Protein AF-A0A1G9AEL6-F1 (afdb_monomer)

Structure (mmCIF, N/CA/C/O backbone):
data_AF-A0A1G9AEL6-F1
#
_entry.id   AF-A0A1G9AEL6-F1
#
loop_
_atom_site.group_PDB
_atom_site.id
_atom_site.type_symbol
_atom_site.label_atom_id
_atom_site.label_alt_id
_atom_site.label_comp_id
_atom_site.label_asym_id
_atom_site.label_entity_id
_atom_site.label_seq_id
_atom_site.pdbx_PDB_ins_code
_atom_site.Cartn_x
_atom_site.Cartn_y
_atom_site.Cartn_z
_atom_site.occupancy
_atom_site.B_iso_or_equiv
_atom_site.auth_seq_id
_atom_site.auth_comp_id
_atom_site.auth_asym_id
_atom_site.auth_atom_id
_atom_site.pdbx_PDB_model_num
ATOM 1 N N . MET A 1 1 ? -1.973 31.737 -97.902 1.00 37.50 1 MET A N 1
ATOM 2 C CA . MET A 1 1 ? -1.036 32.560 -98.699 1.00 37.50 1 MET A CA 1
ATOM 3 C C . MET A 1 1 ? 0.285 32.650 -97.944 1.00 37.50 1 MET A C 1
ATOM 5 O O . MET A 1 1 ? 0.274 33.064 -96.796 1.00 37.50 1 MET A O 1
ATOM 9 N N . LYS A 1 2 ? 1.389 32.191 -98.551 1.00 45.62 2 LYS A N 1
ATOM 10 C CA . LYS A 1 2 ? 2.769 32.558 -98.166 1.00 45.62 2 LYS A CA 1
ATOM 11 C C . LYS A 1 2 ? 3.148 33.837 -98.920 1.00 45.62 2 LYS A C 1
ATOM 13 O O . LYS A 1 2 ? 2.665 34.016 -100.038 1.00 45.62 2 LYS A O 1
ATOM 18 N N . PRO A 1 3 ? 3.989 34.689 -98.326 1.00 50.16 3 PRO A N 1
ATOM 19 C CA . PRO A 1 3 ? 5.381 34.859 -98.804 1.00 50.16 3 PRO A CA 1
ATOM 20 C C . PRO A 1 3 ? 6.350 34.955 -97.588 1.00 50.16 3 PRO A C 1
ATOM 22 O O . PRO A 1 3 ? 5.919 35.362 -96.521 1.00 50.16 3 PRO A O 1
ATOM 25 N N . ARG A 1 4 ? 7.606 34.478 -97.496 1.00 45.94 4 ARG A N 1
ATOM 26 C CA . ARG A 1 4 ? 8.828 34.403 -98.335 1.00 45.94 4 ARG A CA 1
ATOM 27 C C . ARG A 1 4 ? 9.318 35.744 -98.885 1.00 45.94 4 ARG A C 1
ATOM 29 O O . ARG A 1 4 ? 8.627 36.277 -99.733 1.00 45.94 4 ARG A O 1
ATOM 36 N N . ILE A 1 5 ? 10.524 36.171 -98.460 1.00 44.59 5 ILE A N 1
ATOM 37 C CA . ILE A 1 5 ? 11.637 36.798 -99.235 1.00 44.59 5 ILE A CA 1
ATOM 38 C C . ILE A 1 5 ? 12.763 37.215 -98.234 1.00 44.59 5 ILE A C 1
ATOM 40 O O . ILE A 1 5 ? 12.483 37.945 -97.294 1.00 44.59 5 ILE A O 1
ATOM 44 N N . THR A 1 6 ? 13.869 36.444 -98.154 1.00 37.41 6 THR A N 1
ATOM 45 C CA . THR A 1 6 ? 15.289 36.711 -98.576 1.00 37.41 6 THR A CA 1
ATOM 46 C C . THR A 1 6 ? 16.092 37.650 -97.653 1.00 37.41 6 THR A C 1
ATOM 48 O O . THR A 1 6 ? 15.686 38.781 -97.448 1.00 37.41 6 THR A O 1
ATOM 51 N N . LEU A 1 7 ? 17.151 37.205 -96.958 1.00 39.97 7 LEU A N 1
ATOM 52 C CA . LEU A 1 7 ? 18.531 36.866 -97.387 1.00 39.97 7 LEU A CA 1
ATOM 53 C C . LEU A 1 7 ? 19.404 38.093 -97.736 1.00 39.97 7 LEU A C 1
ATOM 55 O O . LEU A 1 7 ? 19.316 38.606 -98.844 1.00 39.97 7 LEU A O 1
ATOM 59 N N . THR A 1 8 ? 20.338 38.436 -96.843 1.00 40.38 8 THR A N 1
ATOM 60 C CA . THR A 1 8 ? 21.620 39.091 -97.172 1.00 40.38 8 THR A CA 1
ATOM 61 C C . THR A 1 8 ? 22.695 38.616 -96.199 1.00 40.38 8 THR A C 1
ATOM 63 O O . THR A 1 8 ? 22.549 38.737 -94.986 1.00 40.38 8 THR A O 1
ATOM 66 N N . ALA A 1 9 ? 23.752 38.041 -96.766 1.00 42.75 9 ALA A N 1
ATOM 67 C CA . ALA A 1 9 ? 24.951 37.564 -96.099 1.00 42.75 9 ALA A CA 1
ATOM 68 C C . ALA A 1 9 ? 25.997 38.684 -95.982 1.00 42.75 9 ALA A C 1
ATOM 70 O O . ALA A 1 9 ? 26.130 39.487 -96.904 1.00 42.75 9 ALA A O 1
ATOM 71 N N . LEU A 1 10 ? 26.803 38.668 -94.917 1.00 42.66 10 LEU A N 1
ATOM 72 C CA . LEU A 1 10 ? 28.152 39.231 -94.950 1.00 42.66 10 LEU A CA 1
ATOM 73 C C . LEU A 1 10 ? 29.081 38.429 -94.023 1.00 42.66 10 LEU A C 1
ATOM 75 O O . LEU A 1 10 ? 28.934 38.425 -92.805 1.00 42.66 10 LEU A O 1
ATOM 79 N N . PHE A 1 11 ? 30.016 37.725 -94.654 1.00 41.62 11 PHE A N 1
ATOM 80 C CA . PHE A 1 11 ? 31.247 37.166 -94.094 1.00 41.62 11 PHE A CA 1
ATOM 81 C C . PHE A 1 11 ? 32.179 38.308 -93.662 1.00 41.62 11 PHE A C 1
ATOM 83 O O . PHE A 1 11 ? 32.366 39.195 -94.483 1.00 41.62 11 PHE A O 1
ATOM 90 N N . VAL A 1 12 ? 32.829 38.234 -92.489 1.00 43.94 12 VAL A N 1
ATOM 91 C CA . VAL A 1 12 ? 34.286 38.457 -92.299 1.00 43.94 12 VAL A CA 1
ATOM 92 C C . VAL A 1 12 ? 34.734 37.853 -90.954 1.00 43.94 12 VAL A C 1
ATOM 94 O O . VAL A 1 12 ? 34.190 38.149 -89.897 1.00 43.94 12 VAL A O 1
ATOM 97 N N . SER A 1 13 ? 35.755 37.003 -91.071 1.00 38.28 13 SER A N 1
ATOM 98 C CA . SER A 1 13 ? 36.760 36.507 -90.125 1.00 38.28 13 SER A CA 1
ATOM 99 C C . SER A 1 13 ? 36.915 37.179 -88.752 1.00 38.28 13 SER A C 1
ATOM 101 O O . SER A 1 13 ? 37.170 38.377 -88.672 1.00 38.28 13 SER A O 1
ATOM 103 N N . SER A 1 14 ? 37.067 36.369 -87.699 1.00 40.88 14 SER A N 1
ATOM 104 C CA . SER A 1 14 ? 38.390 36.044 -87.118 1.00 40.88 14 SER A CA 1
ATOM 105 C C . SER A 1 14 ? 38.261 35.336 -85.767 1.00 40.88 14 SER A C 1
ATOM 107 O O . SER A 1 14 ? 37.548 35.785 -84.881 1.00 40.88 14 SER A O 1
ATOM 109 N N . LEU A 1 15 ? 38.991 34.224 -85.660 1.00 48.59 15 LEU A N 1
ATOM 110 C CA . LEU A 1 15 ? 39.596 33.629 -84.465 1.00 48.59 15 LEU A CA 1
ATOM 111 C C . LEU A 1 15 ? 39.245 34.249 -83.099 1.00 48.59 15 LEU A C 1
ATOM 113 O O . LEU A 1 15 ? 39.827 35.267 -82.748 1.00 48.59 15 LEU A O 1
ATOM 117 N N . ILE A 1 16 ? 38.462 33.519 -82.291 1.00 52.47 16 ILE A N 1
ATOM 118 C CA . ILE A 1 16 ? 38.876 33.026 -80.960 1.00 52.47 16 ILE A CA 1
ATOM 119 C C . ILE A 1 16 ? 38.245 31.632 -80.773 1.00 52.47 16 ILE A C 1
ATOM 121 O O . ILE A 1 16 ? 37.168 31.479 -80.207 1.00 52.47 16 ILE A O 1
ATOM 125 N N . LEU A 1 17 ? 38.907 30.597 -81.297 1.00 50.41 17 LEU A N 1
ATOM 126 C CA . LEU A 1 17 ? 38.860 29.269 -80.681 1.00 50.41 17 LEU A CA 1
ATOM 127 C C . LEU A 1 17 ? 39.989 29.265 -79.645 1.00 50.41 17 LEU A C 1
ATOM 129 O O . LEU A 1 17 ? 41.159 29.231 -80.019 1.00 50.41 17 LEU A O 1
ATOM 133 N N . GLY A 1 18 ? 39.644 29.355 -78.362 1.00 53.00 18 GLY A N 1
ATOM 134 C CA . GLY A 1 18 ? 40.610 29.321 -77.263 1.00 53.00 18 GLY A CA 1
ATOM 135 C C . GLY A 1 18 ? 39.967 29.642 -75.914 1.00 53.00 18 GLY A C 1
ATOM 136 O O . GLY A 1 18 ? 39.738 30.807 -75.615 1.00 53.00 18 GLY A O 1
ATOM 137 N N . GLY A 1 19 ? 39.711 28.599 -75.115 1.00 49.72 19 GLY A N 1
ATOM 138 C CA . GLY A 1 19 ? 39.124 28.635 -73.761 1.00 49.72 19 GLY A CA 1
ATOM 139 C C . GLY A 1 19 ? 37.660 28.173 -73.780 1.00 49.72 19 GLY A C 1
ATOM 140 O O . GLY A 1 19 ? 36.848 28.793 -74.443 1.00 49.72 19 GLY A O 1
ATOM 141 N N . CYS A 1 20 ? 37.220 27.065 -73.181 1.00 49.78 20 CYS A N 1
ATOM 142 C CA . CYS A 1 20 ? 37.694 26.332 -72.011 1.00 49.78 20 CYS A CA 1
ATOM 143 C C . CYS A 1 20 ? 37.678 24.812 -72.277 1.00 49.78 20 CYS A C 1
ATOM 145 O O . CYS A 1 20 ? 36.615 24.215 -72.401 1.00 49.78 20 CYS A O 1
ATOM 147 N N . GLN A 1 21 ? 38.845 24.162 -72.299 1.00 45.72 21 GLN A N 1
ATOM 148 C CA . GLN A 1 21 ? 38.960 22.693 -72.206 1.00 45.72 21 GLN A CA 1
ATOM 149 C C . GLN A 1 21 ? 39.148 22.234 -70.740 1.00 45.72 21 GLN A C 1
ATOM 151 O O . GLN A 1 21 ? 39.575 21.117 -70.480 1.00 45.72 21 GLN A O 1
ATOM 156 N N . SER A 1 22 ? 38.842 23.099 -69.764 1.00 50.16 22 SER A N 1
ATOM 157 C CA . SER A 1 22 ? 38.977 22.815 -68.322 1.00 50.16 22 SER A CA 1
ATOM 158 C C . SER A 1 22 ? 37.653 22.426 -67.645 1.00 50.16 22 SER A C 1
ATOM 160 O O . SER A 1 22 ? 37.634 22.074 -66.470 1.00 50.16 22 SER A O 1
ATOM 162 N N . THR A 1 23 ? 36.536 22.495 -68.367 1.00 55.06 23 THR A N 1
ATOM 163 C CA . THR A 1 23 ? 35.179 22.390 -67.816 1.00 55.06 23 THR A CA 1
ATOM 164 C C . THR A 1 23 ? 34.740 20.989 -67.354 1.00 55.06 23 THR A C 1
ATOM 166 O O . THR A 1 23 ? 34.026 20.934 -66.359 1.00 55.06 23 THR A O 1
ATOM 169 N N . PRO A 1 24 ? 35.137 19.848 -67.966 1.00 60.03 24 PRO A N 1
ATOM 170 C CA . PRO A 1 24 ? 34.617 18.548 -67.525 1.00 60.03 24 PRO A CA 1
ATOM 171 C C . PRO A 1 24 ? 35.145 18.137 -66.146 1.00 60.03 24 PRO A C 1
ATOM 173 O O . PRO A 1 24 ? 34.429 17.480 -65.403 1.00 60.03 24 PRO A O 1
ATOM 176 N N . LYS A 1 25 ? 36.363 18.562 -65.777 1.00 62.78 25 LYS A N 1
ATOM 177 C CA . LYS A 1 25 ? 36.937 18.274 -64.456 1.00 62.78 25 LYS A CA 1
ATOM 178 C C . LYS A 1 25 ? 36.283 19.117 -63.358 1.00 62.78 25 LYS A C 1
ATOM 180 O O . LYS A 1 25 ? 35.893 18.563 -62.347 1.00 62.78 25 LYS A O 1
ATOM 185 N N . ILE A 1 26 ? 36.084 20.415 -63.601 1.00 68.94 26 ILE A N 1
ATOM 186 C CA . ILE A 1 26 ? 35.449 21.331 -62.636 1.00 68.94 26 ILE A CA 1
ATOM 187 C C . ILE A 1 26 ? 33.977 20.959 -62.403 1.00 68.94 26 ILE A C 1
ATOM 189 O O . ILE A 1 26 ? 33.511 21.005 -61.273 1.00 68.94 26 ILE A O 1
ATOM 193 N N . VAL A 1 27 ? 33.245 20.565 -63.452 1.00 71.81 27 VAL A N 1
ATOM 194 C CA . VAL A 1 27 ? 31.845 20.122 -63.317 1.00 71.81 27 VAL A CA 1
ATOM 195 C C . VAL A 1 27 ? 31.752 18.779 -62.583 1.00 71.81 27 VAL A C 1
ATOM 197 O O . VAL A 1 27 ? 30.864 18.616 -61.756 1.00 71.81 27 VAL A O 1
ATOM 200 N N . ALA A 1 28 ? 32.670 17.839 -62.836 1.00 71.69 28 ALA A N 1
ATOM 201 C CA . ALA A 1 28 ? 32.720 16.571 -62.105 1.00 71.69 28 ALA A CA 1
ATOM 202 C C . ALA A 1 28 ? 33.090 16.760 -60.622 1.00 71.69 28 ALA A C 1
ATOM 204 O O . ALA A 1 28 ? 32.504 16.108 -59.768 1.00 71.69 28 ALA A O 1
ATOM 205 N N . GLU A 1 29 ? 34.014 17.674 -60.322 1.00 72.56 29 GLU A N 1
ATOM 206 C CA . GLU A 1 29 ? 34.428 18.037 -58.958 1.00 72.56 29 GLU A CA 1
ATOM 207 C C . GLU A 1 29 ? 33.284 18.736 -58.203 1.00 72.56 29 GLU A C 1
ATOM 209 O O . GLU A 1 29 ? 32.923 18.308 -57.117 1.00 72.56 29 GLU A O 1
ATOM 214 N N . GLN A 1 30 ? 32.586 19.690 -58.836 1.00 76.50 30 GLN A N 1
ATOM 215 C CA . GLN A 1 30 ? 31.382 20.312 -58.262 1.00 76.50 30 GLN A CA 1
ATOM 216 C C . GLN A 1 30 ? 30.237 19.320 -58.019 1.00 76.50 30 GLN A C 1
ATOM 218 O O . GLN A 1 30 ? 29.480 19.477 -57.063 1.00 76.50 30 GLN A O 1
ATOM 223 N N . GLN A 1 31 ? 30.070 18.327 -58.896 1.00 78.38 31 GLN A N 1
ATOM 224 C CA . GLN A 1 31 ? 29.048 17.298 -58.728 1.00 78.38 31 GLN A CA 1
ATOM 225 C C . GLN A 1 31 ? 29.406 16.328 -57.592 1.00 78.38 31 GLN A C 1
ATOM 227 O O . GLN A 1 31 ? 28.517 15.951 -56.833 1.00 78.38 31 GLN A O 1
ATOM 232 N N . ALA A 1 32 ? 30.685 15.970 -57.447 1.00 76.81 32 ALA A N 1
ATOM 233 C CA . ALA A 1 32 ? 31.175 15.154 -56.338 1.00 76.81 32 ALA A CA 1
ATOM 234 C C . ALA A 1 32 ? 31.040 15.885 -54.990 1.00 76.81 32 ALA A C 1
ATOM 236 O O . ALA A 1 32 ? 30.514 15.308 -54.045 1.00 76.81 32 ALA A O 1
ATOM 237 N N . ASP A 1 33 ? 31.398 17.172 -54.926 1.00 80.12 33 ASP A N 1
ATOM 238 C CA . ASP A 1 33 ? 31.253 17.994 -53.715 1.00 80.12 33 ASP A CA 1
ATOM 239 C C . ASP A 1 33 ? 29.784 18.134 -53.279 1.00 80.12 33 ASP A C 1
ATOM 241 O O . ASP A 1 33 ? 29.459 18.060 -52.090 1.00 80.12 33 ASP A O 1
ATOM 245 N N . ALA A 1 34 ? 28.873 18.329 -54.240 1.00 83.12 34 ALA A N 1
ATOM 246 C CA . ALA A 1 34 ? 27.440 18.400 -53.964 1.00 83.12 34 ALA A CA 1
ATOM 247 C C . ALA A 1 34 ? 26.898 17.065 -53.426 1.00 83.12 34 ALA A C 1
ATOM 249 O O . ALA A 1 34 ? 26.099 17.068 -52.491 1.00 83.12 34 ALA A O 1
ATOM 250 N N . GLN A 1 35 ? 27.363 15.943 -53.980 1.00 85.00 35 GLN A N 1
ATOM 251 C CA . GLN A 1 35 ? 26.965 14.603 -53.552 1.00 85.00 35 GLN A CA 1
ATOM 252 C C . GLN A 1 35 ? 27.512 14.258 -52.158 1.00 85.00 35 GLN A C 1
ATOM 254 O O . GLN A 1 35 ? 26.758 13.795 -51.308 1.00 85.00 35 GLN A O 1
ATOM 259 N N . ALA A 1 36 ? 28.781 14.568 -51.883 1.00 84.06 36 ALA A N 1
ATOM 260 C CA . ALA A 1 36 ? 29.387 14.396 -50.561 1.00 84.06 36 ALA A CA 1
ATOM 261 C C . ALA A 1 36 ? 28.683 15.256 -49.491 1.00 84.06 36 ALA A C 1
ATOM 263 O O . ALA A 1 36 ? 28.438 14.810 -48.371 1.00 84.06 36 ALA A O 1
ATOM 264 N N . THR A 1 37 ? 28.258 16.473 -49.855 1.00 87.00 37 THR A N 1
ATOM 265 C CA . THR A 1 37 ? 27.446 17.331 -48.974 1.00 87.00 37 THR A CA 1
ATOM 266 C C . THR A 1 37 ? 26.073 16.717 -48.677 1.00 87.00 37 THR A C 1
ATOM 268 O O . THR A 1 37 ? 25.612 16.774 -47.537 1.00 87.00 37 THR A O 1
ATOM 271 N N . GLU A 1 38 ? 25.405 16.133 -49.676 1.00 88.75 38 GLU A N 1
ATOM 272 C CA . GLU A 1 38 ? 24.112 15.455 -49.496 1.00 88.75 38 GLU A CA 1
ATOM 273 C C . GLU A 1 38 ? 24.239 14.244 -48.562 1.00 88.75 38 GLU A C 1
ATOM 275 O O . GLU A 1 38 ? 23.472 14.119 -47.605 1.00 88.75 38 GLU A O 1
ATOM 280 N N . PHE A 1 39 ? 25.265 13.421 -48.780 1.00 90.50 39 PHE A N 1
ATOM 281 C CA . PHE A 1 39 ? 25.632 12.290 -47.929 1.00 90.50 39 PHE A CA 1
ATOM 282 C C . PHE A 1 39 ? 25.901 12.707 -46.481 1.00 90.50 39 PHE A C 1
ATOM 284 O O . PHE A 1 39 ? 25.318 12.139 -45.553 1.00 90.50 39 PHE A O 1
ATOM 291 N N . PHE A 1 40 ? 26.691 13.762 -46.274 1.00 90.81 40 PHE A N 1
ATOM 292 C CA . PHE A 1 40 ? 26.940 14.304 -44.940 1.00 90.81 40 PHE A CA 1
ATOM 293 C C . PHE A 1 40 ? 25.648 14.760 -44.239 1.00 90.81 40 PHE A C 1
ATOM 295 O O . PHE A 1 40 ? 25.418 14.408 -43.081 1.00 90.81 40 PHE A O 1
ATOM 302 N N . ILE A 1 41 ? 24.780 15.512 -44.929 1.00 91.62 41 ILE A N 1
ATOM 303 C CA . ILE A 1 41 ? 23.507 15.994 -44.361 1.00 91.62 41 ILE A CA 1
ATOM 304 C C . ILE A 1 41 ? 22.592 14.820 -43.992 1.00 91.62 41 ILE A C 1
ATOM 306 O O . ILE A 1 41 ? 21.950 14.845 -42.938 1.00 91.62 41 ILE A O 1
ATOM 310 N N . GLN A 1 42 ? 22.531 13.789 -44.837 1.00 93.62 42 GLN A N 1
ATOM 311 C CA . GLN A 1 42 ? 21.736 12.592 -44.581 1.00 93.62 42 GLN A CA 1
ATOM 312 C C . GLN A 1 42 ? 22.222 11.852 -43.328 1.00 93.62 42 GLN A C 1
ATOM 314 O O . GLN A 1 42 ? 21.413 11.552 -42.445 1.00 93.62 42 GLN A O 1
ATOM 319 N N . ALA A 1 43 ? 23.530 11.610 -43.225 1.00 94.25 43 ALA A N 1
ATOM 320 C CA . ALA A 1 43 ? 24.138 10.962 -42.068 1.00 94.25 43 ALA A CA 1
ATOM 321 C C . ALA A 1 43 ? 23.928 11.776 -40.782 1.00 94.25 43 ALA A C 1
ATOM 323 O O . ALA A 1 43 ? 23.477 11.233 -39.771 1.00 94.25 43 ALA A O 1
ATOM 324 N N . GLN A 1 44 ? 24.152 13.095 -40.841 1.00 94.50 44 GLN A N 1
ATOM 325 C CA . GLN A 1 44 ? 23.926 13.999 -39.712 1.00 94.50 44 GLN A CA 1
ATOM 326 C C . GLN A 1 44 ? 22.475 13.929 -39.227 1.00 94.50 44 GLN A C 1
ATOM 328 O O . GLN A 1 44 ? 22.222 13.721 -38.041 1.00 94.50 44 GLN A O 1
ATOM 333 N N . SER A 1 45 ? 21.512 14.044 -40.146 1.00 96.50 45 SER A N 1
ATOM 334 C CA . SER A 1 45 ? 20.091 13.982 -39.801 1.00 96.50 45 SER A CA 1
ATOM 335 C C . SER A 1 45 ? 19.700 12.640 -39.173 1.00 96.50 45 SER A C 1
ATOM 337 O O . SER A 1 45 ? 18.836 12.616 -38.294 1.00 96.50 45 SER A O 1
ATOM 339 N N . ALA A 1 46 ? 20.293 11.530 -39.620 1.00 97.12 46 ALA A N 1
ATOM 340 C CA . ALA A 1 46 ? 20.017 10.201 -39.083 1.00 97.12 46 ALA A CA 1
ATOM 341 C C . ALA A 1 46 ? 20.559 10.040 -37.651 1.00 97.12 46 ALA A C 1
ATOM 343 O O . ALA A 1 46 ? 19.826 9.596 -36.761 1.00 97.12 46 ALA A O 1
ATOM 344 N N . VAL A 1 47 ? 21.806 10.460 -37.410 1.00 97.38 47 VAL A N 1
ATOM 345 C CA . VAL A 1 47 ? 22.453 10.408 -36.086 1.00 97.38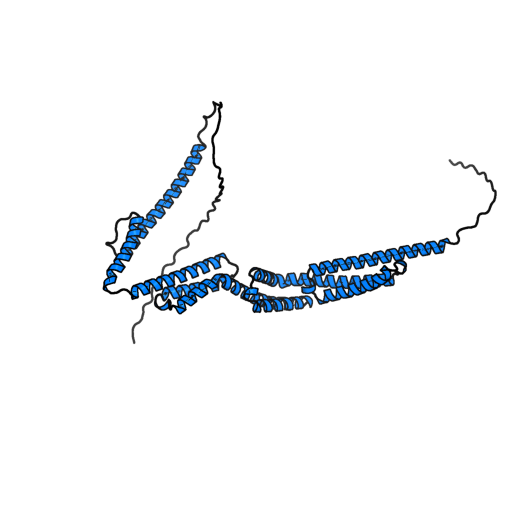 47 VAL A CA 1
ATOM 346 C C . VAL A 1 47 ? 21.767 11.342 -35.085 1.00 97.38 47 VAL A C 1
ATOM 348 O O . VAL A 1 47 ? 21.514 10.948 -33.939 1.00 97.38 47 VAL A O 1
ATOM 351 N N . ASP A 1 48 ? 21.409 12.557 -35.507 1.00 97.62 48 ASP A N 1
ATOM 352 C CA . ASP A 1 48 ? 20.674 13.509 -34.669 1.00 97.62 48 ASP A CA 1
ATOM 353 C C . ASP A 1 48 ? 19.277 12.970 -34.324 1.00 97.62 48 ASP A C 1
ATOM 355 O O . ASP A 1 48 ? 18.858 13.014 -33.163 1.00 97.62 48 ASP A O 1
ATOM 359 N N . GLY A 1 49 ? 18.578 12.392 -35.308 1.00 98.12 49 GLY A N 1
ATOM 360 C CA . GLY A 1 49 ? 17.277 11.751 -35.114 1.00 98.12 49 GLY A CA 1
ATOM 361 C C . GLY A 1 49 ? 17.326 10.598 -34.108 1.00 98.12 49 GLY A C 1
ATOM 362 O O . GLY A 1 49 ? 16.511 10.553 -33.181 1.00 98.12 49 GLY A O 1
ATOM 363 N N . LEU A 1 50 ? 18.312 9.702 -34.230 1.00 98.38 50 LEU A N 1
ATOM 364 C CA . LEU A 1 50 ? 18.527 8.618 -33.265 1.00 98.38 50 LEU A CA 1
ATOM 365 C C . LEU A 1 50 ? 18.834 9.160 -31.863 1.00 98.38 50 LEU A C 1
ATOM 367 O O . LEU A 1 50 ? 18.279 8.681 -30.873 1.00 98.38 50 LEU A O 1
ATOM 371 N N . SER A 1 51 ? 19.673 10.192 -31.768 1.00 97.94 51 SER A N 1
ATOM 372 C CA . SER A 1 51 ? 20.033 10.800 -30.484 1.00 97.94 51 SER A CA 1
ATOM 373 C C . SER A 1 51 ? 18.807 11.365 -29.757 1.00 97.94 51 SER A C 1
ATOM 375 O O . SER A 1 51 ? 18.665 11.159 -28.550 1.00 97.94 51 SER A O 1
ATOM 377 N N . GLN A 1 52 ? 17.873 11.997 -30.478 1.00 98.25 52 GLN A N 1
ATOM 378 C CA . GLN A 1 52 ? 16.597 12.442 -29.900 1.00 98.25 52 GLN A CA 1
ATOM 379 C C . GLN A 1 52 ? 15.728 11.269 -29.434 1.00 98.25 52 GLN A C 1
ATOM 381 O O . GLN A 1 52 ? 15.169 11.314 -28.336 1.00 98.25 52 GLN A O 1
ATOM 386 N N . ARG A 1 53 ? 15.644 10.188 -30.219 1.00 98.19 53 ARG A N 1
ATOM 387 C CA . ARG A 1 53 ? 14.891 8.990 -29.818 1.00 98.19 53 ARG A CA 1
ATOM 388 C C . ARG A 1 53 ? 15.450 8.336 -28.557 1.00 98.19 53 ARG A C 1
ATOM 390 O O . ARG A 1 53 ? 14.670 7.892 -27.720 1.00 98.19 53 ARG A O 1
ATOM 397 N N . LEU A 1 54 ? 16.769 8.312 -28.388 1.00 98.25 54 LEU A N 1
ATOM 398 C CA . LEU A 1 54 ? 17.411 7.776 -27.184 1.00 98.25 54 LEU A CA 1
ATOM 399 C C . LEU A 1 54 ? 17.195 8.661 -25.954 1.00 98.25 54 LEU A C 1
ATOM 401 O O . LEU A 1 54 ? 17.040 8.142 -24.848 1.00 98.25 54 LEU A O 1
ATOM 405 N N . ILE A 1 55 ? 17.139 9.985 -26.127 1.00 98.00 55 ILE A N 1
ATOM 406 C CA . ILE A 1 55 ? 16.718 10.898 -25.054 1.00 98.00 55 ILE A CA 1
ATOM 407 C C . ILE A 1 55 ? 15.284 10.565 -24.632 1.00 98.00 55 ILE A C 1
ATOM 409 O O . ILE A 1 55 ? 15.033 10.375 -23.442 1.00 98.00 55 ILE A O 1
ATOM 413 N N . GLN A 1 56 ? 14.373 10.414 -25.597 1.00 97.94 56 GLN A N 1
ATOM 414 C CA . GLN A 1 56 ? 12.985 10.053 -25.316 1.00 97.94 56 GLN A CA 1
ATOM 415 C C . GLN A 1 56 ? 12.876 8.682 -24.630 1.00 97.94 56 GLN A C 1
ATOM 417 O O . GLN A 1 56 ? 12.191 8.567 -23.621 1.00 97.94 56 GLN A O 1
ATOM 422 N N . ALA A 1 57 ? 13.616 7.668 -25.090 1.00 97.94 57 ALA A N 1
ATOM 423 C CA . ALA A 1 57 ? 13.629 6.333 -24.481 1.00 97.94 57 ALA A CA 1
ATOM 424 C C . ALA A 1 57 ? 14.089 6.348 -23.013 1.00 97.94 57 ALA A C 1
ATOM 426 O O . ALA A 1 57 ? 13.565 5.599 -22.186 1.00 97.94 57 ALA A O 1
ATOM 427 N N . LYS A 1 58 ? 15.032 7.232 -22.661 1.00 96.12 58 LYS A N 1
ATOM 428 C CA . LYS A 1 58 ? 15.443 7.452 -21.266 1.00 96.12 58 LYS A CA 1
ATOM 429 C C . LYS A 1 58 ? 14.337 8.117 -20.450 1.00 96.12 58 LYS A C 1
ATOM 431 O O . LYS A 1 58 ? 14.067 7.671 -19.339 1.00 96.12 58 LYS A O 1
ATOM 436 N N . THR A 1 59 ? 13.687 9.147 -20.993 1.00 97.75 59 THR A N 1
ATOM 437 C CA . THR A 1 59 ? 12.534 9.805 -20.352 1.00 97.75 59 THR A CA 1
ATOM 438 C C . THR A 1 59 ? 11.382 8.830 -20.122 1.00 97.75 59 THR A C 1
ATOM 440 O O . THR A 1 59 ? 10.778 8.830 -19.053 1.00 97.75 59 THR A O 1
ATOM 443 N N . ASP A 1 60 ? 11.136 7.950 -21.088 1.00 97.06 60 ASP A N 1
ATOM 444 C CA . ASP A 1 60 ? 10.086 6.936 -21.046 1.00 97.06 60 ASP A CA 1
ATOM 445 C C . ASP A 1 60 ? 10.477 5.686 -20.246 1.00 97.06 60 ASP A C 1
ATOM 447 O O . ASP A 1 60 ? 9.680 4.749 -20.152 1.00 97.06 60 ASP A O 1
ATOM 451 N N . ASN A 1 61 ? 11.669 5.696 -19.643 1.00 96.62 61 ASN A N 1
ATOM 452 C CA . ASN A 1 61 ? 12.218 4.654 -18.785 1.00 96.62 61 ASN A CA 1
ATOM 453 C C . ASN A 1 61 ? 12.240 3.262 -19.441 1.00 96.62 61 ASN A C 1
ATOM 455 O O . ASN A 1 61 ? 11.926 2.261 -18.799 1.00 96.62 61 ASN A O 1
ATOM 459 N N . ILE A 1 62 ? 12.626 3.190 -20.721 1.00 97.75 62 ILE A N 1
ATOM 460 C CA . ILE A 1 62 ? 12.717 1.919 -21.462 1.00 97.75 62 ILE A CA 1
ATOM 461 C C . ILE A 1 62 ? 13.657 0.922 -20.772 1.00 97.75 62 ILE A C 1
ATOM 463 O O . ILE A 1 62 ? 13.381 -0.271 -20.793 1.00 97.75 62 ILE A O 1
ATOM 467 N N . ALA A 1 63 ? 14.679 1.404 -20.060 1.00 97.12 63 ALA A N 1
ATOM 468 C CA . ALA A 1 63 ? 15.594 0.574 -19.274 1.00 97.12 63 ALA A CA 1
ATOM 469 C C . ALA A 1 63 ? 14.895 -0.328 -18.238 1.00 97.12 63 ALA A C 1
ATOM 471 O O . ALA A 1 63 ? 15.421 -1.382 -17.904 1.00 97.12 63 ALA A O 1
ATOM 472 N N . LEU A 1 64 ? 13.731 0.078 -17.713 1.00 96.88 64 LEU A N 1
ATOM 473 C CA . LEU A 1 64 ? 12.965 -0.736 -16.763 1.00 96.88 64 LEU A CA 1
ATOM 474 C C . LEU A 1 64 ? 12.279 -1.930 -17.441 1.00 96.88 64 LEU A C 1
ATOM 476 O O . LEU A 1 64 ? 12.098 -2.959 -16.806 1.00 96.88 64 LEU A O 1
ATOM 480 N N . TYR A 1 65 ? 11.862 -1.766 -18.696 1.00 97.75 65 TYR A N 1
ATOM 481 C CA . TYR A 1 65 ? 11.035 -2.738 -19.414 1.00 97.75 65 TYR A CA 1
ATOM 482 C C . TYR A 1 65 ? 11.850 -3.634 -20.343 1.00 97.75 65 TYR A C 1
ATOM 484 O O . TYR A 1 65 ? 11.528 -4.800 -20.506 1.00 97.75 65 TYR A O 1
ATOM 492 N N . ALA A 1 66 ? 12.872 -3.071 -20.985 1.00 97.12 66 ALA A N 1
ATOM 493 C CA . ALA A 1 66 ? 13.685 -3.749 -21.982 1.00 97.12 66 ALA A CA 1
ATOM 494 C C . ALA A 1 66 ? 15.141 -3.249 -21.901 1.00 97.12 66 ALA A C 1
ATOM 496 O O . ALA A 1 66 ? 15.590 -2.516 -22.789 1.00 97.12 66 ALA A O 1
ATOM 497 N N . PRO A 1 67 ? 15.870 -3.581 -20.816 1.00 96.06 67 PRO A N 1
ATOM 498 C CA . PRO A 1 67 ? 17.239 -3.111 -20.610 1.00 96.06 67 PRO A CA 1
ATOM 499 C C . PRO A 1 67 ? 18.180 -3.541 -21.742 1.00 96.06 67 PRO A C 1
ATOM 501 O O . PRO A 1 67 ? 18.907 -2.702 -22.264 1.00 96.06 67 PRO A O 1
ATOM 504 N N . GLU A 1 68 ? 18.100 -4.797 -22.187 1.00 96.06 68 GLU A N 1
ATOM 505 C CA . GLU A 1 68 ? 18.980 -5.331 -23.237 1.00 96.06 68 GLU A CA 1
ATOM 506 C C . GLU A 1 68 ? 18.780 -4.621 -24.585 1.00 96.06 68 GLU A C 1
ATOM 508 O O . GLU A 1 68 ? 19.744 -4.214 -25.223 1.00 96.06 68 GLU A O 1
ATOM 513 N N . LEU A 1 69 ? 17.529 -4.356 -24.981 1.00 97.69 69 LEU A N 1
ATOM 514 C CA . LEU A 1 69 ? 17.234 -3.630 -26.223 1.00 97.69 69 LEU A CA 1
ATOM 515 C C . LEU A 1 69 ? 17.674 -2.162 -26.176 1.00 97.69 69 LEU A C 1
ATOM 517 O O . LEU A 1 69 ? 17.998 -1.573 -27.211 1.00 97.69 69 LEU A O 1
ATOM 521 N N . LEU A 1 70 ? 17.659 -1.540 -24.993 1.00 97.81 70 LEU A N 1
ATOM 522 C CA . LEU A 1 70 ? 18.192 -0.189 -24.840 1.00 97.81 70 LEU A CA 1
ATOM 523 C C . LEU A 1 70 ? 19.718 -0.185 -24.963 1.00 97.81 70 LEU A C 1
ATOM 525 O O . LEU A 1 70 ? 20.255 0.717 -25.607 1.00 97.81 70 LEU A O 1
ATOM 529 N N . ASP A 1 71 ? 20.393 -1.172 -24.376 1.00 98.00 71 ASP A N 1
ATOM 530 C CA . ASP A 1 71 ? 21.843 -1.329 -24.490 1.00 98.00 71 ASP A CA 1
ATOM 531 C C . ASP A 1 71 ? 22.252 -1.587 -25.949 1.00 98.00 71 ASP A C 1
ATOM 533 O O . ASP A 1 71 ? 23.114 -0.874 -26.466 1.00 98.00 71 ASP A O 1
ATOM 537 N N . ASP A 1 72 ? 21.539 -2.463 -26.666 1.00 98.00 72 ASP A N 1
ATOM 538 C CA . ASP A 1 72 ? 21.728 -2.679 -28.108 1.00 98.00 72 ASP A CA 1
ATOM 539 C C . ASP A 1 72 ? 21.589 -1.369 -28.901 1.00 98.00 72 ASP A C 1
ATOM 541 O O . ASP A 1 72 ? 22.409 -1.050 -29.766 1.00 98.00 72 ASP A O 1
ATOM 545 N N . ALA A 1 73 ? 20.565 -0.563 -28.602 1.00 98.31 73 ALA A N 1
ATOM 546 C CA . ALA A 1 73 ? 20.363 0.718 -29.274 1.00 98.31 73 ALA A CA 1
ATOM 547 C C . ALA A 1 73 ? 21.483 1.732 -28.981 1.00 98.31 73 ALA A C 1
ATOM 549 O O . ALA A 1 73 ? 21.832 2.530 -29.858 1.00 98.31 73 ALA A O 1
ATOM 550 N N . LEU A 1 74 ? 22.047 1.716 -27.770 1.00 98.19 74 LEU A N 1
ATOM 551 C CA . LEU A 1 74 ? 23.175 2.567 -27.380 1.00 98.19 74 LEU A CA 1
ATOM 552 C C . LEU A 1 74 ? 24.480 2.125 -28.051 1.00 98.19 74 LEU A C 1
ATOM 554 O O . LEU A 1 74 ? 25.248 2.981 -28.498 1.00 98.19 74 LEU A O 1
ATOM 558 N N . ASP A 1 75 ? 24.710 0.821 -28.182 1.00 98.31 75 ASP A N 1
ATOM 559 C CA . ASP A 1 75 ? 25.862 0.285 -28.908 1.00 98.31 75 ASP A CA 1
ATOM 560 C C . ASP A 1 75 ? 25.787 0.656 -30.394 1.00 98.31 75 ASP A C 1
ATOM 562 O O . ASP A 1 75 ? 26.739 1.207 -30.950 1.00 98.31 75 ASP A O 1
ATOM 566 N N . GLN A 1 76 ? 24.618 0.496 -31.019 1.00 98.12 76 GLN A N 1
ATOM 567 C CA . GLN A 1 76 ? 24.413 0.913 -32.408 1.00 98.12 76 GLN A CA 1
ATOM 568 C C . GLN A 1 76 ? 24.508 2.439 -32.602 1.00 98.12 76 GLN A C 1
ATOM 570 O O . GLN A 1 76 ? 24.981 2.905 -33.640 1.00 98.12 76 GLN A O 1
ATOM 575 N N . GLN A 1 77 ? 24.115 3.244 -31.607 1.00 98.12 77 GLN A N 1
ATOM 576 C CA . GLN A 1 77 ? 24.350 4.692 -31.636 1.00 98.12 77 GLN A CA 1
ATOM 577 C C . GLN A 1 77 ? 25.845 5.011 -31.658 1.00 98.12 77 GLN A C 1
ATOM 579 O O . GLN A 1 77 ? 26.271 5.904 -32.391 1.00 98.12 77 GLN A O 1
ATOM 584 N N . LYS A 1 78 ? 26.632 4.314 -30.839 1.00 97.88 78 LYS A N 1
ATOM 585 C CA . LYS A 1 78 ? 28.076 4.518 -30.755 1.00 97.88 78 LYS A CA 1
ATOM 586 C C . LYS A 1 78 ? 28.770 4.147 -32.066 1.00 97.88 78 LYS A C 1
ATOM 588 O O . LYS A 1 78 ? 29.651 4.894 -32.496 1.00 97.88 78 LYS A O 1
ATOM 593 N N . ASP A 1 79 ? 28.353 3.056 -32.705 1.00 95.94 79 ASP A N 1
ATOM 594 C CA . ASP A 1 79 ? 28.847 2.662 -34.029 1.00 95.94 79 ASP A CA 1
ATOM 595 C C . ASP A 1 79 ? 28.541 3.763 -35.060 1.00 95.94 79 ASP A C 1
ATOM 597 O O . ASP A 1 79 ? 29.455 4.299 -35.686 1.00 95.94 79 ASP A O 1
ATOM 601 N N . ALA A 1 80 ? 27.282 4.214 -35.136 1.00 96.50 80 ALA A N 1
ATOM 602 C CA . ALA A 1 80 ? 26.870 5.291 -36.041 1.00 96.50 80 ALA A CA 1
ATOM 603 C C . ALA A 1 80 ? 27.617 6.616 -35.793 1.00 96.50 80 ALA A C 1
ATOM 605 O O . ALA A 1 80 ? 27.956 7.329 -36.734 1.00 96.50 80 ALA A O 1
ATOM 606 N N . GLN A 1 81 ? 27.874 6.965 -34.528 1.00 95.75 81 GLN A N 1
ATOM 607 C CA . GLN A 1 81 ? 28.626 8.170 -34.166 1.00 95.75 81 GLN A CA 1
ATOM 608 C C . GLN A 1 81 ? 30.105 8.073 -34.532 1.00 95.75 81 GLN A C 1
ATOM 610 O O . GLN A 1 81 ? 30.692 9.089 -34.892 1.00 95.75 81 GLN A O 1
ATOM 615 N N . THR A 1 82 ? 30.697 6.882 -34.432 1.00 93.94 82 THR A N 1
ATOM 616 C CA . THR A 1 82 ? 32.102 6.659 -34.791 1.00 93.94 82 THR A CA 1
ATOM 617 C C . THR A 1 82 ? 32.297 6.883 -36.288 1.00 93.94 82 THR A C 1
ATOM 619 O O . THR A 1 82 ? 33.117 7.714 -36.666 1.00 93.94 82 THR A O 1
ATOM 622 N N . GLU A 1 83 ? 31.466 6.250 -37.121 1.00 91.69 83 GLU A N 1
ATOM 623 C CA . GLU A 1 83 ? 31.504 6.428 -38.581 1.00 91.69 83 GLU A CA 1
ATOM 624 C C . GLU A 1 83 ? 31.154 7.868 -38.999 1.00 91.69 83 GLU A C 1
ATOM 626 O O . GLU A 1 83 ? 31.765 8.450 -39.896 1.00 91.69 83 GLU A O 1
ATOM 631 N N . PHE A 1 84 ? 30.199 8.510 -38.315 1.00 94.00 84 PHE A N 1
ATOM 632 C CA . PHE A 1 84 ? 29.870 9.910 -38.590 1.00 94.00 84 PHE A CA 1
ATOM 633 C C . PHE A 1 84 ? 31.014 10.869 -38.239 1.00 94.00 84 PHE A C 1
ATOM 635 O O . PHE A 1 84 ? 31.234 11.857 -38.944 1.00 94.00 84 PHE A O 1
ATOM 642 N N . ASP A 1 85 ? 31.741 10.609 -37.153 1.00 91.94 85 ASP A N 1
ATOM 643 C CA . ASP A 1 85 ? 32.859 11.449 -36.734 1.00 91.94 85 ASP A CA 1
ATOM 644 C C . ASP A 1 85 ? 34.010 11.433 -37.751 1.00 91.94 85 ASP A C 1
ATOM 646 O O . ASP A 1 85 ? 34.670 12.469 -37.905 1.00 91.94 85 ASP A O 1
ATOM 650 N N . ASP A 1 86 ? 34.189 10.334 -38.492 1.00 87.81 86 ASP A N 1
ATOM 651 C CA . ASP A 1 86 ? 35.182 10.223 -39.566 1.00 87.81 86 ASP A CA 1
ATOM 652 C C . ASP A 1 86 ? 34.874 11.185 -40.726 1.00 87.81 86 ASP A C 1
ATOM 654 O O . ASP A 1 86 ? 35.764 11.906 -41.183 1.00 87.81 86 ASP A O 1
ATOM 658 N N . ILE A 1 87 ? 33.605 11.318 -41.126 1.00 88.19 87 ILE A N 1
ATOM 659 C CA . ILE A 1 87 ? 33.191 12.252 -42.194 1.00 88.19 87 ILE A CA 1
ATOM 660 C C . ILE A 1 87 ? 32.906 13.674 -41.688 1.00 88.19 87 ILE A C 1
ATOM 662 O O . ILE A 1 87 ? 32.868 14.625 -42.473 1.00 88.19 87 ILE A O 1
ATOM 666 N N . ARG A 1 88 ? 32.731 13.871 -40.374 1.00 85.94 88 ARG A N 1
ATOM 667 C CA . ARG A 1 88 ? 32.434 15.189 -39.783 1.00 85.94 88 ARG A CA 1
ATOM 668 C C . ARG A 1 88 ? 33.559 16.194 -39.982 1.00 85.94 88 ARG A C 1
ATOM 670 O O . ARG A 1 88 ? 33.297 17.387 -40.152 1.00 85.94 88 ARG A O 1
ATOM 677 N N . TYR A 1 89 ? 34.803 15.733 -39.917 1.00 79.88 89 TYR A N 1
ATOM 678 C CA . TYR A 1 89 ? 35.977 16.599 -40.023 1.00 79.88 89 TYR A CA 1
ATOM 679 C C . TYR A 1 89 ? 36.518 16.712 -41.451 1.00 79.88 89 TYR A C 1
ATOM 681 O O . TYR A 1 89 ? 37.228 17.677 -41.747 1.00 79.88 89 TYR A O 1
ATOM 689 N N . THR A 1 90 ? 36.125 15.800 -42.341 1.00 80.62 90 THR A N 1
ATOM 690 C CA . THR A 1 90 ? 36.414 15.855 -43.778 1.00 80.62 90 THR A CA 1
ATOM 691 C C . THR A 1 90 ? 35.168 15.528 -44.618 1.00 80.62 90 THR A C 1
ATOM 693 O O . THR A 1 90 ? 35.106 14.490 -45.266 1.00 80.62 90 THR A O 1
ATOM 696 N N . PRO A 1 91 ? 34.173 16.438 -44.707 1.00 73.25 91 PRO A N 1
ATOM 697 C CA . PRO A 1 91 ? 32.918 16.162 -45.421 1.00 73.25 91 PRO A CA 1
ATOM 698 C C . PRO A 1 91 ? 33.074 15.822 -46.911 1.00 73.25 91 PRO A C 1
ATOM 700 O O . PRO A 1 91 ? 32.172 15.243 -47.498 1.00 73.25 91 PRO A O 1
ATOM 703 N N . ALA A 1 92 ? 34.205 16.186 -47.527 1.00 72.56 92 ALA A N 1
ATOM 704 C CA . ALA A 1 92 ? 34.536 15.835 -48.909 1.00 72.56 92 ALA A CA 1
ATOM 705 C C . ALA A 1 92 ? 34.907 14.349 -49.093 1.00 72.56 92 ALA A C 1
ATOM 707 O O . ALA A 1 92 ? 34.887 13.863 -50.221 1.00 72.56 92 ALA A O 1
ATOM 708 N N . ASP A 1 93 ? 35.227 13.646 -48.002 1.00 74.75 93 ASP A N 1
ATOM 709 C CA . ASP A 1 93 ? 35.533 12.213 -47.987 1.00 74.75 93 ASP A CA 1
ATOM 710 C C . ASP A 1 93 ? 34.279 11.360 -47.718 1.00 74.75 93 ASP A C 1
ATOM 712 O O . ASP A 1 93 ? 34.369 10.138 -47.693 1.00 74.75 93 ASP A O 1
ATOM 716 N N . ALA A 1 94 ? 33.108 11.984 -47.521 1.00 80.62 94 ALA A N 1
ATOM 717 C CA . ALA A 1 94 ? 31.852 11.263 -47.363 1.00 80.62 94 ALA A CA 1
ATOM 718 C C . ALA A 1 94 ? 31.503 10.524 -48.660 1.00 80.62 94 ALA A C 1
ATOM 720 O O . ALA A 1 94 ? 31.184 11.142 -49.682 1.00 80.62 94 ALA A O 1
ATOM 721 N N . ASP A 1 95 ? 31.538 9.198 -48.604 1.00 84.56 95 ASP A N 1
ATOM 722 C CA . ASP A 1 95 ? 31.097 8.329 -49.681 1.00 84.56 95 ASP A CA 1
ATOM 723 C C . ASP A 1 95 ? 29.821 7.569 -49.303 1.00 84.56 95 ASP A C 1
ATOM 725 O O . ASP A 1 95 ? 29.272 7.692 -48.205 1.00 84.56 95 ASP A O 1
ATOM 729 N N . GLN A 1 96 ? 29.297 6.833 -50.278 1.00 86.88 96 GLN A N 1
ATOM 730 C CA . GLN A 1 96 ? 28.060 6.095 -50.102 1.00 86.88 96 GLN A CA 1
ATOM 731 C C . GLN A 1 96 ? 28.210 4.946 -49.095 1.00 86.88 96 GLN A C 1
ATOM 733 O O . GLN A 1 96 ? 27.260 4.681 -48.366 1.00 86.88 96 GLN A O 1
ATOM 738 N N . ASP A 1 97 ? 29.374 4.296 -49.032 1.00 89.81 97 ASP A N 1
ATOM 739 C CA . ASP A 1 97 ? 29.581 3.125 -48.180 1.00 89.81 97 ASP A CA 1
ATOM 740 C C . ASP A 1 97 ? 29.568 3.551 -46.702 1.00 89.81 97 ASP A C 1
ATOM 742 O O . ASP A 1 97 ? 28.837 2.964 -45.901 1.00 89.81 97 ASP A O 1
ATOM 746 N N . THR A 1 98 ? 30.261 4.644 -46.351 1.00 88.19 98 THR A N 1
ATOM 747 C CA . THR A 1 98 ? 30.232 5.196 -44.984 1.00 88.19 98 THR A CA 1
ATOM 748 C C . THR A 1 98 ? 28.828 5.639 -44.570 1.00 88.19 98 THR A C 1
ATOM 750 O O . THR A 1 98 ? 28.393 5.387 -43.444 1.00 88.19 98 THR A O 1
ATOM 753 N N . VAL A 1 99 ? 28.083 6.296 -45.466 1.00 91.94 99 VAL A N 1
ATOM 754 C CA . VAL A 1 99 ? 26.700 6.691 -45.159 1.00 91.94 99 VAL A CA 1
ATOM 755 C C . VAL A 1 99 ? 25.793 5.475 -45.004 1.00 91.94 99 VAL A C 1
ATOM 757 O O . VAL A 1 99 ? 24.976 5.457 -44.081 1.00 91.94 99 VAL A O 1
ATOM 760 N N . ASP A 1 100 ? 25.933 4.457 -45.850 1.00 93.81 100 ASP A N 1
ATOM 761 C CA . ASP A 1 100 ? 25.151 3.225 -45.749 1.00 93.81 100 ASP A CA 1
ATOM 762 C C . ASP A 1 100 ? 25.418 2.510 -44.409 1.00 93.81 100 ASP A C 1
ATOM 764 O O . ASP A 1 100 ? 24.459 2.096 -43.747 1.00 93.81 100 ASP A O 1
ATOM 768 N N . ASP A 1 101 ? 26.668 2.457 -43.937 1.00 94.38 101 ASP A N 1
ATOM 769 C CA . ASP A 1 101 ? 27.022 1.888 -42.627 1.00 94.38 101 ASP A CA 1
ATOM 770 C C . ASP A 1 101 ? 26.387 2.666 -41.457 1.00 94.38 101 ASP A C 1
ATOM 772 O O . ASP A 1 101 ? 25.757 2.063 -40.574 1.00 94.38 101 ASP A O 1
ATOM 776 N N . ILE A 1 102 ? 26.442 4.007 -41.487 1.00 96.00 102 ILE A N 1
ATOM 777 C CA . ILE A 1 102 ? 25.759 4.872 -40.504 1.00 96.00 102 ILE A CA 1
ATOM 778 C C . ILE A 1 102 ? 24.252 4.591 -40.501 1.00 96.00 102 ILE A C 1
ATOM 780 O O . ILE A 1 102 ? 23.643 4.424 -39.439 1.00 96.00 102 ILE A O 1
ATOM 784 N N . LEU A 1 103 ? 23.627 4.532 -41.679 1.00 96.69 103 LEU A N 1
ATOM 785 C CA . LEU A 1 103 ? 22.188 4.307 -41.807 1.00 96.69 103 LEU A CA 1
ATOM 786 C C . LEU A 1 103 ? 21.778 2.910 -41.330 1.00 96.69 103 LEU A C 1
ATOM 788 O O . LEU A 1 103 ? 20.719 2.773 -40.711 1.00 96.69 103 LEU A O 1
ATOM 792 N N . VAL A 1 104 ? 22.600 1.886 -41.569 1.00 97.94 104 VAL A N 1
ATOM 793 C CA . VAL A 1 104 ? 22.366 0.524 -41.071 1.00 97.94 104 VAL A CA 1
ATOM 794 C C . VAL A 1 104 ? 22.438 0.478 -39.545 1.00 97.94 104 VAL A C 1
ATOM 796 O O . VAL A 1 104 ? 21.545 -0.105 -38.923 1.00 97.94 104 VAL A O 1
ATOM 799 N N . ALA A 1 105 ? 23.446 1.103 -38.932 1.00 98.06 105 ALA A N 1
ATOM 800 C CA . ALA A 1 105 ? 23.553 1.190 -37.475 1.00 98.06 105 ALA A CA 1
ATOM 801 C C . ALA A 1 105 ? 22.352 1.947 -36.875 1.00 98.06 105 ALA A C 1
ATOM 803 O O . ALA A 1 105 ? 21.684 1.452 -35.963 1.00 98.06 105 ALA A O 1
ATOM 804 N N . VAL A 1 106 ? 21.979 3.090 -37.464 1.00 98.44 106 VAL A N 1
ATOM 805 C CA . VAL A 1 106 ? 20.787 3.850 -37.056 1.00 98.44 106 VAL A CA 1
ATOM 806 C C . VAL A 1 106 ? 19.508 3.020 -37.193 1.00 98.44 106 VAL A C 1
ATOM 808 O O . VAL A 1 106 ? 18.656 3.051 -36.302 1.00 98.44 106 VAL A O 1
ATOM 811 N N . LEU A 1 107 ? 19.350 2.257 -38.276 1.00 98.25 107 LEU A N 1
ATOM 812 C CA . LEU A 1 107 ? 18.191 1.388 -38.480 1.00 98.25 107 LEU A CA 1
ATOM 813 C C . LEU A 1 107 ? 18.102 0.297 -37.406 1.00 98.25 107 LEU A C 1
ATOM 815 O O . LEU A 1 107 ? 17.023 0.098 -36.849 1.00 98.25 107 LEU A O 1
ATOM 819 N N . LYS A 1 108 ? 19.213 -0.374 -37.087 1.00 98.44 108 LYS A N 1
ATOM 820 C CA . LYS A 1 108 ? 19.257 -1.402 -36.034 1.00 98.44 108 LYS A CA 1
ATOM 821 C C . LYS A 1 108 ? 18.917 -0.820 -34.664 1.00 98.44 108 LYS A C 1
ATOM 823 O O . LYS A 1 108 ? 18.080 -1.381 -33.962 1.00 98.44 108 LYS A O 1
ATOM 828 N N . ALA A 1 109 ? 19.485 0.340 -34.323 1.00 98.50 109 ALA A N 1
ATOM 829 C CA . ALA A 1 109 ? 19.162 1.038 -33.079 1.00 98.50 109 ALA A CA 1
ATOM 830 C C . ALA A 1 109 ? 17.663 1.363 -32.991 1.00 98.50 109 ALA A C 1
ATOM 832 O O . ALA A 1 109 ? 17.008 1.118 -31.981 1.00 98.50 109 ALA A O 1
ATOM 833 N N . ASN A 1 110 ? 17.099 1.878 -34.085 1.00 98.44 110 ASN A N 1
ATOM 834 C CA . ASN A 1 110 ? 15.681 2.198 -34.178 1.00 98.44 110 ASN A CA 1
ATOM 835 C C . ASN A 1 110 ? 14.787 0.960 -34.023 1.00 98.44 110 ASN A C 1
ATOM 837 O O . ASN A 1 110 ? 13.778 1.049 -33.329 1.00 98.44 110 ASN A O 1
ATOM 841 N N . GLN A 1 111 ? 15.161 -0.179 -34.612 1.00 98.50 111 GLN A N 1
ATOM 842 C CA . GLN A 1 111 ? 14.434 -1.447 -34.469 1.00 98.50 111 GLN A CA 1
ATOM 843 C C . GLN A 1 111 ? 14.466 -1.982 -33.032 1.00 98.50 111 GLN A C 1
ATOM 845 O O . GLN A 1 111 ? 13.439 -2.452 -32.533 1.00 98.50 111 GLN A O 1
ATOM 850 N N . ALA A 1 112 ? 15.614 -1.882 -32.357 1.00 98.44 112 ALA A N 1
ATOM 851 C CA . ALA A 1 112 ? 15.736 -2.248 -30.949 1.00 98.44 112 ALA A CA 1
ATOM 852 C C . ALA A 1 112 ? 14.840 -1.357 -30.071 1.00 98.44 112 ALA A C 1
ATOM 854 O O . ALA A 1 112 ? 14.062 -1.863 -29.262 1.00 98.44 112 ALA A O 1
ATOM 855 N N . LEU A 1 113 ? 14.838 -0.038 -30.311 1.00 98.62 113 LEU A N 1
ATOM 856 C CA . LEU A 1 113 ? 13.941 0.892 -29.619 1.00 98.62 113 LEU A CA 1
ATOM 857 C C . LEU A 1 113 ? 12.463 0.593 -29.885 1.00 98.62 113 LEU A C 1
ATOM 859 O O . LEU A 1 113 ? 11.682 0.560 -28.938 1.00 98.62 113 LEU A O 1
ATOM 863 N N . ASP A 1 114 ? 12.068 0.372 -31.142 1.00 98.56 114 ASP A N 1
ATOM 864 C CA . ASP A 1 114 ? 10.682 0.037 -31.502 1.00 98.56 114 ASP A CA 1
ATOM 865 C C . ASP A 1 114 ? 10.210 -1.227 -30.768 1.00 98.56 114 ASP A C 1
ATOM 867 O O . ASP A 1 114 ? 9.106 -1.257 -30.218 1.00 98.56 114 ASP A O 1
ATOM 871 N N . SER A 1 115 ? 11.077 -2.238 -30.693 1.00 98.19 115 SER A N 1
ATOM 872 C CA . SER A 1 115 ? 10.815 -3.477 -29.955 1.00 98.19 115 SER A CA 1
ATOM 873 C C . SER A 1 115 ? 10.704 -3.223 -28.445 1.00 98.19 115 SER A C 1
ATOM 875 O O . SER A 1 115 ? 9.771 -3.710 -27.807 1.00 98.19 115 SER A O 1
ATOM 877 N N . GLY A 1 116 ? 11.571 -2.378 -27.878 1.00 98.25 116 GLY A N 1
ATOM 878 C CA . GLY A 1 116 ? 11.505 -1.986 -26.467 1.00 98.25 116 GLY A CA 1
ATOM 879 C C . GLY A 1 116 ? 10.215 -1.239 -26.107 1.00 98.25 116 GLY A C 1
ATOM 880 O O . GLY A 1 116 ? 9.611 -1.506 -25.068 1.00 98.25 116 GLY A O 1
ATOM 881 N N . TYR A 1 117 ? 9.731 -0.352 -26.983 1.00 98.62 117 TYR A N 1
ATOM 882 C CA . TYR A 1 117 ? 8.435 0.312 -26.793 1.00 98.62 117 TYR A CA 1
ATOM 883 C C . TYR A 1 117 ? 7.259 -0.666 -26.873 1.00 98.62 117 TYR A C 1
ATOM 885 O O . TYR A 1 117 ? 6.294 -0.514 -26.121 1.00 98.62 117 TYR A O 1
ATOM 893 N N . LEU A 1 118 ? 7.334 -1.677 -27.743 1.00 98.38 118 LEU A N 1
ATOM 894 C CA . LEU A 1 118 ? 6.312 -2.719 -27.823 1.00 98.38 118 LEU A CA 1
ATOM 895 C C . LEU A 1 118 ? 6.259 -3.562 -26.539 1.00 98.38 118 LEU A C 1
AT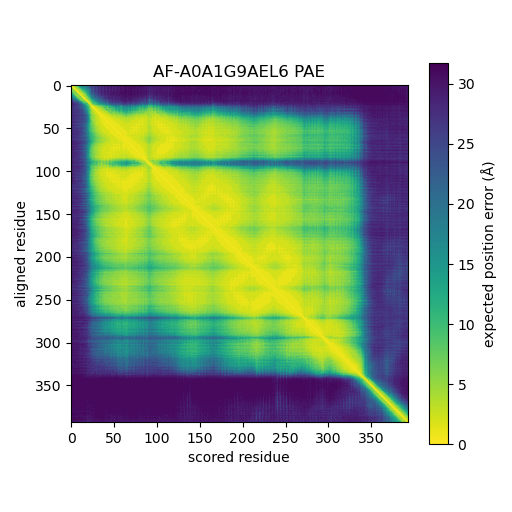OM 897 O O . LEU A 1 118 ? 5.164 -3.826 -26.032 1.00 98.38 118 LEU A O 1
ATOM 901 N N . ILE A 1 119 ? 7.418 -3.935 -25.986 1.00 98.38 119 ILE A N 1
ATOM 902 C CA . ILE A 1 119 ? 7.511 -4.637 -24.695 1.00 98.38 119 ILE A CA 1
ATOM 903 C C . ILE A 1 119 ? 6.923 -3.770 -23.585 1.00 98.38 119 ILE A C 1
ATOM 905 O O . ILE A 1 119 ? 6.040 -4.231 -22.866 1.00 98.38 119 ILE A O 1
ATOM 909 N N . LYS A 1 120 ? 7.318 -2.492 -23.496 1.00 98.31 120 LYS A N 1
ATOM 910 C CA . LYS A 1 120 ? 6.751 -1.545 -22.523 1.00 98.31 120 LYS A CA 1
ATOM 911 C C . LYS A 1 120 ? 5.224 -1.489 -22.607 1.00 98.31 120 LYS A C 1
ATOM 913 O O . LYS A 1 120 ? 4.551 -1.671 -21.597 1.00 98.31 120 LYS A O 1
ATOM 918 N N . GLN A 1 121 ? 4.672 -1.278 -23.802 1.00 98.25 121 GLN A N 1
ATOM 919 C CA . GLN A 1 121 ? 3.222 -1.208 -23.998 1.00 98.25 121 GLN A CA 1
ATOM 920 C C . GLN A 1 121 ? 2.528 -2.515 -23.584 1.00 98.25 121 GLN A C 1
ATOM 922 O O . GLN A 1 121 ? 1.430 -2.498 -23.019 1.00 98.25 121 GLN A O 1
ATOM 927 N N . THR A 1 122 ? 3.159 -3.652 -23.870 1.00 98.06 122 THR A N 1
ATOM 928 C CA . THR A 1 122 ? 2.642 -4.970 -23.498 1.00 98.06 122 THR A CA 1
ATOM 929 C C . THR A 1 122 ? 2.671 -5.153 -21.986 1.00 98.06 122 THR A C 1
ATOM 931 O O . THR A 1 122 ? 1.648 -5.521 -21.416 1.00 98.06 122 THR A O 1
ATOM 934 N N . ALA A 1 123 ? 3.777 -4.815 -21.325 1.00 98.12 123 ALA A N 1
ATOM 935 C CA . ALA A 1 123 ? 3.928 -4.895 -19.877 1.00 98.12 123 ALA A CA 1
ATOM 936 C C . ALA A 1 123 ? 2.924 -3.996 -19.147 1.00 98.12 123 ALA A C 1
ATOM 938 O O . ALA A 1 123 ? 2.227 -4.466 -18.252 1.00 98.12 123 ALA A O 1
ATOM 939 N N . GLU A 1 124 ? 2.774 -2.739 -19.575 1.00 97.56 124 GLU A N 1
ATOM 940 C CA . GLU A 1 124 ? 1.804 -1.793 -19.002 1.00 97.56 124 GLU A CA 1
ATOM 941 C C . GLU A 1 124 ? 0.362 -2.300 -19.121 1.00 97.56 124 GLU A C 1
ATOM 943 O O . GLU A 1 124 ? -0.457 -2.083 -18.228 1.00 97.56 124 GLU A O 1
ATOM 948 N N . LYS A 1 125 ? 0.042 -3.006 -20.210 1.00 97.69 125 LYS A N 1
ATOM 949 C CA . LYS A 1 125 ? -1.278 -3.607 -20.408 1.00 97.69 125 LYS A CA 1
ATOM 950 C C . LYS A 1 125 ? -1.462 -4.883 -19.591 1.00 97.69 125 LYS A C 1
ATOM 952 O O . LYS A 1 125 ? -2.522 -5.073 -19.000 1.00 97.69 125 LYS A O 1
ATOM 957 N N . VAL A 1 126 ? -0.477 -5.778 -19.614 1.00 96.88 126 VAL A N 1
ATOM 958 C CA . VAL A 1 126 ? -0.551 -7.088 -18.961 1.00 96.88 126 VAL A CA 1
ATOM 959 C C . VAL A 1 126 ? -0.543 -6.915 -17.448 1.00 96.88 126 VAL A C 1
ATOM 961 O O . VAL A 1 126 ? -1.374 -7.528 -16.793 1.00 96.88 126 VAL A O 1
ATOM 964 N N . LEU A 1 127 ? 0.315 -6.047 -16.906 1.00 98.19 127 LEU A N 1
ATOM 965 C CA . LEU A 1 127 ? 0.554 -5.869 -15.467 1.00 98.19 127 LEU A CA 1
ATOM 966 C C . LEU A 1 127 ? -0.195 -4.675 -14.846 1.00 98.19 127 LEU A C 1
ATOM 968 O O . LEU A 1 127 ? 0.151 -4.228 -13.748 1.00 98.19 127 LEU A O 1
ATOM 972 N N . ALA A 1 128 ? -1.211 -4.145 -15.536 1.00 97.69 128 ALA A N 1
ATOM 973 C CA . ALA A 1 128 ? -1.916 -2.919 -15.156 1.00 97.69 128 ALA A CA 1
ATOM 974 C C . ALA A 1 128 ? -2.428 -2.935 -13.702 1.00 97.69 128 ALA A C 1
ATOM 976 O O . ALA A 1 128 ? -2.255 -1.960 -12.963 1.00 97.69 128 ALA A O 1
ATOM 977 N N . ASP A 1 129 ? -3.011 -4.054 -13.262 1.00 97.19 129 ASP A N 1
ATOM 978 C CA . ASP A 1 129 ? -3.580 -4.183 -11.918 1.00 97.19 129 ASP A CA 1
ATOM 979 C C . ASP A 1 129 ? -2.491 -4.166 -10.837 1.00 97.19 129 ASP A C 1
ATOM 981 O O . ASP A 1 129 ? -2.618 -3.471 -9.820 1.00 97.19 129 ASP A O 1
ATOM 985 N N . ALA A 1 130 ? -1.384 -4.883 -11.059 1.00 97.75 130 ALA A N 1
ATOM 986 C CA . ALA A 1 130 ? -0.245 -4.863 -10.147 1.00 97.75 130 ALA A CA 1
ATOM 987 C C . ALA A 1 130 ? 0.394 -3.468 -10.058 1.00 97.75 130 ALA A C 1
ATOM 989 O O . ALA A 1 130 ? 0.745 -3.027 -8.958 1.00 97.75 130 ALA A O 1
ATOM 990 N N . MET A 1 131 ? 0.507 -2.748 -11.180 1.00 97.44 131 MET A N 1
ATOM 991 C CA . MET A 1 131 ? 1.020 -1.372 -11.202 1.00 97.44 131 MET A CA 1
ATOM 992 C C . MET A 1 131 ? 0.134 -0.428 -10.382 1.00 97.44 131 MET A C 1
ATOM 994 O O . MET A 1 131 ? 0.646 0.279 -9.511 1.00 97.44 131 MET A O 1
ATOM 998 N N . ALA A 1 132 ? -1.187 -0.477 -10.577 1.00 97.69 132 ALA A N 1
ATOM 999 C CA . ALA A 1 132 ? -2.131 0.347 -9.822 1.00 97.69 132 ALA A CA 1
ATOM 1000 C C . ALA A 1 132 ? -2.064 0.069 -8.308 1.00 97.69 132 ALA A C 1
ATOM 1002 O O . ALA A 1 132 ? -2.089 0.990 -7.485 1.00 97.69 132 ALA A O 1
ATOM 1003 N N . MET A 1 133 ? -1.933 -1.201 -7.909 1.00 97.69 133 MET A N 1
ATOM 1004 C CA . MET A 1 133 ? -1.765 -1.563 -6.497 1.00 97.69 133 MET A CA 1
ATOM 1005 C C . MET A 1 133 ? -0.421 -1.097 -5.923 1.00 97.69 133 MET A C 1
ATOM 1007 O O . MET A 1 133 ? -0.378 -0.627 -4.784 1.00 97.69 133 MET A O 1
ATOM 1011 N N . ARG A 1 134 ? 0.674 -1.187 -6.689 1.00 97.69 134 ARG A N 1
ATOM 1012 C CA . ARG A 1 134 ? 1.991 -0.672 -6.273 1.00 97.69 134 ARG A CA 1
ATOM 1013 C C . ARG A 1 134 ? 1.953 0.836 -6.043 1.00 97.69 134 ARG A C 1
ATOM 1015 O O . ARG A 1 134 ? 2.412 1.291 -4.995 1.00 97.69 134 ARG A O 1
ATOM 1022 N N . GLU A 1 135 ? 1.352 1.590 -6.960 1.00 97.38 135 GLU A N 1
ATOM 1023 C CA . GLU A 1 135 ? 1.184 3.039 -6.814 1.00 97.38 135 GLU A CA 1
ATOM 1024 C C . GLU A 1 135 ? 0.375 3.377 -5.554 1.00 97.38 135 GLU A C 1
ATOM 1026 O O . GLU A 1 135 ? 0.783 4.211 -4.743 1.00 97.38 135 GLU A O 1
ATOM 1031 N N . ARG A 1 136 ? -0.730 2.664 -5.317 1.00 95.94 136 ARG A N 1
ATOM 1032 C CA . ARG A 1 136 ? -1.524 2.830 -4.094 1.00 95.94 136 ARG A CA 1
ATOM 1033 C C . ARG A 1 136 ? -0.699 2.578 -2.830 1.00 95.94 136 ARG A C 1
ATOM 1035 O O . ARG A 1 136 ? -0.764 3.363 -1.885 1.00 95.94 136 ARG A O 1
ATOM 1042 N N . LEU A 1 137 ? 0.092 1.508 -2.792 1.00 98.12 137 LEU A N 1
ATOM 1043 C CA . LEU A 1 137 ? 0.960 1.212 -1.647 1.00 98.12 137 LEU A CA 1
ATOM 1044 C C . LEU A 1 137 ? 2.041 2.277 -1.437 1.00 98.12 137 LEU A C 1
ATOM 1046 O O . LEU A 1 137 ? 2.411 2.547 -0.292 1.00 98.12 137 LEU A O 1
ATOM 1050 N N . GLN A 1 138 ? 2.520 2.900 -2.513 1.00 97.31 138 GLN A N 1
ATOM 1051 C CA . GLN A 1 138 ? 3.426 4.041 -2.433 1.00 97.31 138 GLN A CA 1
ATOM 1052 C C . GLN A 1 138 ? 2.727 5.270 -1.835 1.00 97.31 138 GLN A C 1
ATOM 1054 O O . GLN A 1 138 ? 3.289 5.902 -0.943 1.00 97.31 138 GLN A O 1
ATOM 1059 N N . GLN A 1 139 ? 1.489 5.570 -2.248 1.00 97.25 139 GLN A N 1
ATOM 1060 C CA . GLN A 1 139 ? 0.684 6.660 -1.672 1.00 97.25 139 GLN A CA 1
ATOM 1061 C C . GLN A 1 139 ? 0.418 6.466 -0.170 1.00 97.25 139 GLN A C 1
ATOM 1063 O O . GLN A 1 139 ? 0.380 7.436 0.583 1.00 97.25 139 GLN A O 1
ATOM 1068 N N . LEU A 1 140 ? 0.263 5.216 0.279 1.00 96.38 140 LEU A N 1
ATOM 1069 C CA . LEU A 1 140 ? 0.093 4.860 1.694 1.00 96.38 140 LEU A CA 1
ATOM 1070 C C . LEU A 1 140 ? 1.416 4.796 2.483 1.00 96.38 140 LEU A C 1
ATOM 1072 O O . LEU A 1 140 ? 1.397 4.443 3.665 1.00 96.38 140 LEU A O 1
ATOM 1076 N N . ASP A 1 141 ? 2.554 5.084 1.842 1.00 97.25 141 ASP A N 1
ATOM 1077 C CA . ASP A 1 141 ? 3.900 4.936 2.406 1.00 97.25 141 ASP A CA 1
ATOM 1078 C C . ASP A 1 141 ? 4.129 3.544 3.035 1.00 97.25 141 ASP A C 1
ATOM 1080 O O . ASP A 1 141 ? 4.736 3.375 4.095 1.00 97.25 141 ASP A O 1
ATOM 1084 N N . ALA A 1 142 ? 3.630 2.489 2.381 1.00 97.81 142 ALA A N 1
ATOM 1085 C CA . ALA A 1 142 ? 3.710 1.127 2.908 1.00 97.81 142 ALA A CA 1
ATOM 1086 C C . ALA A 1 142 ? 5.164 0.669 3.140 1.00 97.81 142 ALA A C 1
ATOM 1088 O O . ALA A 1 142 ? 5.428 -0.169 4.007 1.00 97.81 142 ALA A O 1
ATOM 1089 N N . ALA A 1 143 ? 6.126 1.232 2.403 1.00 97.31 143 ALA A N 1
ATOM 1090 C CA . ALA A 1 143 ? 7.545 0.913 2.523 1.00 97.31 143 ALA A CA 1
ATOM 1091 C C . ALA A 1 143 ? 8.144 1.299 3.887 1.00 97.31 143 ALA A C 1
ATOM 1093 O O . ALA A 1 143 ? 8.996 0.558 4.393 1.00 97.31 143 ALA A O 1
ATOM 1094 N N . SER A 1 144 ? 7.680 2.383 4.522 1.00 96.88 144 SER A N 1
ATOM 1095 C CA . SER A 1 144 ? 8.186 2.801 5.839 1.00 96.88 144 SER A CA 1
ATOM 1096 C C . SER A 1 144 ? 7.795 1.833 6.960 1.00 96.88 144 SER A C 1
ATOM 1098 O O . SER A 1 144 ? 8.493 1.713 7.972 1.00 96.88 144 SER A O 1
ATOM 1100 N N . TYR A 1 145 ? 6.717 1.071 6.761 1.00 95.31 145 TYR A N 1
ATOM 1101 C CA . TYR A 1 145 ? 6.190 0.123 7.742 1.00 95.31 145 TYR A CA 1
ATOM 1102 C C . TYR A 1 145 ? 6.464 -1.346 7.394 1.00 95.31 145 TYR A C 1
ATOM 1104 O O . TYR A 1 145 ? 6.662 -2.166 8.296 1.00 95.31 145 TYR A O 1
ATOM 1112 N N . PHE A 1 146 ? 6.490 -1.682 6.102 1.00 97.25 14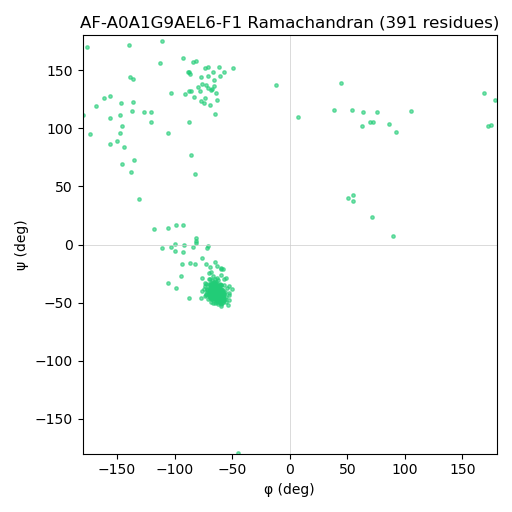6 PHE A N 1
ATOM 1113 C CA . PHE A 1 146 ? 6.572 -3.047 5.566 1.00 97.25 146 PHE A CA 1
ATOM 1114 C C . PHE A 1 146 ? 7.662 -3.184 4.491 1.00 97.25 146 PHE A C 1
ATOM 1116 O O . PHE A 1 146 ? 7.513 -3.908 3.506 1.00 97.25 146 PHE A O 1
ATOM 1123 N N . GLY A 1 147 ? 8.805 -2.520 4.687 1.00 97.12 147 GLY A N 1
ATOM 1124 C CA . GLY A 1 147 ? 9.879 -2.453 3.690 1.00 97.12 147 GLY A CA 1
ATOM 1125 C C . GLY A 1 147 ? 10.485 -3.796 3.257 1.00 97.12 147 GLY A C 1
ATOM 1126 O O . GLY A 1 147 ? 11.077 -3.876 2.184 1.00 97.12 147 GLY A O 1
ATOM 1127 N N . LYS A 1 148 ? 10.365 -4.876 4.046 1.00 97.62 148 LYS A N 1
ATOM 1128 C CA . LYS A 1 148 ? 10.782 -6.223 3.597 1.00 97.62 148 LYS A CA 1
ATOM 1129 C C . LYS A 1 148 ? 9.799 -6.788 2.568 1.00 97.62 148 LYS A C 1
ATOM 1131 O O . LYS A 1 148 ? 10.222 -7.371 1.577 1.00 97.62 148 LYS A O 1
ATOM 1136 N N . GLN A 1 149 ? 8.504 -6.634 2.820 1.00 97.56 149 GLN A N 1
ATOM 1137 C CA . GLN A 1 149 ? 7.436 -7.118 1.954 1.00 97.56 149 GLN A CA 1
ATOM 1138 C C . GLN A 1 149 ? 7.376 -6.306 0.661 1.00 97.56 149 GLN A C 1
ATOM 1140 O O . GLN A 1 149 ? 7.285 -6.906 -0.402 1.00 97.56 149 GLN A O 1
ATOM 1145 N N . MET A 1 150 ? 7.536 -4.981 0.746 1.00 98.06 150 MET A N 1
ATOM 1146 C CA . MET A 1 150 ? 7.617 -4.117 -0.436 1.00 98.06 150 MET A CA 1
ATOM 1147 C C . MET A 1 150 ? 8.804 -4.474 -1.332 1.00 98.06 150 MET A C 1
ATOM 1149 O O . MET A 1 150 ? 8.629 -4.596 -2.532 1.00 98.06 150 MET A O 1
ATOM 1153 N N . ARG A 1 151 ? 9.992 -4.736 -0.765 1.00 98.12 151 ARG A N 1
ATOM 1154 C CA . ARG A 1 151 ? 11.148 -5.193 -1.559 1.00 98.12 151 ARG A CA 1
ATOM 1155 C C . ARG A 1 151 ? 10.903 -6.527 -2.260 1.00 98.12 151 ARG A C 1
ATOM 1157 O O . ARG A 1 151 ? 11.329 -6.695 -3.391 1.00 98.12 151 ARG A O 1
ATOM 1164 N N . ARG A 1 152 ? 10.209 -7.461 -1.601 1.00 98.00 152 ARG A N 1
ATOM 1165 C CA . ARG A 1 152 ? 9.815 -8.729 -2.227 1.00 98.00 152 ARG A CA 1
ATOM 1166 C C . ARG A 1 152 ? 8.818 -8.509 -3.368 1.00 98.00 152 ARG A C 1
ATOM 1168 O O . ARG A 1 152 ? 8.958 -9.145 -4.399 1.00 98.00 152 ARG A O 1
ATOM 1175 N N . ALA A 1 153 ? 7.822 -7.647 -3.166 1.00 98.25 153 ALA A N 1
ATOM 1176 C CA . ALA A 1 153 ? 6.843 -7.319 -4.199 1.00 98.25 153 ALA A CA 1
ATOM 1177 C C . ALA A 1 153 ? 7.502 -6.618 -5.395 1.00 98.25 153 ALA A C 1
ATOM 1179 O O . ALA A 1 153 ? 7.146 -6.898 -6.530 1.00 98.25 153 ALA A O 1
ATOM 1180 N N . GLU A 1 154 ? 8.493 -5.762 -5.140 1.00 97.69 154 GLU A N 1
ATOM 1181 C CA . GLU A 1 154 ? 9.263 -5.106 -6.195 1.00 97.69 154 GLU A CA 1
ATOM 1182 C C . GLU A 1 154 ? 10.094 -6.099 -7.004 1.00 97.69 154 GLU A C 1
ATOM 1184 O O . GLU A 1 154 ? 10.070 -6.042 -8.222 1.00 97.69 154 GLU A O 1
ATOM 1189 N N . GLN A 1 155 ? 10.777 -7.039 -6.344 1.00 98.12 155 GLN A N 1
ATOM 1190 C CA . GLN A 1 155 ? 11.510 -8.102 -7.040 1.00 98.12 155 GLN A CA 1
ATOM 1191 C C . GLN A 1 155 ? 10.578 -8.925 -7.926 1.00 98.12 155 GLN A C 1
ATOM 1193 O O . GLN A 1 155 ? 10.824 -9.022 -9.115 1.00 98.12 155 GLN A O 1
ATOM 1198 N N . GLN A 1 156 ? 9.453 -9.395 -7.378 1.00 98.25 156 GLN A N 1
ATOM 1199 C CA . GLN A 1 156 ? 8.460 -10.119 -8.172 1.00 98.25 156 GLN A CA 1
ATOM 1200 C C . GLN A 1 156 ? 7.940 -9.285 -9.343 1.00 98.25 156 GLN A C 1
ATOM 1202 O O . GLN A 1 156 ? 7.747 -9.820 -10.417 1.00 98.25 156 GLN A O 1
ATOM 1207 N N . TYR A 1 157 ? 7.713 -7.983 -9.163 1.00 98.31 157 TYR A N 1
ATOM 1208 C CA . TYR A 1 157 ? 7.295 -7.117 -10.262 1.00 98.31 157 TYR A CA 1
ATOM 1209 C C . TYR A 1 157 ? 8.352 -7.022 -11.370 1.00 98.31 157 TYR A C 1
ATOM 1211 O O . TYR A 1 157 ? 7.983 -7.061 -12.537 1.00 98.31 157 TYR A O 1
ATOM 1219 N N . LEU A 1 158 ? 9.635 -6.909 -11.014 1.00 97.62 158 LEU A N 1
ATOM 1220 C CA . LEU A 1 158 ? 10.732 -6.892 -11.985 1.00 97.62 158 LEU A CA 1
ATOM 1221 C C . LEU A 1 158 ? 10.849 -8.228 -12.724 1.00 97.62 158 LEU A C 1
ATOM 1223 O O . LEU A 1 158 ? 10.968 -8.207 -13.942 1.00 97.62 158 LEU A O 1
ATOM 1227 N N . ASP A 1 159 ? 10.721 -9.352 -12.015 1.00 98.00 159 ASP A N 1
ATOM 1228 C CA . ASP A 1 159 ? 10.713 -10.684 -12.631 1.00 98.00 159 ASP A CA 1
ATOM 1229 C C . ASP A 1 159 ? 9.579 -10.777 -13.678 1.00 98.00 159 ASP A C 1
ATOM 1231 O O . ASP A 1 159 ? 9.795 -11.216 -14.797 1.00 98.00 159 ASP A O 1
ATOM 1235 N N . LEU A 1 160 ? 8.377 -10.259 -13.384 1.00 98.31 160 LEU A N 1
ATOM 1236 C CA . LEU A 1 160 ? 7.273 -10.247 -14.360 1.00 98.31 160 LEU A CA 1
ATOM 1237 C C . LEU A 1 160 ? 7.520 -9.334 -15.568 1.00 98.31 160 LEU A C 1
ATOM 1239 O O . LEU A 1 160 ? 6.926 -9.557 -16.621 1.00 98.31 160 LEU A O 1
ATOM 1243 N N . LEU A 1 161 ? 8.328 -8.280 -15.426 1.00 97.88 161 LEU A N 1
ATOM 1244 C CA . LEU A 1 161 ? 8.730 -7.466 -16.574 1.00 97.88 161 LEU A CA 1
ATOM 1245 C C . LEU A 1 161 ? 9.685 -8.237 -17.487 1.00 97.88 161 LEU A C 1
ATOM 1247 O O . LEU A 1 161 ? 9.563 -8.103 -18.702 1.00 97.88 161 LEU A O 1
ATOM 1251 N N . GLU A 1 162 ? 10.576 -9.045 -16.910 1.00 97.25 162 GLU A N 1
ATOM 1252 C CA . GLU A 1 162 ? 11.481 -9.939 -17.641 1.00 97.25 162 GLU A CA 1
ATOM 1253 C C . GLU A 1 162 ? 10.688 -10.991 -18.431 1.00 97.25 162 GLU A C 1
ATOM 1255 O O . GLU A 1 162 ? 10.848 -11.068 -19.644 1.00 97.25 162 GLU A O 1
ATOM 1260 N N . GLU A 1 163 ? 9.711 -11.664 -17.808 1.00 98.00 163 GLU A N 1
ATOM 1261 C CA . GLU A 1 163 ? 8.821 -12.616 -18.505 1.00 98.00 163 GLU A CA 1
ATOM 1262 C C . GLU A 1 163 ? 8.097 -11.960 -19.702 1.00 98.00 163 GLU A C 1
ATOM 1264 O O . GLU A 1 163 ? 7.974 -12.533 -20.785 1.00 98.00 163 GLU A O 1
ATOM 1269 N N . VAL A 1 164 ? 7.633 -10.709 -19.555 1.00 97.88 164 VAL A N 1
ATOM 1270 C CA . VAL A 1 164 ? 7.014 -9.979 -20.677 1.00 97.88 164 VAL A CA 1
ATOM 1271 C C . VAL A 1 164 ? 8.032 -9.637 -21.766 1.00 97.88 164 VAL A C 1
ATOM 1273 O O . VAL A 1 164 ? 7.674 -9.657 -22.948 1.00 97.88 164 VAL A O 1
ATOM 1276 N N . ALA A 1 165 ? 9.266 -9.303 -21.393 1.00 96.31 165 ALA A N 1
ATOM 1277 C CA . ALA A 1 165 ? 10.333 -9.004 -22.340 1.00 96.31 165 ALA A CA 1
ATOM 1278 C C . ALA A 1 165 ? 10.743 -10.242 -23.155 1.00 96.31 165 ALA A C 1
ATOM 1280 O O . ALA A 1 165 ? 10.943 -10.121 -24.366 1.00 96.31 165 ALA A O 1
ATOM 1281 N N . ASP A 1 166 ? 10.755 -11.417 -22.525 1.00 96.31 166 ASP A N 1
ATOM 1282 C CA . ASP A 1 166 ? 11.054 -12.708 -23.159 1.00 96.31 166 ASP A CA 1
ATOM 1283 C C . ASP A 1 166 ? 9.885 -13.249 -24.005 1.00 96.31 166 ASP A C 1
ATOM 1285 O O . ASP A 1 166 ? 10.051 -14.146 -24.836 1.00 96.31 166 ASP A O 1
ATOM 1289 N N . GLY A 1 167 ? 8.703 -12.636 -23.879 1.00 96.25 167 GLY A N 1
ATOM 1290 C CA . GLY A 1 167 ? 7.493 -13.008 -24.611 1.00 96.25 167 GLY A CA 1
ATOM 1291 C C . GLY A 1 167 ? 6.639 -14.063 -23.905 1.00 96.25 167 GLY A C 1
ATOM 1292 O O . GLY A 1 167 ? 5.622 -14.492 -24.464 1.00 96.25 167 GLY A O 1
ATOM 1293 N N . ASP A 1 168 ? 6.983 -14.415 -22.669 1.00 97.69 168 ASP A N 1
ATOM 1294 C CA . ASP A 1 168 ? 6.304 -15.386 -21.809 1.00 97.69 168 ASP A CA 1
ATOM 1295 C C . ASP A 1 168 ? 5.101 -14.736 -21.092 1.00 97.69 168 ASP A C 1
ATOM 1297 O O . ASP A 1 168 ? 4.980 -14.633 -19.870 1.00 97.69 168 ASP A O 1
ATOM 1301 N N . ILE A 1 169 ? 4.145 -14.259 -21.900 1.00 97.44 169 ILE A N 1
ATOM 1302 C CA . ILE A 1 169 ? 2.979 -13.490 -21.428 1.00 97.44 169 ILE A CA 1
ATOM 1303 C C . ILE A 1 169 ? 2.071 -14.306 -20.497 1.00 97.44 169 ILE A C 1
ATOM 1305 O O . ILE A 1 169 ? 1.452 -13.737 -19.595 1.00 97.44 169 ILE A O 1
ATOM 1309 N N . GLU A 1 170 ? 1.952 -15.616 -20.723 1.00 96.56 170 GLU A N 1
ATOM 1310 C CA . GLU A 1 170 ? 1.142 -16.500 -19.875 1.00 96.56 170 GLU A CA 1
ATOM 1311 C C . GLU A 1 170 ? 1.743 -16.598 -18.464 1.00 96.56 170 GLU A C 1
ATOM 1313 O O . GLU A 1 170 ? 1.032 -16.367 -17.482 1.00 96.56 170 GLU A O 1
ATOM 1318 N N . ASP A 1 171 ? 3.058 -16.801 -18.363 1.00 96.69 171 ASP A N 1
ATOM 1319 C CA . ASP A 1 171 ? 3.778 -16.861 -17.088 1.00 96.69 171 ASP A CA 1
ATOM 1320 C C . ASP A 1 171 ? 3.733 -15.511 -16.354 1.00 96.69 171 ASP A C 1
ATOM 1322 O O . ASP A 1 171 ? 3.446 -15.456 -15.151 1.00 96.69 171 ASP A O 1
ATOM 1326 N N . ALA A 1 172 ? 3.868 -14.396 -17.082 1.00 97.62 172 ALA A N 1
ATOM 1327 C CA . ALA A 1 172 ? 3.687 -13.056 -16.522 1.00 97.62 172 ALA A CA 1
ATOM 1328 C C . ALA A 1 172 ? 2.272 -12.836 -15.941 1.00 97.62 172 ALA A C 1
ATOM 1330 O O . ALA A 1 172 ? 2.100 -12.196 -14.895 1.00 97.62 172 ALA A O 1
ATOM 1331 N N . GLN A 1 173 ? 1.230 -13.362 -16.593 1.00 96.00 173 GLN A N 1
ATOM 1332 C CA . GLN A 1 173 ? -0.150 -13.262 -16.105 1.00 96.00 173 GLN A CA 1
ATOM 1333 C C . GLN A 1 173 ? -0.388 -14.118 -14.858 1.00 96.00 173 GLN A C 1
ATOM 1335 O O . GLN A 1 173 ? -1.014 -13.646 -13.900 1.00 96.00 173 GLN A O 1
ATOM 1340 N N . GLU A 1 174 ? 0.121 -15.349 -14.839 1.00 95.75 174 GLU A N 1
ATOM 1341 C CA . GLU A 1 174 ? 0.025 -16.228 -13.671 1.00 95.75 174 GLU A CA 1
ATOM 1342 C C . GLU A 1 174 ? 0.791 -15.650 -12.475 1.00 95.75 174 GLU A C 1
ATOM 1344 O O . GLU A 1 174 ? 0.251 -15.543 -11.365 1.00 95.75 174 GLU A O 1
ATOM 1349 N N . GLY A 1 175 ? 2.020 -15.187 -12.703 1.00 97.31 175 GLY A N 1
ATOM 1350 C CA . GLY A 1 175 ? 2.845 -14.567 -11.675 1.00 97.31 175 GLY A CA 1
ATOM 1351 C C . GLY A 1 175 ? 2.261 -13.248 -11.151 1.00 97.31 175 GLY A C 1
ATOM 1352 O O . GLY A 1 175 ? 2.318 -12.983 -9.943 1.00 97.31 175 GLY A O 1
ATOM 1353 N N . GLN A 1 176 ? 1.589 -12.461 -11.998 1.00 97.50 176 GLN A N 1
ATOM 1354 C CA . GLN A 1 176 ? 0.849 -11.278 -11.553 1.00 97.50 176 GLN A CA 1
ATOM 1355 C C . GLN A 1 176 ? -0.243 -11.627 -10.537 1.00 97.50 176 GLN A C 1
ATOM 1357 O O . GLN A 1 176 ? -0.421 -10.889 -9.565 1.00 97.50 176 GLN A O 1
ATOM 1362 N N . ALA A 1 177 ? -0.967 -12.735 -10.712 1.00 96.88 177 ALA A N 1
ATOM 1363 C CA . ALA A 1 177 ? -2.003 -13.129 -9.757 1.00 96.88 177 ALA A CA 1
ATOM 1364 C C . ALA A 1 177 ? -1.418 -13.383 -8.354 1.00 96.88 177 ALA A C 1
ATOM 1366 O O . ALA A 1 177 ? -2.037 -13.032 -7.342 1.00 96.88 177 ALA A O 1
ATOM 1367 N N . GLU A 1 178 ? -0.207 -13.939 -8.273 1.00 96.94 178 GLU A N 1
ATOM 1368 C CA . GLU A 1 178 ? 0.518 -14.110 -7.009 1.00 96.94 178 GLU A CA 1
ATOM 1369 C C . GLU A 1 178 ? 1.030 -12.779 -6.443 1.00 96.94 178 GLU A C 1
ATOM 1371 O O . GLU A 1 178 ? 0.890 -12.523 -5.238 1.00 96.94 178 GLU A O 1
ATOM 1376 N N . LEU A 1 179 ? 1.552 -11.894 -7.296 1.00 98.44 179 LEU A N 1
ATOM 1377 C CA . LEU A 1 179 ? 1.968 -10.552 -6.888 1.00 98.44 179 LEU A CA 1
ATOM 1378 C C . LEU A 1 179 ? 0.785 -9.749 -6.323 1.00 98.44 179 LEU A C 1
ATOM 1380 O O . LEU A 1 179 ? 0.910 -9.142 -5.260 1.00 98.44 179 LEU A O 1
ATOM 1384 N N . ILE A 1 180 ? -0.387 -9.797 -6.960 1.00 98.19 180 ILE A N 1
ATOM 1385 C CA . ILE A 1 180 ? -1.608 -9.124 -6.491 1.00 98.19 180 ILE A CA 1
ATOM 1386 C C . ILE A 1 180 ? -1.999 -9.597 -5.085 1.00 98.19 180 ILE A C 1
ATOM 1388 O O . ILE A 1 180 ? -2.331 -8.773 -4.229 1.00 98.19 180 ILE A O 1
ATOM 1392 N N . LYS A 1 181 ? -1.908 -10.901 -4.791 1.00 97.69 181 LYS A N 1
ATOM 1393 C CA . LYS A 1 181 ? -2.170 -11.425 -3.436 1.00 97.69 181 LYS A CA 1
ATOM 1394 C C . LYS A 1 181 ? -1.196 -10.842 -2.414 1.00 97.69 181 LYS A C 1
ATOM 1396 O O . LYS A 1 181 ? -1.605 -10.479 -1.307 1.00 97.69 181 LYS A O 1
ATOM 1401 N N . LEU A 1 182 ? 0.086 -10.742 -2.772 1.00 98.12 182 LEU A N 1
ATOM 1402 C CA . LEU A 1 182 ? 1.098 -10.131 -1.914 1.00 98.12 182 LEU A CA 1
ATOM 1403 C C . LEU A 1 182 ? 0.813 -8.639 -1.690 1.00 98.12 182 LEU A C 1
ATOM 1405 O O . LEU A 1 182 ? 0.825 -8.196 -0.540 1.00 98.12 182 LEU A O 1
ATOM 1409 N N . LEU A 1 183 ? 0.528 -7.883 -2.752 1.00 98.44 183 LEU A N 1
ATOM 1410 C CA . LEU A 1 183 ? 0.230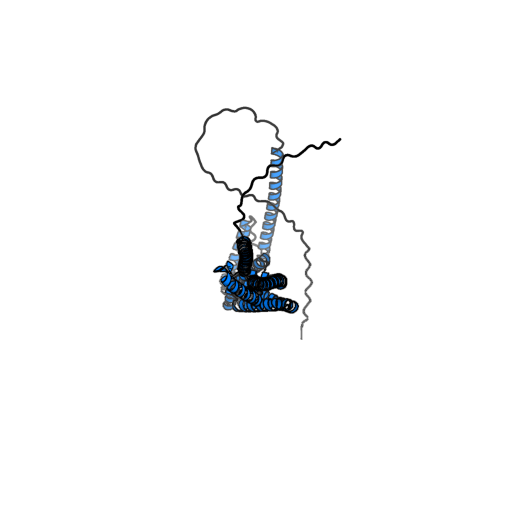 -6.450 -2.690 1.00 98.44 183 LEU A CA 1
ATOM 1411 C C . LEU A 1 183 ? -1.017 -6.176 -1.840 1.00 98.44 183 LEU A C 1
ATOM 1413 O O . LEU A 1 183 ? -0.959 -5.351 -0.928 1.00 98.44 183 LEU A O 1
ATOM 1417 N N . ASN A 1 184 ? -2.099 -6.932 -2.041 1.00 97.88 184 ASN A N 1
ATOM 1418 C CA . ASN A 1 184 ? -3.316 -6.829 -1.232 1.00 97.88 184 ASN A CA 1
ATOM 1419 C C . ASN A 1 184 ? -3.026 -7.099 0.256 1.00 97.88 184 ASN A C 1
ATOM 1421 O O . ASN A 1 184 ? -3.404 -6.315 1.127 1.00 97.88 184 ASN A O 1
ATOM 1425 N N . ALA A 1 185 ? -2.263 -8.152 0.566 1.00 98.12 185 ALA A N 1
ATOM 1426 C CA . ALA A 1 185 ? -1.892 -8.455 1.946 1.00 98.12 185 ALA A CA 1
ATOM 1427 C C . ALA A 1 185 ? -1.042 -7.345 2.598 1.00 98.12 185 ALA A C 1
ATOM 1429 O O . ALA A 1 185 ? -1.098 -7.164 3.821 1.00 98.12 185 ALA A O 1
ATOM 1430 N N . ILE A 1 186 ? -0.236 -6.618 1.815 1.00 98.50 186 ILE A N 1
ATOM 1431 C CA . ILE A 1 186 ? 0.491 -5.433 2.289 1.00 98.50 186 ILE A CA 1
ATOM 1432 C C . ILE A 1 186 ? -0.480 -4.263 2.500 1.00 98.50 186 ILE A C 1
ATOM 1434 O O . ILE A 1 186 ? -0.380 -3.590 3.528 1.00 98.50 186 ILE A O 1
ATOM 1438 N N . GLU A 1 187 ? -1.433 -4.047 1.590 1.00 98.38 187 GLU A N 1
ATOM 1439 C CA . GLU A 1 187 ? -2.433 -2.971 1.669 1.00 98.38 187 GLU A CA 1
ATOM 1440 C C . GLU A 1 187 ? -3.276 -3.112 2.940 1.00 98.38 187 GLU A C 1
ATOM 1442 O O . GLU A 1 187 ? -3.272 -2.210 3.780 1.00 98.38 187 GLU A O 1
ATOM 1447 N N . VAL A 1 188 ? -3.869 -4.290 3.164 1.00 98.44 188 VAL A N 1
ATOM 1448 C CA . VAL A 1 188 ? -4.655 -4.614 4.369 1.00 98.44 188 VAL A CA 1
ATOM 1449 C C . VAL A 1 188 ? -3.862 -4.327 5.644 1.00 98.44 188 VAL A C 1
ATOM 1451 O O . VAL A 1 188 ? -4.345 -3.656 6.556 1.00 98.44 188 VAL A O 1
ATOM 1454 N N . LYS A 1 189 ? -2.604 -4.780 5.716 1.00 98.12 189 LYS A N 1
ATOM 1455 C CA . LYS A 1 189 ? -1.749 -4.550 6.894 1.00 98.12 189 LYS A CA 1
ATOM 1456 C C . LYS A 1 189 ? -1.385 -3.082 7.088 1.00 98.12 189 LYS A C 1
ATOM 1458 O O . LYS A 1 189 ? -1.221 -2.648 8.231 1.00 98.12 189 LYS A O 1
ATOM 1463 N N . THR A 1 190 ? -1.231 -2.340 5.998 1.00 98.31 190 THR A N 1
ATOM 1464 C CA . THR A 1 190 ? -0.936 -0.905 6.027 1.00 98.31 190 THR A CA 1
ATOM 1465 C C . THR A 1 190 ? -2.127 -0.131 6.554 1.00 98.31 190 THR A C 1
ATOM 1467 O O . THR A 1 190 ? -1.979 0.600 7.532 1.00 98.31 190 THR A O 1
ATOM 1470 N N . VAL A 1 191 ? -3.317 -0.390 6.024 1.00 98.25 191 VAL A N 1
ATOM 1471 C CA . VAL A 1 191 ? -4.562 0.224 6.497 1.00 98.25 191 VAL A CA 1
ATOM 1472 C C . VAL A 1 191 ? -4.836 -0.143 7.957 1.00 98.25 191 VAL A C 1
ATOM 1474 O O . VAL A 1 191 ? -5.025 0.738 8.792 1.00 98.25 191 VAL A O 1
ATOM 1477 N N . GLU A 1 192 ? -4.715 -1.420 8.336 1.00 97.75 192 GLU A N 1
ATOM 1478 C CA . GLU A 1 192 ? -4.827 -1.836 9.741 1.00 97.75 192 GLU A CA 1
ATOM 1479 C C . GLU A 1 192 ? -3.865 -1.087 10.670 1.00 97.75 192 GLU A C 1
ATOM 1481 O O . GLU A 1 192 ? -4.188 -0.823 11.834 1.00 97.75 192 GLU A O 1
ATOM 1486 N N . ARG A 1 193 ? -2.645 -0.813 10.201 1.00 97.50 193 ARG A N 1
ATOM 1487 C CA . ARG A 1 193 ? -1.645 -0.094 10.984 1.00 97.50 193 ARG A CA 1
ATOM 1488 C C . ARG A 1 193 ? -2.028 1.372 11.133 1.00 97.50 193 ARG A C 1
ATOM 1490 O O . ARG A 1 193 ? -1.945 1.881 12.252 1.00 97.50 193 ARG A O 1
ATOM 1497 N N . LEU A 1 194 ? -2.420 2.028 10.049 1.00 96.88 194 LEU A N 1
ATOM 1498 C CA . LEU A 1 194 ? -2.797 3.438 10.061 1.00 96.88 194 LEU A CA 1
ATOM 1499 C C . LEU A 1 194 ? -4.028 3.668 10.947 1.00 96.88 194 LEU A C 1
ATOM 1501 O O . LEU A 1 194 ? -4.009 4.558 11.793 1.00 96.88 194 LEU A O 1
ATOM 1505 N N . THR A 1 195 ? -5.033 2.798 10.848 1.00 97.38 195 THR A N 1
ATOM 1506 C CA . THR A 1 195 ? -6.315 2.993 11.535 1.00 97.38 195 THR A CA 1
ATOM 1507 C C . THR A 1 195 ? -6.329 2.428 12.959 1.00 97.38 195 THR A C 1
ATOM 1509 O O . THR A 1 195 ? -6.779 3.090 13.891 1.00 97.38 195 THR A O 1
ATOM 1512 N N . LEU A 1 196 ? -5.836 1.202 13.185 1.00 97.94 196 LEU A N 1
ATOM 1513 C CA . LEU A 1 196 ? -6.124 0.459 14.427 1.00 97.94 196 LEU A CA 1
ATOM 1514 C C . LEU A 1 196 ? -4.981 0.445 15.453 1.00 97.94 196 LEU A C 1
ATOM 1516 O O . LEU A 1 196 ? -5.139 -0.129 16.533 1.00 97.94 196 LEU A O 1
ATOM 1520 N N . THR A 1 197 ? -3.817 1.044 15.172 1.00 97.19 197 THR A N 1
ATOM 1521 C CA . THR A 1 197 ? -2.648 0.944 16.074 1.00 97.19 197 THR A CA 1
ATOM 1522 C C . THR A 1 197 ? -2.924 1.485 17.481 1.00 97.19 197 THR A C 1
ATOM 1524 O O . THR A 1 197 ? -2.511 0.861 18.463 1.00 97.19 197 THR A O 1
ATOM 1527 N N . GLY A 1 198 ? -3.624 2.618 17.604 1.00 97.38 198 GLY A N 1
ATOM 1528 C CA . GLY A 1 198 ? -3.991 3.196 18.904 1.00 97.38 198 GLY A CA 1
ATOM 1529 C C . GLY A 1 198 ? -4.900 2.265 19.711 1.00 97.38 198 GLY A C 1
ATOM 1530 O O . GLY A 1 198 ? -4.566 1.880 20.833 1.00 97.38 198 GLY A O 1
ATOM 1531 N N . MET A 1 199 ? -5.982 1.801 19.089 1.00 98.44 199 MET A N 1
ATOM 1532 C CA . MET A 1 199 ? -6.949 0.881 19.693 1.00 98.44 199 MET A CA 1
ATOM 1533 C C . MET A 1 199 ? -6.319 -0.471 20.069 1.00 98.44 199 MET A C 1
ATOM 1535 O O . MET A 1 199 ? -6.594 -1.008 21.142 1.00 98.44 199 MET A O 1
ATOM 1539 N N . LYS A 1 200 ? -5.407 -1.011 19.244 1.00 98.19 200 LYS A N 1
ATOM 1540 C CA . LYS A 1 200 ? -4.636 -2.231 19.565 1.00 98.19 200 LYS A CA 1
ATOM 1541 C C . LYS A 1 200 ? -3.811 -2.046 20.847 1.00 98.19 200 LYS A C 1
ATOM 1543 O O . LYS A 1 200 ? -3.779 -2.944 21.690 1.00 98.19 200 LYS A O 1
ATOM 1548 N N . LYS A 1 201 ? -3.178 -0.879 21.031 1.00 98.38 201 LYS A N 1
ATOM 1549 C CA . LYS A 1 201 ? -2.439 -0.551 22.265 1.00 98.38 201 LYS A CA 1
ATOM 1550 C C . LYS A 1 201 ? -3.371 -0.413 23.472 1.00 98.38 201 LYS A C 1
ATOM 1552 O O . LYS A 1 201 ? -3.044 -0.935 24.538 1.00 98.38 201 LYS A O 1
ATOM 1557 N N . GLN A 1 202 ? -4.521 0.244 23.313 1.00 98.19 202 GLN A N 1
ATOM 1558 C CA . GLN A 1 202 ? -5.519 0.379 24.380 1.00 98.19 202 GLN A CA 1
ATOM 1559 C C . GLN A 1 202 ? -6.046 -0.992 24.822 1.00 98.19 202 GLN A C 1
ATOM 1561 O O . GLN A 1 202 ? -5.998 -1.308 26.011 1.00 98.19 202 GLN A O 1
ATOM 1566 N N . LEU A 1 203 ? -6.426 -1.857 23.878 1.00 98.12 203 LEU A N 1
ATOM 1567 C CA . LEU A 1 203 ? -6.878 -3.217 24.175 1.00 98.12 203 LEU A CA 1
ATOM 1568 C C . LEU A 1 203 ? -5.807 -4.034 24.918 1.00 98.12 203 LEU A C 1
ATOM 1570 O O . LEU A 1 203 ? -6.109 -4.692 25.915 1.00 98.12 203 LEU A O 1
ATOM 1574 N N . ALA A 1 204 ? -4.542 -3.952 24.491 1.00 98.06 204 ALA A N 1
ATOM 1575 C CA . ALA A 1 204 ? -3.429 -4.610 25.180 1.00 98.06 204 ALA A CA 1
ATOM 1576 C C . ALA A 1 204 ? -3.227 -4.074 26.613 1.00 98.06 204 ALA A C 1
ATOM 1578 O O . ALA A 1 204 ? -2.972 -4.843 27.544 1.00 98.06 204 ALA A O 1
ATOM 1579 N N . SER A 1 205 ? -3.389 -2.763 26.820 1.00 98.06 205 SER A N 1
ATOM 1580 C CA . SER A 1 205 ? -3.367 -2.150 28.155 1.00 98.06 205 SER A CA 1
ATOM 1581 C C . SER A 1 205 ? -4.508 -2.674 29.037 1.00 98.06 205 SER A C 1
ATOM 1583 O O . SER A 1 205 ? -4.282 -3.066 30.183 1.00 98.06 205 SER A O 1
ATOM 1585 N N . MET A 1 206 ? -5.724 -2.783 28.496 1.00 97.88 206 MET A N 1
ATOM 1586 C CA . MET A 1 206 ? -6.883 -3.337 29.207 1.00 97.88 206 MET A CA 1
ATOM 1587 C C . MET A 1 206 ? -6.673 -4.805 29.606 1.00 97.88 206 MET A C 1
ATOM 1589 O O . MET A 1 206 ? -7.012 -5.192 30.729 1.00 97.88 206 MET A O 1
ATOM 1593 N N . GLN A 1 207 ? -6.059 -5.613 28.733 1.00 96.81 207 GLN A N 1
ATOM 1594 C CA . GLN A 1 207 ? -5.663 -6.992 29.048 1.00 96.81 207 GLN A CA 1
ATOM 1595 C C . GLN A 1 207 ? -4.664 -7.037 30.208 1.00 96.81 207 GLN A C 1
ATOM 1597 O O . GLN A 1 207 ? -4.876 -7.766 31.181 1.00 96.81 207 GLN A O 1
ATOM 1602 N N . LYS A 1 208 ? -3.613 -6.209 30.149 1.00 97.50 208 LYS A N 1
ATOM 1603 C CA . LYS A 1 208 ? -2.611 -6.089 31.220 1.00 97.50 208 LYS A CA 1
ATOM 1604 C C . LYS A 1 208 ? -3.249 -5.677 32.552 1.00 97.50 208 LYS A C 1
ATOM 1606 O O . LYS A 1 208 ? -2.922 -6.247 33.591 1.00 97.50 208 LYS A O 1
ATOM 1611 N N . ASN A 1 209 ? -4.203 -4.751 32.506 1.00 95.50 209 ASN A N 1
ATOM 1612 C CA . ASN A 1 209 ? -4.938 -4.247 33.669 1.00 95.50 209 ASN A CA 1
ATOM 1613 C C . ASN A 1 209 ? -6.096 -5.158 34.108 1.00 95.50 209 ASN A C 1
ATOM 1615 O O . ASN A 1 209 ? -6.848 -4.800 35.018 1.00 95.50 209 ASN A O 1
ATOM 1619 N N . ARG A 1 210 ? -6.239 -6.337 33.485 1.00 95.94 210 ARG A N 1
ATOM 1620 C CA . ARG A 1 210 ? -7.244 -7.358 33.808 1.00 95.94 210 ARG A CA 1
ATOM 1621 C C . ARG A 1 210 ? -8.677 -6.818 33.791 1.00 95.94 210 ARG A C 1
ATOM 1623 O O . ARG A 1 210 ? -9.500 -7.251 34.593 1.00 95.94 210 ARG A O 1
ATOM 1630 N N . VAL A 1 211 ? -8.987 -5.917 32.855 1.00 96.62 211 VAL A N 1
ATOM 1631 C CA . VAL A 1 211 ? -10.334 -5.336 32.674 1.00 96.62 211 VAL A CA 1
ATOM 1632 C C . VAL A 1 211 ? -11.406 -6.424 32.551 1.00 96.62 211 VAL A C 1
ATOM 1634 O O . VAL A 1 211 ? -12.475 -6.295 33.136 1.00 96.62 211 VAL A O 1
ATOM 1637 N N . ALA A 1 212 ? -11.081 -7.550 31.910 1.00 96.69 212 ALA A N 1
ATOM 1638 C CA . ALA A 1 212 ? -11.965 -8.709 31.786 1.00 96.69 212 ALA A CA 1
ATOM 1639 C C . ALA A 1 212 ? -12.438 -9.313 33.125 1.00 96.69 212 ALA A C 1
ATOM 1641 O O . ALA A 1 212 ? -13.442 -10.014 33.137 1.00 96.69 212 ALA A O 1
ATOM 1642 N N . ARG A 1 213 ? -11.743 -9.073 34.249 1.00 96.44 213 ARG A N 1
ATOM 1643 C CA . ARG A 1 213 ? -12.192 -9.550 35.570 1.00 96.44 213 ARG A CA 1
ATOM 1644 C C . ARG A 1 213 ? -13.367 -8.746 36.111 1.00 96.44 213 ARG A C 1
ATOM 1646 O O . ARG A 1 213 ? -14.247 -9.327 36.725 1.00 96.44 213 ARG A O 1
ATOM 1653 N N . SER A 1 214 ? -13.361 -7.436 35.880 1.00 96.56 214 SER A N 1
ATOM 1654 C CA . SER A 1 214 ? -14.396 -6.524 36.375 1.00 96.56 214 SER A CA 1
ATOM 1655 C C . SER A 1 214 ? -15.498 -6.293 35.337 1.00 96.56 214 SER A C 1
ATOM 1657 O O . SER A 1 214 ? -16.629 -6.027 35.702 1.00 96.56 214 SER A O 1
ATOM 1659 N N . ALA A 1 215 ? -15.202 -6.412 34.039 1.00 97.44 215 ALA A N 1
ATOM 1660 C CA . ALA A 1 215 ? -16.174 -6.203 32.964 1.00 97.44 215 ALA A CA 1
ATOM 1661 C C . ALA A 1 215 ? -16.050 -7.265 31.853 1.00 97.44 215 ALA A C 1
ATOM 1663 O O . ALA A 1 215 ? -15.724 -6.918 30.714 1.00 97.44 215 ALA A O 1
ATOM 1664 N N . PRO A 1 216 ? -16.280 -8.561 32.142 1.00 97.75 216 PRO A N 1
ATOM 1665 C CA . PRO A 1 216 ? -16.058 -9.643 31.176 1.00 97.75 216 PRO A CA 1
ATOM 1666 C C . PRO A 1 216 ? -16.879 -9.476 29.891 1.00 97.75 216 PRO A C 1
ATOM 1668 O O . PRO A 1 216 ? -16.333 -9.608 28.797 1.00 97.75 216 PRO A O 1
ATOM 1671 N N . LEU A 1 217 ? -18.162 -9.123 30.016 1.00 98.25 217 LEU A N 1
ATOM 1672 C CA . LEU A 1 217 ? -19.072 -8.972 28.875 1.00 98.25 217 LEU A CA 1
ATOM 1673 C C . LEU A 1 217 ? -18.674 -7.793 27.977 1.00 98.25 217 LEU A C 1
ATOM 1675 O O . LEU A 1 217 ? -18.515 -7.957 26.768 1.00 98.25 217 LEU A O 1
ATOM 1679 N N . SER A 1 218 ? -18.452 -6.613 28.563 1.00 98.19 218 SER A N 1
ATOM 1680 C CA . SER A 1 218 ? -18.052 -5.423 27.803 1.00 98.19 218 SER A CA 1
ATOM 1681 C C . SER A 1 218 ? -16.669 -5.596 27.174 1.00 98.19 218 SER A C 1
ATOM 1683 O O . SER A 1 218 ? -16.463 -5.219 26.023 1.00 98.19 218 SER A O 1
ATOM 1685 N N . PHE A 1 219 ? -15.732 -6.230 27.886 1.00 98.44 219 PHE A N 1
ATOM 1686 C CA . PHE A 1 219 ? -14.410 -6.531 27.343 1.00 98.44 219 PHE A CA 1
ATOM 1687 C C . PHE A 1 219 ? -14.486 -7.492 26.147 1.00 98.44 219 PHE A C 1
ATOM 1689 O O . PHE A 1 219 ? -13.844 -7.252 25.126 1.00 98.44 219 PHE A O 1
ATOM 1696 N N . GLN A 1 220 ? -15.298 -8.552 26.235 1.00 98.44 220 GLN A N 1
ATOM 1697 C CA . GLN A 1 220 ? -15.504 -9.477 25.119 1.00 98.44 220 GLN A CA 1
ATOM 1698 C C . GLN A 1 220 ? -16.121 -8.773 23.904 1.00 98.44 220 GLN A C 1
ATOM 1700 O O . GLN A 1 220 ? -15.702 -9.032 22.776 1.00 98.44 220 GLN A O 1
ATOM 1705 N N . ARG A 1 221 ? -17.066 -7.851 24.123 1.00 98.44 221 ARG A N 1
ATOM 1706 C CA . ARG A 1 221 ? -17.636 -7.023 23.053 1.00 98.44 221 ARG A CA 1
ATOM 1707 C C . ARG A 1 221 ? -16.570 -6.160 22.373 1.00 98.44 221 ARG A C 1
ATOM 1709 O O . ARG A 1 221 ? -16.506 -6.165 21.149 1.00 98.44 221 ARG A O 1
ATOM 1716 N N . ALA A 1 222 ? -15.691 -5.508 23.135 1.00 98.50 222 ALA A N 1
ATOM 1717 C CA . ALA A 1 222 ? -14.588 -4.724 22.573 1.00 98.50 222 ALA A CA 1
ATOM 1718 C C . ALA A 1 222 ? -13.621 -5.579 21.732 1.00 98.50 222 ALA A C 1
ATOM 1720 O O . ALA A 1 222 ? -13.215 -5.172 20.643 1.00 98.50 222 ALA A O 1
ATOM 1721 N N . VAL A 1 223 ? -13.299 -6.795 22.191 1.00 98.56 223 VAL A N 1
ATOM 1722 C CA . VAL A 1 223 ? -12.499 -7.759 21.413 1.00 98.56 223 VAL A CA 1
ATOM 1723 C C . VAL A 1 223 ? -13.219 -8.155 20.121 1.00 98.56 223 VAL A C 1
ATOM 1725 O O . VAL A 1 223 ? -12.611 -8.135 19.054 1.00 98.56 223 VAL A O 1
ATOM 1728 N N . ALA A 1 224 ? -14.513 -8.472 20.188 1.00 98.56 224 ALA A N 1
ATOM 1729 C CA . ALA A 1 224 ? -15.295 -8.845 19.011 1.00 98.56 224 ALA A CA 1
ATOM 1730 C C . ALA A 1 224 ? -15.394 -7.699 17.991 1.00 98.56 224 ALA A C 1
ATOM 1732 O O . ALA A 1 224 ? -15.278 -7.934 16.789 1.00 98.56 224 ALA A O 1
ATOM 1733 N N . SER A 1 225 ? -15.563 -6.458 18.452 1.00 98.56 225 SER A N 1
ATOM 1734 C CA . SER A 1 225 ? -15.560 -5.283 17.579 1.00 98.56 225 SER A CA 1
ATOM 1735 C C . SER A 1 225 ? -14.196 -5.063 16.929 1.00 98.56 225 SER A C 1
ATOM 1737 O O . SER A 1 225 ? -14.147 -4.754 15.741 1.00 98.56 225 SER A O 1
ATOM 1739 N N . MET A 1 226 ? -13.090 -5.297 17.648 1.00 98.50 226 MET A N 1
ATOM 1740 C CA . MET A 1 226 ? -11.738 -5.234 17.074 1.00 98.50 226 MET A CA 1
ATOM 1741 C C . MET A 1 226 ? -11.552 -6.257 15.946 1.00 98.50 226 MET A C 1
ATOM 1743 O O . MET A 1 226 ? -11.034 -5.914 14.885 1.00 98.50 226 MET A O 1
ATOM 1747 N N . GLU A 1 227 ? -11.987 -7.503 16.146 1.00 98.50 227 GLU A N 1
ATOM 1748 C CA . GLU A 1 227 ? -11.917 -8.526 15.093 1.00 98.50 227 GLU A CA 1
ATOM 1749 C C . GLU A 1 227 ? -12.832 -8.196 13.907 1.00 98.50 227 GLU A C 1
ATOM 1751 O O . GLU A 1 227 ? -12.436 -8.379 12.757 1.00 98.50 227 GLU A O 1
ATOM 1756 N N . ARG A 1 228 ? -14.014 -7.620 14.159 1.00 98.25 228 ARG A N 1
ATOM 1757 C CA . ARG A 1 228 ? -14.891 -7.130 13.088 1.00 98.25 228 ARG A CA 1
ATOM 1758 C C . ARG A 1 228 ? -14.220 -6.025 12.272 1.00 98.25 228 ARG A C 1
ATOM 1760 O O . ARG A 1 228 ? -14.263 -6.091 11.051 1.00 98.25 228 ARG A O 1
ATOM 1767 N N . ALA A 1 229 ? -13.572 -5.054 12.915 1.00 98.50 229 ALA A N 1
ATOM 1768 C CA . ALA A 1 229 ? -12.869 -3.983 12.210 1.00 98.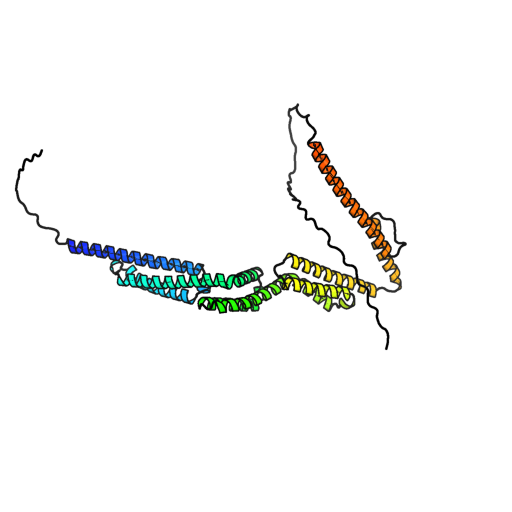50 229 ALA A CA 1
ATOM 1769 C C . ALA A 1 229 ? -11.729 -4.518 11.332 1.00 98.50 229 ALA A C 1
ATOM 1771 O O . ALA A 1 229 ? -11.610 -4.117 10.177 1.00 98.50 229 ALA A O 1
ATOM 1772 N N . LYS A 1 230 ? -10.945 -5.484 11.829 1.00 98.44 230 LYS A N 1
ATOM 1773 C CA . LYS A 1 230 ? -9.939 -6.174 11.001 1.00 98.44 230 LYS A CA 1
ATOM 1774 C C . LYS A 1 230 ? -10.575 -6.899 9.818 1.00 98.44 230 LYS A C 1
ATOM 1776 O O . LYS A 1 230 ? -10.052 -6.822 8.715 1.00 98.44 230 LYS A O 1
ATOM 1781 N N . SER A 1 231 ? -11.706 -7.574 10.031 1.00 98.25 231 SER A N 1
ATOM 1782 C CA . SER A 1 231 ? -12.423 -8.262 8.954 1.00 98.25 231 SER A CA 1
ATOM 1783 C C . SER A 1 231 ? -12.928 -7.297 7.882 1.00 98.25 231 SER A C 1
ATOM 1785 O O . SER A 1 231 ? -12.841 -7.637 6.709 1.00 98.25 231 SER A O 1
ATOM 1787 N N . VAL A 1 232 ? -13.428 -6.117 8.267 1.00 98.38 232 VAL A N 1
ATOM 1788 C CA . VAL A 1 232 ? -13.865 -5.071 7.325 1.00 98.38 232 VAL A CA 1
ATOM 1789 C C . VAL A 1 232 ? -12.685 -4.584 6.482 1.00 98.38 232 VAL A C 1
ATOM 1791 O O . VAL A 1 232 ? -12.783 -4.563 5.258 1.00 98.38 232 VAL A O 1
ATOM 1794 N N . ILE A 1 233 ? -11.545 -4.286 7.118 1.00 98.44 233 ILE A N 1
ATOM 1795 C CA . ILE A 1 233 ? -10.321 -3.872 6.410 1.00 98.44 233 ILE A CA 1
ATOM 1796 C C . ILE A 1 233 ? -9.815 -4.989 5.487 1.00 98.44 233 ILE A C 1
ATOM 1798 O O . ILE A 1 233 ? -9.378 -4.718 4.375 1.00 98.44 233 ILE A O 1
ATOM 1802 N N . ALA A 1 234 ? -9.874 -6.248 5.924 1.00 97.75 234 ALA A N 1
ATOM 1803 C CA . ALA A 1 234 ? -9.431 -7.383 5.121 1.00 97.75 234 ALA A CA 1
ATOM 1804 C C . ALA A 1 234 ? -10.335 -7.649 3.907 1.00 97.75 234 ALA A C 1
ATOM 1806 O O . ALA A 1 234 ? -9.836 -8.096 2.877 1.00 97.75 234 ALA A O 1
ATOM 1807 N N . SER A 1 235 ? -11.645 -7.403 4.020 1.00 97.25 235 SER A N 1
ATOM 1808 C CA . SER A 1 235 ? -12.578 -7.579 2.902 1.00 97.25 235 SER A CA 1
ATOM 1809 C C . SER A 1 235 ? -12.491 -6.455 1.877 1.00 97.25 235 SER A C 1
ATOM 1811 O O . SER A 1 235 ? -12.575 -6.721 0.682 1.00 97.25 235 SER A O 1
ATOM 1813 N N . ASP A 1 236 ? -12.342 -5.214 2.342 1.00 96.62 236 ASP A N 1
ATOM 1814 C CA . ASP A 1 236 ? -12.272 -4.039 1.480 1.00 96.62 236 ASP A CA 1
ATOM 1815 C C . ASP A 1 236 ? -11.406 -2.954 2.145 1.00 96.62 236 ASP A C 1
ATOM 1817 O O . ASP A 1 236 ? -11.917 -2.110 2.890 1.00 96.62 236 ASP A O 1
ATOM 1821 N N . PRO A 1 237 ? -10.082 -2.959 1.898 1.00 96.75 237 PRO A N 1
ATOM 1822 C CA . PRO A 1 237 ? -9.158 -2.008 2.510 1.00 96.75 237 PRO A CA 1
ATOM 1823 C C . PRO A 1 237 ? -9.307 -0.578 1.967 1.00 96.75 237 PRO A C 1
ATOM 1825 O O . PRO A 1 237 ? -8.583 0.310 2.413 1.00 96.75 237 PRO A O 1
ATOM 1828 N N . ARG A 1 238 ? -10.208 -0.344 1.003 1.00 95.94 238 ARG A N 1
ATOM 1829 C CA . ARG A 1 238 ? -10.414 0.958 0.349 1.00 95.94 238 ARG A CA 1
ATOM 1830 C C . ARG A 1 238 ? -11.751 1.599 0.709 1.00 95.94 238 ARG A C 1
ATOM 1832 O O . ARG A 1 238 ? -12.025 2.720 0.288 1.00 95.94 238 ARG A O 1
ATOM 1839 N N . ASN A 1 239 ? -12.585 0.915 1.487 1.00 97.56 239 ASN A N 1
ATOM 1840 C CA . ASN A 1 239 ? -13.856 1.454 1.948 1.00 97.56 239 ASN A CA 1
ATOM 1841 C C . ASN A 1 239 ? -13.670 2.279 3.222 1.00 97.56 239 ASN A C 1
ATOM 1843 O O . ASN A 1 239 ? -14.000 1.833 4.324 1.00 97.56 239 ASN A O 1
ATOM 1847 N N . ASP A 1 240 ? -13.159 3.497 3.054 1.00 95.81 240 ASP A N 1
ATOM 1848 C CA . ASP A 1 240 ? -12.835 4.400 4.163 1.00 95.81 240 ASP A CA 1
ATOM 1849 C C . ASP A 1 240 ? -14.033 4.596 5.108 1.00 95.81 240 ASP A C 1
ATOM 1851 O O . ASP A 1 240 ? -13.896 4.478 6.322 1.00 95.81 240 ASP A O 1
ATOM 1855 N N . LYS A 1 241 ? -15.250 4.753 4.565 1.00 97.94 241 LYS A N 1
ATOM 1856 C CA . LYS A 1 241 ? -16.476 4.909 5.369 1.00 97.94 241 LYS A CA 1
ATOM 1857 C C . LYS A 1 241 ? -16.755 3.699 6.264 1.00 97.94 241 LYS A C 1
ATOM 1859 O O . LYS A 1 241 ? -17.086 3.866 7.439 1.00 97.94 241 LYS A O 1
ATOM 1864 N N . ALA A 1 242 ? -16.656 2.483 5.724 1.00 98.12 242 ALA A N 1
ATOM 1865 C CA . ALA A 1 242 ? -16.888 1.267 6.503 1.00 98.12 242 ALA A CA 1
ATOM 1866 C C . ALA A 1 242 ? -15.784 1.047 7.547 1.00 98.12 242 ALA A C 1
ATOM 1868 O O . 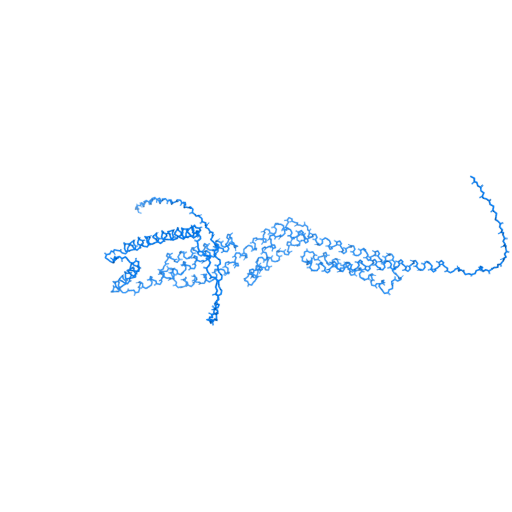ALA A 1 242 ? -16.071 0.629 8.674 1.00 98.12 242 ALA A O 1
ATOM 1869 N N . ILE A 1 243 ? -14.537 1.357 7.187 1.00 98.44 243 ILE A N 1
ATOM 1870 C CA . ILE A 1 243 ? -13.375 1.259 8.073 1.00 98.44 243 ILE A CA 1
ATOM 1871 C C . ILE A 1 243 ? -13.507 2.245 9.238 1.00 98.44 243 ILE A C 1
ATOM 1873 O O . ILE A 1 243 ? -13.350 1.837 10.390 1.00 98.44 243 ILE A O 1
ATOM 1877 N N . ASP A 1 244 ? -13.867 3.497 8.967 1.00 98.19 244 ASP A N 1
ATOM 1878 C CA . ASP A 1 244 ? -14.047 4.541 9.980 1.00 98.19 244 ASP A CA 1
ATOM 1879 C C . ASP A 1 244 ? -15.211 4.231 10.924 1.00 98.19 244 ASP A C 1
ATOM 1881 O O . ASP A 1 244 ? -15.090 4.383 12.145 1.00 98.19 244 ASP A O 1
ATOM 1885 N N . ALA A 1 245 ? -16.327 3.728 10.390 1.00 98.38 245 ALA A N 1
ATOM 1886 C CA . ALA A 1 245 ? -17.452 3.281 11.206 1.00 98.38 245 ALA A CA 1
ATOM 1887 C C . ALA A 1 245 ? -17.046 2.118 12.129 1.00 98.38 245 ALA A C 1
ATOM 1889 O O . ALA A 1 245 ? -17.347 2.130 13.328 1.00 98.38 245 ALA A O 1
ATOM 1890 N N . ALA A 1 246 ? -16.310 1.133 11.603 1.00 98.50 246 ALA A N 1
ATOM 1891 C CA . ALA A 1 246 ? -15.823 0.011 12.397 1.00 98.50 246 ALA A CA 1
ATOM 1892 C C . ALA A 1 246 ? -14.801 0.455 13.459 1.00 98.50 246 ALA A C 1
ATOM 1894 O O . ALA A 1 246 ? -14.885 0.016 14.606 1.00 98.50 246 ALA A O 1
ATOM 1895 N N . ALA A 1 247 ? -13.878 1.355 13.114 1.00 98.44 247 ALA A N 1
ATOM 1896 C CA . ALA A 1 247 ? -12.910 1.948 14.034 1.00 98.44 247 ALA A CA 1
ATOM 1897 C C . ALA A 1 247 ? -13.594 2.738 15.162 1.00 98.44 247 ALA A C 1
ATOM 1899 O O . ALA A 1 247 ? -13.259 2.564 16.335 1.00 98.44 247 ALA A O 1
ATOM 1900 N N . THR A 1 248 ? -14.607 3.540 14.828 1.00 98.50 248 THR A N 1
ATOM 1901 C CA . THR A 1 248 ? -15.416 4.287 15.802 1.00 98.50 248 THR A CA 1
ATOM 1902 C C . THR A 1 248 ? -16.119 3.339 16.771 1.00 98.50 248 THR A C 1
ATOM 1904 O O . THR A 1 248 ? -16.077 3.544 17.985 1.00 98.50 248 THR A O 1
ATOM 1907 N N . GLN A 1 249 ? -16.703 2.252 16.258 1.00 98.56 249 GLN A N 1
ATOM 1908 C CA . GLN A 1 249 ? -17.346 1.240 17.094 1.00 98.56 249 GLN A CA 1
ATOM 1909 C C . GLN A 1 249 ? -16.347 0.540 18.029 1.00 98.56 249 GLN A C 1
ATOM 1911 O O . GLN A 1 249 ? -16.665 0.290 19.193 1.00 98.56 249 GLN A O 1
ATOM 1916 N N . VAL A 1 250 ? -15.133 0.243 17.550 1.00 98.75 250 VAL A N 1
ATOM 1917 C CA . VAL A 1 250 ? -14.060 -0.317 18.386 1.00 98.75 250 VAL A CA 1
ATOM 1918 C C . VAL A 1 250 ? -13.695 0.639 19.511 1.00 98.75 250 VAL A C 1
ATOM 1920 O O . VAL A 1 250 ? -13.639 0.208 20.663 1.00 98.75 250 VAL A O 1
ATOM 1923 N N . GLN A 1 251 ? -13.465 1.916 19.199 1.00 98.69 251 GLN A N 1
ATOM 1924 C CA . GLN A 1 251 ? -13.108 2.914 20.204 1.00 98.69 251 GLN A CA 1
ATOM 1925 C C . GLN A 1 251 ? -14.205 3.039 21.267 1.00 98.69 251 GLN A C 1
ATOM 1927 O O . GLN A 1 251 ? -13.918 2.933 22.459 1.00 98.69 251 GLN A O 1
ATOM 1932 N N . PHE A 1 252 ? -15.467 3.138 20.838 1.00 98.69 252 PHE A N 1
ATOM 1933 C CA . PHE A 1 252 ? -16.616 3.161 21.740 1.00 98.69 252 PHE A CA 1
ATOM 1934 C C . PHE A 1 252 ? -16.646 1.942 22.671 1.00 98.69 252 PHE A C 1
ATOM 1936 O O . PHE A 1 252 ? -16.786 2.093 23.885 1.00 98.69 252 PHE A O 1
ATOM 1943 N N . ASP A 1 253 ? -16.502 0.727 22.134 1.00 98.75 253 ASP A N 1
ATOM 1944 C CA . ASP A 1 253 ? -16.580 -0.487 22.951 1.00 98.75 253 ASP A CA 1
ATOM 1945 C C . ASP A 1 253 ? -15.386 -0.618 23.916 1.00 98.75 253 ASP A C 1
ATOM 1947 O O . ASP A 1 253 ? -15.558 -1.121 25.031 1.00 98.75 253 ASP A O 1
ATOM 1951 N N . LEU A 1 254 ? -14.191 -0.149 23.529 1.00 98.69 254 LEU A N 1
ATOM 1952 C CA . LEU A 1 254 ? -13.020 -0.091 24.413 1.00 98.69 254 LEU A CA 1
ATOM 1953 C C . LEU A 1 254 ? -13.255 0.867 25.586 1.00 98.69 254 LEU A C 1
ATOM 1955 O O . LEU A 1 254 ? -13.047 0.485 26.744 1.00 98.69 254 LEU A O 1
ATOM 1959 N N . ASP A 1 255 ? -13.727 2.078 25.297 1.00 98.50 255 ASP A N 1
ATOM 1960 C CA . ASP A 1 255 ? -13.992 3.104 26.308 1.00 98.50 255 ASP A CA 1
ATOM 1961 C C . ASP A 1 255 ? -15.122 2.669 27.242 1.00 98.50 255 ASP A C 1
ATOM 1963 O O . ASP A 1 255 ? -15.001 2.753 28.468 1.00 98.50 255 ASP A O 1
ATOM 1967 N N . HIS A 1 256 ? -16.184 2.092 26.679 1.00 98.44 256 HIS A N 1
ATOM 1968 C CA . HIS A 1 256 ? -17.288 1.533 27.443 1.00 98.44 256 HIS A CA 1
ATOM 1969 C C . HIS A 1 256 ? -16.823 0.403 28.371 1.00 98.44 256 HIS A C 1
ATOM 1971 O O . HIS A 1 256 ? -17.140 0.410 29.561 1.00 98.44 256 HIS A O 1
ATOM 1977 N N . ALA A 1 257 ? -16.024 -0.549 27.883 1.00 98.56 257 ALA A N 1
ATOM 1978 C CA . ALA A 1 257 ? -15.504 -1.630 28.719 1.00 98.56 257 ALA A CA 1
ATOM 1979 C C . ALA A 1 257 ? -14.612 -1.120 29.859 1.00 98.56 257 ALA A C 1
ATOM 1981 O O . ALA A 1 257 ? -14.662 -1.658 30.969 1.00 98.56 257 ALA A O 1
ATOM 1982 N N . GLN A 1 258 ? -13.830 -0.069 29.615 1.00 97.56 258 GLN A N 1
ATOM 1983 C CA . GLN A 1 258 ? -13.018 0.564 30.648 1.00 97.56 258 GLN A CA 1
ATOM 1984 C C . GLN A 1 258 ? -13.879 1.287 31.693 1.00 97.56 258 GLN A C 1
ATOM 1986 O O . GLN A 1 258 ? -13.643 1.119 32.892 1.00 97.56 258 GLN A O 1
ATOM 1991 N N . HIS A 1 259 ? -14.915 2.009 31.259 1.00 97.75 259 HIS A N 1
ATOM 1992 C CA . HIS A 1 259 ? -15.887 2.641 32.149 1.00 97.75 259 HIS A CA 1
ATOM 1993 C C . HIS A 1 259 ? -16.626 1.624 33.024 1.00 97.75 259 HIS A C 1
ATOM 1995 O O . HIS A 1 259 ? -16.686 1.803 34.241 1.00 97.75 259 HIS A O 1
ATOM 2001 N N . ILE A 1 260 ? -17.132 0.532 32.443 1.00 98.12 260 ILE A N 1
ATOM 2002 C CA . ILE A 1 260 ? -17.824 -0.521 33.201 1.00 98.12 260 ILE A CA 1
ATOM 2003 C C . ILE A 1 260 ? -16.875 -1.183 34.197 1.00 98.12 260 ILE A C 1
ATOM 2005 O O . ILE A 1 260 ? -17.244 -1.381 35.351 1.00 98.12 260 ILE A O 1
ATOM 2009 N N . ALA A 1 261 ? -15.634 -1.472 33.804 1.00 97.50 261 ALA A N 1
ATOM 2010 C CA . ALA A 1 261 ? -14.672 -2.056 34.731 1.00 97.50 261 ALA A CA 1
ATOM 2011 C C . ALA A 1 261 ? -14.349 -1.124 35.900 1.00 97.50 261 ALA A C 1
ATOM 2013 O O . ALA A 1 261 ? -14.177 -1.604 37.018 1.00 97.50 261 ALA A O 1
ATOM 2014 N N . GLN A 1 262 ? -14.280 0.189 35.666 1.00 96.75 262 GLN A N 1
ATOM 2015 C CA . GLN A 1 262 ? -14.108 1.150 36.750 1.00 96.75 262 GLN A CA 1
ATOM 2016 C C . GLN A 1 262 ? -15.348 1.218 37.647 1.00 96.75 262 GLN A C 1
ATOM 2018 O O . GLN A 1 262 ? -15.205 1.246 38.865 1.00 96.75 262 GLN A O 1
ATOM 2023 N N . ALA A 1 263 ? -16.552 1.195 37.070 1.00 95.81 263 ALA A N 1
ATOM 2024 C CA . ALA A 1 263 ? -17.797 1.190 37.832 1.00 95.81 263 ALA A CA 1
ATOM 2025 C C . ALA A 1 263 ? -17.916 -0.055 38.725 1.00 95.81 263 ALA A C 1
ATOM 2027 O O . ALA A 1 263 ? -18.229 0.079 39.903 1.00 95.81 263 ALA A O 1
ATOM 2028 N N . VAL A 1 264 ? -17.590 -1.240 38.199 1.00 96.56 264 VAL A N 1
ATOM 2029 C CA . VAL A 1 264 ? -17.586 -2.489 38.976 1.00 96.56 264 VAL A CA 1
ATOM 2030 C C . VAL A 1 264 ? -16.532 -2.452 40.077 1.00 96.56 264 VAL A C 1
ATOM 2032 O O . VAL A 1 264 ? -16.834 -2.805 41.204 1.00 96.56 264 VAL A O 1
ATOM 2035 N N . LYS A 1 265 ? -15.326 -1.940 39.807 1.00 94.50 265 LYS A N 1
ATOM 2036 C CA . LYS A 1 265 ? -14.309 -1.775 40.860 1.00 94.50 265 LYS A CA 1
ATOM 2037 C C . LYS A 1 265 ? -14.738 -0.819 41.964 1.00 94.50 265 LYS A C 1
ATOM 2039 O O . LYS A 1 265 ? -14.382 -1.039 43.113 1.00 94.50 265 LYS A O 1
ATOM 2044 N N . ASN A 1 266 ? -15.445 0.252 41.611 1.00 93.50 266 ASN A N 1
ATOM 2045 C CA . ASN A 1 266 ? -15.979 1.169 42.606 1.00 93.50 266 ASN A CA 1
ATOM 2046 C C . ASN A 1 266 ? -17.028 0.447 43.455 1.00 93.50 266 ASN A C 1
ATOM 2048 O O . ASN A 1 266 ? -16.945 0.534 44.667 1.00 93.50 266 ASN A O 1
ATOM 2052 N N . LEU A 1 267 ? -17.939 -0.310 42.832 1.00 94.44 267 LEU A N 1
ATOM 2053 C CA . LEU A 1 267 ? -18.930 -1.137 43.531 1.00 94.44 267 LEU A CA 1
ATOM 2054 C C . LEU A 1 267 ? -18.291 -2.178 44.459 1.00 94.44 267 LEU A C 1
ATOM 2056 O O . LEU A 1 267 ? -18.706 -2.289 45.603 1.00 94.44 267 LEU A O 1
ATOM 2060 N N . ASP A 1 268 ? -17.259 -2.885 43.997 1.00 92.50 268 ASP A N 1
ATOM 2061 C CA . ASP A 1 268 ? -16.518 -3.875 44.795 1.00 92.50 268 ASP A CA 1
ATOM 2062 C C . ASP A 1 268 ? -15.807 -3.253 46.014 1.00 92.50 268 ASP A C 1
ATOM 2064 O O . ASP A 1 268 ? -15.401 -3.975 46.922 1.00 92.50 268 ASP A O 1
ATOM 2068 N N . ALA A 1 269 ? -15.601 -1.933 46.010 1.00 93.62 269 ALA A N 1
ATOM 2069 C CA . ALA A 1 269 ? -14.933 -1.189 47.072 1.00 93.62 269 ALA A CA 1
ATOM 2070 C C . ALA A 1 269 ? -15.905 -0.475 48.028 1.00 93.62 269 ALA A C 1
ATOM 2072 O O . ALA A 1 269 ? -15.431 0.222 48.923 1.00 93.62 269 ALA A O 1
ATOM 2073 N N . LEU A 1 270 ? -17.224 -0.593 47.825 1.00 94.69 270 LEU A N 1
ATOM 2074 C CA . LEU A 1 270 ? -18.217 -0.048 48.753 1.00 94.69 270 LEU A CA 1
ATOM 2075 C C . LEU A 1 270 ? -18.334 -0.932 49.997 1.00 94.69 270 LEU A C 1
ATOM 2077 O O . LEU A 1 270 ? -18.406 -2.156 49.886 1.00 94.69 270 LEU A O 1
ATOM 2081 N N . ASP A 1 271 ? -18.431 -0.285 51.156 1.00 94.56 271 ASP A N 1
ATOM 2082 C CA . ASP A 1 271 ? -18.826 -0.931 52.404 1.00 94.56 271 ASP A CA 1
ATOM 2083 C C . ASP A 1 271 ? -20.361 -1.054 52.483 1.00 94.56 271 ASP A C 1
ATOM 2085 O O . ASP A 1 271 ? -21.095 -0.301 51.835 1.00 94.56 271 ASP A O 1
ATOM 2089 N N . ASP A 1 272 ? -20.861 -1.987 53.301 1.00 90.94 272 ASP A N 1
ATOM 2090 C CA . ASP A 1 272 ? -22.303 -2.271 53.416 1.00 90.94 272 ASP A CA 1
ATOM 2091 C C . ASP A 1 272 ? -23.127 -1.029 53.811 1.00 90.94 272 ASP A C 1
ATOM 2093 O O . ASP A 1 272 ? -24.245 -0.833 53.325 1.00 90.94 272 ASP A O 1
ATOM 2097 N N . ASP A 1 273 ? -22.554 -0.160 54.648 1.00 93.00 273 ASP A N 1
ATOM 2098 C CA . ASP A 1 273 ? -23.183 1.083 55.111 1.00 93.00 273 ASP A CA 1
ATOM 2099 C C . ASP A 1 273 ? -23.327 2.134 53.983 1.00 93.00 273 ASP A C 1
ATOM 2101 O O . ASP A 1 273 ? -24.159 3.040 54.076 1.00 93.00 273 ASP A O 1
ATOM 2105 N N . ASP A 1 274 ? -22.571 2.006 52.885 1.00 94.00 274 ASP A N 1
ATOM 2106 C CA . ASP A 1 274 ? -22.570 2.956 51.764 1.00 94.00 274 ASP A CA 1
ATOM 2107 C C . ASP A 1 274 ? -23.552 2.583 50.639 1.00 94.00 274 ASP A C 1
ATOM 2109 O O . ASP A 1 274 ? -23.768 3.375 49.709 1.00 94.00 274 ASP A O 1
ATOM 2113 N N . PHE A 1 275 ? -24.191 1.408 50.698 1.00 93.38 275 PHE A N 1
ATOM 2114 C CA . PHE A 1 275 ? -25.108 0.960 49.644 1.00 93.38 275 PHE A CA 1
ATOM 2115 C C . PHE A 1 275 ? -26.325 1.873 49.482 1.00 93.38 275 PHE A C 1
ATOM 2117 O O . PHE A 1 275 ? -26.687 2.208 48.351 1.00 93.38 275 PHE A O 1
ATOM 2124 N N . GLU A 1 276 ? -26.940 2.317 50.582 1.00 93.12 276 GLU A N 1
ATOM 2125 C CA . GLU A 1 276 ? -28.080 3.241 50.521 1.00 93.12 276 GLU A CA 1
ATOM 2126 C C . GLU A 1 276 ? -27.666 4.561 49.856 1.00 93.12 276 GLU A C 1
ATOM 2128 O O . GLU A 1 276 ? -28.300 5.001 48.894 1.00 93.12 276 GLU A O 1
ATOM 2133 N N . SER A 1 277 ? -26.539 5.137 50.282 1.00 94.31 277 SER A N 1
ATOM 2134 C CA . SER A 1 277 ? -25.978 6.365 49.705 1.00 94.31 277 SER A CA 1
ATOM 2135 C C . SER A 1 277 ? -25.703 6.233 48.204 1.00 94.31 277 SER A C 1
ATOM 2137 O O . SER A 1 277 ? -25.990 7.150 47.428 1.00 94.31 277 SER A O 1
ATOM 2139 N N . TYR A 1 278 ? -25.186 5.084 47.764 1.00 94.06 278 TYR A N 1
ATOM 2140 C CA . TYR A 1 278 ? -24.941 4.816 46.348 1.00 94.06 278 TYR A CA 1
ATOM 2141 C C . TYR A 1 278 ? -26.229 4.758 45.523 1.00 94.06 278 TYR A C 1
ATOM 2143 O O . TYR A 1 278 ? -26.295 5.357 44.442 1.00 94.06 278 TYR A O 1
ATOM 2151 N N . ILE A 1 279 ? -27.253 4.062 46.025 1.00 94.00 279 ILE A N 1
ATOM 2152 C CA . ILE A 1 279 ? -28.553 3.944 45.355 1.00 94.00 279 ILE A CA 1
ATOM 2153 C C . ILE A 1 279 ? -29.249 5.306 45.286 1.00 94.00 279 ILE A C 1
ATOM 2155 O O . ILE A 1 279 ? -29.687 5.702 44.203 1.00 94.00 279 ILE A O 1
ATOM 2159 N N . LEU A 1 280 ? -29.251 6.073 46.381 1.00 94.75 280 LEU A N 1
ATOM 2160 C CA . LEU A 1 280 ? -29.782 7.440 46.409 1.00 94.75 280 LEU A CA 1
ATOM 2161 C C . LEU A 1 280 ? -29.044 8.364 45.428 1.00 94.75 280 LEU A C 1
ATOM 2163 O O . LEU A 1 280 ? -29.653 9.234 44.803 1.00 94.75 280 LEU A O 1
ATOM 2167 N N . ALA A 1 281 ? -27.735 8.178 45.231 1.00 93.88 281 ALA A N 1
ATOM 2168 C CA . ALA A 1 281 ? -26.991 8.926 44.221 1.00 93.88 281 ALA A CA 1
ATOM 2169 C C . ALA A 1 281 ? -27.428 8.577 42.785 1.00 93.88 281 ALA A C 1
ATOM 2171 O O . ALA A 1 281 ? -27.503 9.478 41.947 1.00 93.88 281 ALA A O 1
ATOM 2172 N N . GLN A 1 282 ? -27.737 7.308 42.484 1.00 92.94 282 GLN A N 1
ATOM 2173 C CA . GLN A 1 282 ? -28.266 6.926 41.164 1.00 92.94 282 GLN A CA 1
ATOM 2174 C C . GLN A 1 282 ? -29.687 7.457 40.943 1.00 92.94 282 GLN A C 1
ATOM 2176 O O . GLN A 1 282 ? -29.988 7.972 39.866 1.00 92.94 282 GLN A O 1
ATOM 2181 N N . GLU A 1 283 ? -30.534 7.407 41.970 1.00 94.19 283 GLU A N 1
ATOM 2182 C CA . GLU A 1 283 ? -31.874 8.000 41.947 1.00 94.19 283 GLU A CA 1
ATOM 2183 C C . GLU A 1 283 ? -31.832 9.503 41.686 1.00 94.19 283 GLU A C 1
ATOM 2185 O O . GLU A 1 283 ? -32.522 9.995 40.794 1.00 94.19 283 GLU A O 1
ATOM 2190 N N . ASN A 1 284 ? -30.960 10.234 42.379 1.00 93.44 284 ASN A N 1
ATOM 2191 C CA . ASN A 1 284 ? -30.817 11.669 42.160 1.00 93.44 284 ASN A CA 1
ATOM 2192 C C . ASN A 1 284 ? -30.368 12.007 40.730 1.00 93.44 284 ASN A C 1
ATOM 2194 O O . ASN A 1 284 ? -30.835 12.999 40.174 1.00 93.44 284 ASN A O 1
ATOM 2198 N N . ARG A 1 285 ? -29.515 11.182 40.105 1.00 92.62 285 ARG A N 1
ATOM 2199 C CA . ARG A 1 285 ? -29.116 11.369 38.697 1.00 92.62 285 ARG A CA 1
ATOM 2200 C C . ARG A 1 285 ? -30.298 11.206 37.743 1.00 92.62 285 ARG A C 1
ATOM 2202 O O . ARG A 1 285 ? -30.458 12.023 36.843 1.00 92.62 285 ARG A O 1
ATOM 2209 N N . LEU A 1 286 ? -31.136 10.188 37.940 1.00 92.00 286 LEU A N 1
ATOM 2210 C CA . LEU A 1 286 ? -32.337 9.999 37.119 1.00 92.00 286 LEU A CA 1
ATOM 2211 C C . LEU A 1 286 ? -33.358 11.110 37.355 1.00 92.00 286 LEU A C 1
ATOM 2213 O O . LEU A 1 286 ? -33.903 11.655 36.399 1.00 92.00 286 LEU A O 1
ATOM 2217 N N . ASN A 1 287 ? -33.558 11.509 38.608 1.00 92.06 287 ASN A N 1
ATOM 2218 C CA . ASN A 1 287 ? -34.459 12.603 38.944 1.00 92.06 287 ASN A CA 1
ATOM 2219 C C . ASN A 1 287 ? -34.013 13.940 38.330 1.00 92.06 287 ASN A C 1
ATOM 2221 O O . ASN A 1 287 ? -34.850 14.698 37.855 1.00 92.06 287 ASN A O 1
ATOM 2225 N N . GLN A 1 288 ? -32.707 14.219 38.250 1.00 93.00 288 GLN A N 1
ATOM 2226 C CA . GLN A 1 288 ? -32.205 15.396 37.528 1.00 93.00 288 GLN A CA 1
ATOM 2227 C C . GLN A 1 288 ? -32.628 15.392 36.050 1.00 93.00 288 GLN A C 1
ATOM 2229 O O . GLN A 1 288 ? -32.999 16.438 35.521 1.00 93.00 288 GLN A O 1
ATOM 2234 N N . VAL A 1 289 ? -32.629 14.225 35.394 1.00 92.38 289 VAL A N 1
ATOM 2235 C CA . VAL A 1 289 ? -33.114 14.084 34.010 1.00 92.38 289 VAL A CA 1
ATOM 2236 C C . VAL A 1 289 ? -34.626 14.311 33.935 1.00 92.38 289 VAL A C 1
ATOM 2238 O O . VAL A 1 289 ? -35.081 15.076 33.090 1.00 92.38 289 VAL A O 1
ATOM 2241 N N . VAL A 1 290 ? -35.403 13.707 34.838 1.00 89.44 290 VAL A N 1
ATOM 2242 C CA . VAL A 1 290 ? -36.867 13.895 34.925 1.00 89.44 290 VAL A CA 1
ATOM 2243 C C . VAL A 1 290 ? -37.227 15.375 35.095 1.00 89.44 290 VAL A C 1
ATOM 2245 O O . VAL A 1 290 ? -38.082 15.890 34.374 1.00 89.44 290 VAL A O 1
ATOM 2248 N N . GLN A 1 291 ? -36.538 16.072 36.002 1.00 89.75 291 GLN A N 1
ATOM 2249 C CA . GLN A 1 291 ? -36.745 17.497 36.266 1.00 89.75 291 GLN A CA 1
ATOM 2250 C C . GLN A 1 291 ? -36.363 18.366 35.066 1.00 89.75 291 GLN A C 1
ATOM 2252 O O . GLN A 1 291 ? -37.101 19.289 34.728 1.00 89.75 291 GLN A O 1
ATOM 2257 N N . ALA A 1 292 ? -35.251 18.060 34.390 1.00 89.88 292 ALA A N 1
ATOM 2258 C CA . ALA A 1 292 ? -34.848 18.769 33.175 1.00 89.88 292 ALA A CA 1
ATOM 2259 C C . ALA A 1 292 ? -35.866 18.604 32.031 1.00 89.88 292 ALA A C 1
ATOM 2261 O O . ALA A 1 292 ? -36.017 19.506 31.210 1.00 89.88 292 ALA A O 1
ATOM 2262 N N . LEU A 1 293 ? -36.592 17.482 31.999 1.00 89.44 293 LEU A N 1
ATOM 2263 C CA . LEU A 1 293 ? -37.680 17.224 31.053 1.00 89.44 293 LEU A CA 1
ATOM 2264 C C . LEU A 1 293 ? -39.036 17.813 31.494 1.00 89.44 293 LEU A C 1
ATOM 2266 O O . LEU A 1 293 ? -40.013 17.688 30.758 1.00 89.44 293 LEU A O 1
ATOM 2270 N N . GLY A 1 294 ? -39.115 18.449 32.669 1.00 87.56 294 GLY A N 1
ATOM 2271 C CA . GLY A 1 294 ? -40.337 19.080 33.181 1.00 87.56 294 GLY A CA 1
ATOM 2272 C C . GLY A 1 294 ? -41.425 18.097 33.624 1.00 87.56 294 GLY A C 1
ATOM 2273 O O . GLY A 1 294 ? -42.602 18.450 33.613 1.00 87.56 294 GLY A O 1
ATOM 2274 N N . SER A 1 295 ? -41.049 16.865 33.975 1.00 87.88 295 SER A N 1
ATOM 2275 C CA . SER A 1 295 ? -41.974 15.828 34.440 1.00 87.88 295 SER A CA 1
ATOM 2276 C C . SER A 1 295 ? -42.105 15.813 35.968 1.00 87.88 295 SER A C 1
ATOM 2278 O O . SER A 1 295 ? -41.232 16.308 36.682 1.00 87.88 295 SER A O 1
ATOM 2280 N N . ASP A 1 296 ? -43.186 15.206 36.464 1.00 87.38 296 ASP A N 1
ATOM 2281 C CA . ASP A 1 296 ? -43.418 14.979 37.894 1.00 87.38 296 ASP A CA 1
ATOM 2282 C C . ASP A 1 296 ? -42.328 14.094 38.520 1.00 87.38 296 ASP A C 1
ATOM 2284 O O . ASP A 1 296 ? -41.733 13.251 37.843 1.00 87.38 296 ASP A O 1
ATOM 2288 N N . ASP A 1 297 ? -42.096 14.265 39.825 1.00 91.06 297 ASP A N 1
ATOM 2289 C CA . ASP A 1 297 ? -41.180 13.425 40.604 1.00 91.06 297 ASP A CA 1
ATOM 2290 C C . ASP A 1 297 ? -41.691 11.974 40.632 1.00 91.06 297 ASP A C 1
ATOM 2292 O O . ASP A 1 297 ? -42.827 11.709 41.024 1.00 91.06 297 ASP A O 1
ATOM 2296 N N . VAL A 1 298 ? -40.845 11.039 40.196 1.00 91.56 298 VAL A N 1
ATOM 2297 C CA . VAL A 1 298 ? -41.156 9.601 40.084 1.00 91.56 298 VAL A CA 1
ATOM 2298 C C . VAL A 1 298 ? -40.271 8.735 40.981 1.00 91.56 298 VAL A C 1
ATOM 2300 O O . VAL A 1 298 ? -40.226 7.515 40.810 1.00 91.56 298 VAL A O 1
ATOM 2303 N N . ARG A 1 299 ? -39.544 9.335 41.933 1.00 93.44 299 ARG A N 1
ATOM 2304 C CA . ARG A 1 299 ? -38.619 8.608 42.824 1.00 93.44 299 ARG A CA 1
ATOM 2305 C C . ARG A 1 299 ? -39.306 7.607 43.754 1.00 93.44 299 ARG A C 1
ATOM 2307 O O . ARG A 1 299 ? -38.665 6.705 44.273 1.00 93.44 299 ARG A O 1
ATOM 2314 N N . ASP A 1 300 ? -40.624 7.694 43.902 1.00 92.88 300 ASP A N 1
ATOM 2315 C CA . ASP A 1 300 ? -41.445 6.711 44.614 1.00 92.88 300 ASP A CA 1
ATOM 2316 C C . ASP A 1 300 ? -41.607 5.370 43.863 1.00 92.88 300 ASP A C 1
ATOM 2318 O O . ASP A 1 300 ? -42.222 4.436 44.384 1.00 92.88 300 ASP A O 1
ATOM 2322 N N . ARG A 1 301 ? -41.055 5.246 42.647 1.00 91.00 301 ARG A N 1
ATOM 2323 C CA . ARG A 1 301 ? -41.173 4.058 41.785 1.00 91.00 301 ARG A CA 1
ATOM 2324 C C . ARG A 1 301 ? -39.838 3.328 41.609 1.00 91.00 301 ARG A C 1
ATOM 2326 O O . ARG A 1 301 ? -38.782 3.952 41.678 1.00 91.00 301 ARG A O 1
ATOM 2333 N N . PRO A 1 302 ? -39.841 2.023 41.276 1.00 92.94 302 PRO A N 1
ATOM 2334 C CA . PRO A 1 302 ? -38.623 1.303 40.897 1.00 92.94 302 PRO A CA 1
ATOM 2335 C C . PRO A 1 302 ? -37.895 1.947 39.701 1.00 92.94 302 PRO A C 1
ATOM 2337 O O . PRO A 1 302 ? -38.542 2.449 38.782 1.00 92.94 302 PRO A O 1
ATOM 2340 N N . PHE A 1 303 ? -36.560 1.846 39.645 1.00 92.12 303 PHE A N 1
ATOM 2341 C CA . PHE A 1 303 ? -35.718 2.454 38.595 1.00 92.12 303 PHE A CA 1
ATOM 2342 C C . PHE A 1 303 ? -36.163 2.181 37.152 1.00 92.12 303 PHE A C 1
ATOM 2344 O O . PHE A 1 303 ? -36.088 3.067 36.298 1.00 92.12 303 PHE A O 1
ATOM 2351 N N . SER A 1 304 ? -36.639 0.967 36.866 1.00 91.50 304 SER A N 1
ATOM 2352 C CA . SER A 1 304 ? -37.162 0.616 35.542 1.00 91.50 304 SER A CA 1
ATOM 2353 C C . SER A 1 304 ? -38.378 1.465 35.166 1.00 91.50 304 SER A C 1
ATOM 2355 O O . SER A 1 304 ? -38.463 1.951 34.042 1.00 91.50 304 SER A O 1
ATOM 2357 N N . GLN A 1 305 ? -39.279 1.713 36.118 1.00 91.56 305 GLN A N 1
ATOM 2358 C CA . GLN A 1 305 ? -40.459 2.554 35.921 1.00 91.56 305 GLN A CA 1
ATOM 2359 C C . GLN A 1 305 ? -40.102 4.043 35.863 1.00 91.56 305 GLN A C 1
ATOM 2361 O O . GLN A 1 305 ? -40.696 4.767 35.067 1.00 91.56 305 GLN A O 1
ATOM 2366 N N . GLN A 1 306 ? -39.110 4.494 36.641 1.00 91.00 306 GLN A N 1
ATOM 2367 C CA . GLN A 1 306 ? -38.573 5.857 36.516 1.00 91.00 306 GLN A CA 1
ATOM 2368 C C . GLN A 1 306 ? -38.020 6.095 35.103 1.00 91.00 306 GLN A C 1
ATOM 2370 O O . GLN A 1 306 ? -38.332 7.095 34.463 1.00 91.00 306 GLN A O 1
ATOM 2375 N N . THR A 1 307 ? -37.260 5.129 34.578 1.00 91.94 307 THR A N 1
ATOM 2376 C CA . THR A 1 307 ? -36.692 5.195 33.222 1.00 91.94 307 THR A CA 1
ATOM 2377 C C . THR A 1 307 ? -37.783 5.167 32.150 1.00 91.94 307 THR A C 1
ATOM 2379 O O . THR A 1 307 ? -37.716 5.936 31.195 1.00 91.94 307 THR A O 1
ATOM 2382 N N . GLN A 1 308 ? -38.818 4.336 32.313 1.00 90.69 308 GLN A N 1
ATOM 2383 C CA . GLN A 1 308 ? -39.972 4.306 31.407 1.00 90.69 308 GLN A CA 1
ATOM 2384 C C . GLN A 1 308 ? -40.659 5.680 31.328 1.00 90.69 308 GLN A C 1
ATOM 2386 O O . GLN A 1 308 ? -40.925 6.168 30.232 1.00 90.69 308 GLN A O 1
ATOM 2391 N N . ALA A 1 309 ? -40.875 6.335 32.475 1.00 88.12 309 ALA A N 1
ATOM 2392 C CA . ALA A 1 309 ? -41.468 7.670 32.529 1.00 88.12 309 ALA A CA 1
ATOM 2393 C C . ALA A 1 309 ? -40.603 8.716 31.799 1.00 88.12 309 ALA A C 1
ATOM 2395 O O . ALA A 1 309 ? -41.129 9.512 31.022 1.00 88.12 309 ALA A O 1
ATOM 2396 N N . ILE A 1 310 ? -39.274 8.667 31.976 1.00 90.38 310 ILE A N 1
ATOM 2397 C CA . ILE A 1 310 ? -38.325 9.516 31.232 1.00 90.38 310 ILE A CA 1
ATOM 2398 C C . ILE A 1 310 ? -38.478 9.302 29.721 1.00 90.38 310 ILE A C 1
ATOM 2400 O O . ILE A 1 310 ? -38.585 10.272 28.971 1.00 90.38 310 ILE A O 1
ATOM 2404 N N . VAL A 1 311 ? -38.515 8.045 29.266 1.00 92.06 311 VAL A N 1
ATOM 2405 C CA . VAL A 1 311 ? -38.643 7.703 27.840 1.00 92.06 311 VAL A CA 1
ATOM 2406 C C . VAL A 1 311 ? -39.967 8.202 27.263 1.00 92.06 311 VAL A C 1
ATOM 2408 O O . VAL A 1 311 ? -39.982 8.766 26.168 1.00 92.06 311 VAL A O 1
ATOM 2411 N N . GLU A 1 312 ? -41.075 8.043 27.984 1.00 90.62 312 GLU A N 1
ATOM 2412 C CA 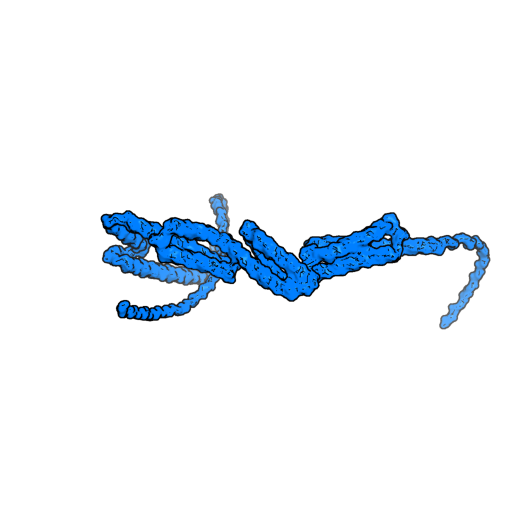. GLU A 1 312 ? -42.388 8.522 27.543 1.00 90.62 312 GLU A CA 1
ATOM 2413 C C . GLU A 1 312 ? -42.414 10.043 27.361 1.00 90.62 312 GLU A C 1
ATOM 2415 O O . GLU A 1 312 ? -42.919 10.540 26.350 1.00 90.62 312 GLU A O 1
ATOM 2420 N N . VAL A 1 313 ? -41.855 10.787 28.318 1.00 91.44 313 VAL A N 1
ATOM 2421 C CA . VAL A 1 313 ? -41.785 12.253 28.253 1.00 91.44 313 VAL A CA 1
ATOM 2422 C C . VAL A 1 313 ? -40.856 12.700 27.127 1.00 91.44 313 VAL A C 1
ATOM 2424 O O . VAL A 1 313 ? -41.251 13.536 26.314 1.00 91.44 313 VAL A O 1
ATOM 2427 N N . ALA A 1 314 ? -39.668 12.100 27.018 1.00 91.00 314 ALA A N 1
ATOM 2428 C CA . ALA A 1 314 ? -38.730 12.391 25.938 1.00 91.00 314 ALA A CA 1
ATOM 2429 C C . ALA A 1 314 ? -39.362 12.140 24.559 1.00 91.00 314 ALA A C 1
ATOM 2431 O O . ALA A 1 314 ? -39.290 13.000 23.688 1.00 91.00 314 ALA A O 1
ATOM 2432 N N . THR A 1 315 ? -40.076 11.023 24.384 1.00 91.81 315 THR A N 1
ATOM 2433 C CA . THR A 1 315 ? -40.754 10.688 23.119 1.00 91.81 315 THR A CA 1
ATOM 2434 C C . THR A 1 315 ? -41.845 11.703 22.772 1.00 91.81 315 THR A C 1
ATOM 2436 O O . THR A 1 315 ? -41.942 12.137 21.623 1.00 91.81 315 THR A O 1
ATOM 2439 N N . LYS A 1 316 ? -42.650 12.127 23.758 1.00 91.75 316 LYS A N 1
ATOM 2440 C CA . LYS A 1 316 ? -43.665 13.178 23.565 1.00 91.75 316 LYS A CA 1
ATOM 2441 C C . LYS A 1 316 ? -43.029 14.503 23.149 1.00 91.75 316 LYS A C 1
ATOM 2443 O O . LYS A 1 316 ? -43.531 15.144 22.229 1.00 91.75 316 LYS A O 1
ATOM 2448 N N . LEU A 1 317 ? -41.923 14.888 23.787 1.00 90.50 317 LEU A N 1
ATOM 2449 C CA . LEU A 1 317 ? -41.180 16.102 23.447 1.00 90.50 317 LEU A CA 1
ATOM 2450 C C . LEU A 1 317 ? -40.601 16.031 22.032 1.00 90.50 317 LEU A C 1
ATOM 2452 O O . LEU A 1 317 ? -40.795 16.966 21.261 1.00 90.50 317 LEU A O 1
ATOM 2456 N N . THR A 1 318 ? -39.967 14.919 21.652 1.00 92.25 318 THR A N 1
ATOM 2457 C CA . THR A 1 318 ? -39.443 14.727 20.291 1.00 92.25 318 THR A CA 1
ATOM 2458 C C . THR A 1 318 ? -40.556 14.789 19.247 1.00 92.25 318 THR A C 1
ATOM 2460 O O . THR A 1 318 ? -40.399 15.454 18.224 1.00 92.25 318 THR A O 1
ATOM 2463 N N . HIS A 1 319 ? -41.704 14.156 19.507 1.00 92.50 319 HIS A N 1
ATOM 2464 C CA . HIS A 1 319 ? -42.840 14.201 18.588 1.00 92.50 319 HIS A CA 1
ATOM 2465 C C . HIS A 1 319 ? -43.434 15.612 18.472 1.00 92.50 319 HIS A C 1
ATOM 2467 O O . HIS A 1 319 ? -43.688 16.078 17.365 1.00 92.50 319 HIS A O 1
ATOM 2473 N N . SER A 1 320 ? -43.602 16.317 19.595 1.00 91.19 320 SER A N 1
ATOM 2474 C CA . SER A 1 320 ? -44.071 17.708 19.605 1.00 91.19 320 SER A CA 1
ATOM 2475 C C . SER A 1 320 ? -43.107 18.639 18.868 1.00 91.19 320 SER A C 1
ATOM 2477 O O . SER A 1 320 ? -43.559 19.500 18.119 1.00 91.19 320 SER A O 1
ATOM 2479 N N . ALA A 1 321 ? -41.794 18.472 19.049 1.00 91.06 321 ALA A N 1
ATOM 2480 C CA . ALA A 1 321 ? -40.787 19.263 18.347 1.00 91.06 321 ALA A CA 1
ATOM 2481 C C . ALA A 1 321 ? -40.840 19.017 16.831 1.00 91.06 321 ALA A C 1
ATOM 2483 O O . ALA A 1 321 ? -40.851 19.970 16.057 1.00 91.06 321 ALA A O 1
ATOM 2484 N N . ALA A 1 322 ? -40.973 17.757 16.400 1.00 91.50 322 ALA A N 1
ATOM 2485 C CA . ALA A 1 322 ? -41.149 17.422 14.988 1.00 91.50 322 ALA A CA 1
ATOM 2486 C C . ALA A 1 322 ? -42.434 18.038 14.399 1.00 91.50 322 ALA A C 1
ATOM 2488 O O . ALA A 1 322 ? -42.403 18.603 13.308 1.00 91.50 322 ALA A O 1
ATOM 2489 N N . GLN A 1 323 ? -43.554 17.991 15.131 1.00 91.81 323 GLN A N 1
ATOM 2490 C CA . GLN A 1 323 ? -44.811 18.625 14.710 1.00 91.81 323 GLN A CA 1
ATOM 2491 C C . GLN A 1 323 ? -44.688 20.151 14.603 1.00 91.81 323 GLN A C 1
ATOM 2493 O O . GLN A 1 323 ? -45.181 20.742 13.645 1.00 91.81 323 GLN A O 1
ATOM 2498 N N . GLN A 1 324 ? -44.012 20.790 15.560 1.00 92.31 324 GLN A N 1
ATOM 2499 C CA . GLN A 1 324 ? -43.745 22.228 15.519 1.00 92.31 324 GLN A CA 1
ATOM 2500 C C . GLN A 1 324 ? -42.856 22.605 14.332 1.00 92.31 324 GLN A C 1
ATOM 2502 O O . GLN A 1 324 ? -43.125 23.615 13.691 1.00 92.31 324 GLN A O 1
ATOM 2507 N N . GLN A 1 325 ? -41.852 21.790 13.995 1.00 91.50 325 GLN A N 1
ATOM 2508 C CA . GLN A 1 325 ? -40.995 22.009 12.826 1.00 91.50 325 GLN A CA 1
ATOM 2509 C C . GLN A 1 325 ? -41.814 22.031 11.525 1.00 91.50 325 GLN A C 1
ATOM 2511 O O . GLN A 1 325 ? -41.660 22.944 10.715 1.00 91.50 325 GLN A O 1
ATOM 2516 N N . VAL A 1 326 ? -42.736 21.073 11.367 1.00 93.44 326 VAL A N 1
ATOM 2517 C CA . VAL A 1 326 ? -43.642 20.992 10.207 1.00 93.44 326 VAL A CA 1
ATOM 2518 C C . VAL A 1 326 ? -44.587 22.194 10.152 1.00 93.44 326 VAL A C 1
ATOM 2520 O O . VAL A 1 326 ? -44.810 22.760 9.082 1.00 93.44 326 VAL A O 1
ATOM 2523 N N . GLU A 1 327 ? -45.139 22.619 11.291 1.00 92.75 327 GLU A N 1
ATOM 2524 C CA . GLU A 1 327 ? -46.019 23.791 11.335 1.00 92.75 327 GLU A CA 1
ATOM 2525 C C . GLU A 1 327 ? -45.258 25.092 11.038 1.00 92.75 327 GLU A C 1
ATOM 2527 O O . GLU A 1 327 ? -45.773 25.952 10.326 1.00 92.75 327 GLU A O 1
ATOM 2532 N N . ILE A 1 328 ? -44.012 25.227 11.508 1.00 92.44 328 ILE A N 1
ATOM 2533 C CA . ILE A 1 328 ? -43.136 26.355 11.157 1.00 92.44 328 ILE A CA 1
ATOM 2534 C C . ILE A 1 328 ? -42.897 26.382 9.646 1.00 92.44 328 ILE A C 1
ATOM 2536 O O . ILE A 1 328 ? -43.079 27.428 9.028 1.00 92.44 328 ILE A O 1
ATOM 2540 N N . GLU A 1 329 ? -42.551 25.249 9.034 1.00 91.75 329 GLU A N 1
ATOM 2541 C CA . GLU A 1 329 ? -42.348 25.152 7.584 1.00 91.75 329 GLU A CA 1
ATOM 2542 C C . GLU A 1 329 ? -43.617 25.522 6.803 1.00 91.75 329 GLU A C 1
ATOM 2544 O O . GLU A 1 329 ? -43.575 26.323 5.864 1.00 91.75 329 GLU A O 1
ATOM 2549 N N . ARG A 1 330 ? -44.779 25.045 7.263 1.00 93.00 330 ARG A N 1
ATOM 2550 C CA . ARG A 1 330 ? -46.084 25.401 6.698 1.00 93.00 330 ARG A CA 1
ATOM 2551 C C . ARG A 1 330 ? -46.379 26.900 6.800 1.00 93.00 330 ARG A C 1
ATOM 2553 O O . ARG A 1 330 ? -46.849 27.497 5.829 1.00 93.00 330 ARG A O 1
ATOM 2560 N N . LEU A 1 331 ? -46.127 27.516 7.955 1.00 92.31 331 LEU A N 1
ATOM 2561 C CA . LEU A 1 331 ? -46.342 28.950 8.167 1.00 92.31 331 LEU A CA 1
ATOM 2562 C C . LEU A 1 331 ? -45.356 29.801 7.355 1.00 92.31 331 LEU A C 1
ATOM 2564 O O . LEU A 1 331 ? -45.758 30.834 6.820 1.00 92.31 331 LEU A O 1
ATOM 2568 N N . MET A 1 332 ? -44.103 29.362 7.200 1.00 89.94 332 MET A N 1
ATOM 2569 C CA . MET A 1 332 ? -43.126 30.016 6.320 1.00 89.94 332 MET A CA 1
ATOM 2570 C C . MET A 1 332 ? -43.591 30.007 4.860 1.00 89.94 332 MET A C 1
ATOM 2572 O O . MET A 1 332 ? -43.561 31.052 4.206 1.00 89.94 332 MET A O 1
ATOM 2576 N N . LEU A 1 333 ? -44.092 28.868 4.368 1.00 88.75 333 LEU A N 1
ATOM 2577 C CA . LEU A 1 333 ? -44.669 28.759 3.023 1.00 88.75 333 LEU A CA 1
ATOM 2578 C C . LEU A 1 333 ? -45.898 29.668 2.852 1.00 88.75 333 LEU A C 1
ATOM 2580 O O . LEU A 1 333 ? -46.017 30.372 1.848 1.00 88.75 333 LEU A O 1
ATOM 2584 N N . ALA A 1 334 ? -46.784 29.718 3.852 1.00 87.62 334 ALA A N 1
ATOM 2585 C CA . ALA A 1 334 ? -47.955 30.594 3.832 1.00 87.62 334 ALA A CA 1
ATOM 2586 C C . ALA A 1 334 ? -47.568 32.087 3.803 1.00 87.62 334 ALA A C 1
ATOM 2588 O O . ALA A 1 334 ? -48.114 32.851 3.005 1.00 87.62 334 ALA A O 1
ATOM 2589 N N . LEU A 1 335 ? -46.585 32.507 4.606 1.00 85.75 335 LEU A N 1
ATOM 2590 C CA . LEU A 1 335 ? -46.071 33.884 4.608 1.00 85.75 335 LEU A CA 1
ATOM 2591 C C . LEU A 1 335 ? -45.387 34.261 3.287 1.00 85.75 335 LEU A C 1
ATOM 2593 O O . LEU A 1 335 ? -45.538 35.395 2.826 1.00 85.75 335 LEU A O 1
ATOM 2597 N N . ALA A 1 336 ? -44.669 33.326 2.657 1.00 81.81 336 ALA A N 1
ATOM 2598 C CA . ALA A 1 336 ? -44.079 33.536 1.336 1.00 81.81 336 ALA A CA 1
ATOM 2599 C C . ALA A 1 336 ? -45.161 33.764 0.265 1.00 81.81 336 ALA A C 1
ATOM 2601 O O . ALA A 1 336 ? -45.048 34.703 -0.521 1.00 81.81 336 ALA A O 1
ATOM 2602 N N . SER A 1 337 ? -46.250 32.985 0.298 1.00 76.31 337 SER A N 1
ATOM 2603 C CA . SER A 1 337 ? -47.388 33.151 -0.622 1.00 76.31 337 SER A CA 1
ATOM 2604 C C . SER A 1 337 ? -48.213 34.425 -0.376 1.00 76.31 337 SER A C 1
ATOM 2606 O O . SER A 1 337 ? -48.750 35.018 -1.306 1.00 76.31 337 SER A O 1
ATOM 2608 N N . GLN A 1 338 ? -48.273 34.917 0.865 1.00 72.50 338 GLN A N 1
ATOM 2609 C CA . GLN A 1 338 ? -49.007 36.144 1.188 1.00 72.50 338 GLN A CA 1
ATOM 2610 C C . GLN A 1 338 ? -48.255 37.414 0.750 1.00 72.50 338 GLN A C 1
ATOM 2612 O O . GLN A 1 338 ? -48.884 38.417 0.413 1.00 72.50 338 GLN A O 1
ATOM 2617 N N . LYS A 1 339 ? -46.915 37.376 0.700 1.00 60.09 339 LYS A N 1
ATOM 2618 C CA . LYS A 1 339 ? -46.095 38.468 0.142 1.00 60.09 339 LYS A CA 1
ATOM 2619 C C . LYS A 1 339 ? -46.222 38.600 -1.379 1.00 60.09 339 LYS A C 1
ATOM 2621 O O . LYS A 1 339 ? -46.007 39.693 -1.893 1.00 60.09 339 LYS A O 1
ATOM 2626 N N . THR A 1 340 ? -46.584 37.533 -2.092 1.00 54.22 340 THR A N 1
ATOM 2627 C CA . THR A 1 340 ? -46.785 37.572 -3.550 1.00 54.22 340 THR A CA 1
ATOM 2628 C C . THR A 1 340 ? -48.165 38.096 -3.972 1.00 54.22 340 THR A C 1
ATOM 2630 O O . THR A 1 340 ? -48.304 38.541 -5.106 1.00 54.22 340 THR A O 1
ATOM 2633 N N . ASP A 1 341 ? -49.149 38.134 -3.062 1.00 49.16 341 ASP A N 1
ATOM 2634 C CA . ASP A 1 341 ? -50.552 38.490 -3.354 1.00 49.16 341 ASP A CA 1
ATOM 2635 C C . ASP A 1 341 ? -50.987 39.896 -2.873 1.00 49.16 341 ASP A C 1
ATOM 2637 O O . ASP A 1 341 ? -52.180 40.204 -2.855 1.00 49.16 341 ASP A O 1
ATOM 2641 N N . SER A 1 342 ? -50.054 40.787 -2.513 1.00 33.12 342 SER A N 1
ATOM 2642 C CA . SER A 1 342 ? -50.373 42.187 -2.169 1.00 33.12 342 SER A CA 1
ATOM 2643 C C . SER A 1 342 ? -49.960 43.155 -3.293 1.00 33.12 342 SER A C 1
ATOM 2645 O O . SER A 1 342 ? -48.794 43.554 -3.359 1.00 33.12 342 SER A O 1
ATOM 2647 N N . PRO A 1 343 ? -50.869 43.554 -4.207 1.00 37.62 343 PRO A N 1
ATOM 2648 C CA . PRO A 1 343 ? -50.572 44.563 -5.211 1.00 37.62 343 PRO A CA 1
ATOM 2649 C C . PRO A 1 343 ? -50.811 45.982 -4.666 1.00 37.62 343 PRO A C 1
ATOM 2651 O O . PRO A 1 343 ? -51.885 46.304 -4.167 1.00 37.62 343 PRO A O 1
ATOM 2654 N N . ALA A 1 344 ? -49.817 46.840 -4.908 1.00 35.97 344 ALA A N 1
ATOM 2655 C CA . ALA A 1 344 ? -49.860 48.304 -4.902 1.00 35.97 344 ALA A CA 1
ATOM 2656 C C . ALA A 1 344 ? -50.039 49.018 -3.548 1.00 35.97 344 ALA A C 1
ATOM 2658 O O . ALA A 1 344 ? -51.151 49.205 -3.067 1.00 35.97 344 ALA A O 1
ATOM 2659 N N . GLN A 1 345 ? -48.939 49.597 -3.055 1.00 30.88 345 GLN A N 1
ATOM 2660 C CA . GLN A 1 345 ? -48.804 51.052 -2.880 1.00 30.88 345 GLN A CA 1
ATOM 2661 C C . GLN A 1 345 ? -47.372 51.389 -2.451 1.00 30.88 345 GLN A C 1
ATOM 2663 O O . GLN A 1 345 ? -47.058 51.366 -1.272 1.00 30.88 345 GLN A O 1
ATOM 2668 N N . GLU A 1 346 ? -46.518 51.735 -3.413 1.00 31.31 346 GLU A N 1
ATOM 2669 C CA . GLU A 1 346 ? -45.378 52.623 -3.168 1.00 31.31 346 GLU A CA 1
ATOM 2670 C C . GLU A 1 346 ? -44.975 53.283 -4.492 1.00 31.31 346 GLU A C 1
ATOM 2672 O O . GLU A 1 346 ? -44.162 52.804 -5.276 1.00 31.31 346 GLU A O 1
ATOM 2677 N N . ALA A 1 347 ? -45.645 54.392 -4.772 1.00 33.66 347 ALA A N 1
ATOM 2678 C CA . ALA A 1 347 ? -45.118 55.462 -5.597 1.00 33.66 347 ALA A CA 1
ATOM 2679 C C . ALA A 1 347 ? -45.477 56.763 -4.874 1.00 33.66 347 ALA A C 1
ATOM 2681 O O . ALA A 1 347 ? -46.592 56.864 -4.357 1.00 33.66 347 ALA A O 1
ATOM 2682 N N . VAL A 1 348 ? -44.564 57.746 -4.920 1.00 32.19 348 VAL A N 1
ATOM 2683 C CA . VAL A 1 348 ? -44.624 59.095 -4.306 1.00 32.19 348 VAL A CA 1
ATOM 2684 C C . VAL A 1 348 ? -44.113 59.056 -2.843 1.00 32.19 348 VAL A C 1
ATOM 2686 O O . VAL A 1 348 ? -44.799 58.541 -1.976 1.00 32.19 348 VAL A O 1
ATOM 2689 N N . VAL A 1 349 ? -42.907 59.504 -2.458 1.00 32.47 349 VAL A N 1
ATOM 2690 C CA . VAL A 1 349 ? -42.160 60.730 -2.804 1.00 32.47 349 VAL A CA 1
ATOM 2691 C C . VAL A 1 349 ? -40.652 60.517 -2.593 1.00 32.47 349 VAL A C 1
ATOM 2693 O O . VAL A 1 349 ? -40.195 60.180 -1.505 1.00 32.47 349 VAL A O 1
ATOM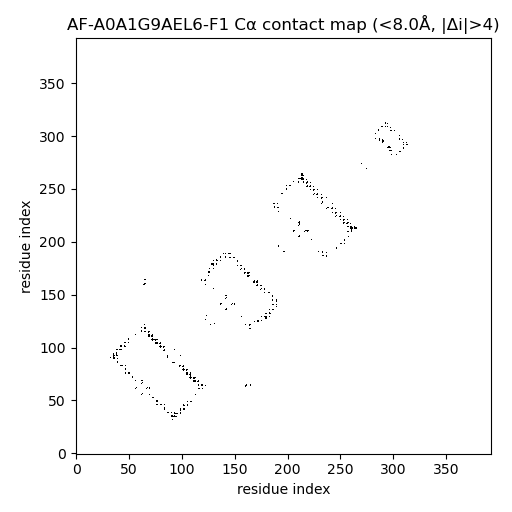 2696 N N . GLU A 1 350 ? -39.893 60.819 -3.634 1.00 30.66 350 GLU A N 1
ATOM 2697 C CA . GLU A 1 350 ? -38.475 61.167 -3.625 1.00 30.66 350 GLU A CA 1
ATOM 2698 C C . GLU A 1 350 ? -38.285 62.590 -3.062 1.00 30.66 350 GLU A C 1
ATOM 2700 O O . GLU A 1 350 ? -38.916 63.504 -3.578 1.00 30.66 350 GLU A O 1
ATOM 2705 N N . THR A 1 351 ? -37.437 62.783 -2.038 1.00 28.98 351 THR A N 1
ATOM 2706 C CA . THR A 1 351 ? -36.421 63.866 -1.971 1.00 28.98 351 THR A CA 1
ATOM 2707 C C . THR A 1 351 ? -35.593 63.818 -0.674 1.00 28.98 351 THR A C 1
ATOM 2709 O O . THR A 1 351 ? -36.090 64.125 0.405 1.00 28.98 351 THR A O 1
ATOM 2712 N N . ALA A 1 352 ? -34.311 63.476 -0.842 1.00 27.50 352 ALA A N 1
ATOM 2713 C CA . ALA A 1 352 ? -33.100 64.127 -0.318 1.00 27.50 352 ALA A CA 1
ATOM 2714 C C . ALA A 1 352 ? -33.071 64.728 1.111 1.00 27.50 352 ALA A C 1
ATOM 2716 O O . ALA A 1 352 ? -33.628 65.797 1.354 1.00 27.50 352 ALA A O 1
ATOM 2717 N N . ASN A 1 353 ? -32.226 64.166 1.992 1.00 29.94 353 ASN A N 1
ATOM 2718 C CA . ASN A 1 353 ? -30.915 64.763 2.330 1.00 29.94 353 ASN A CA 1
ATOM 2719 C C . ASN A 1 353 ? -30.130 63.967 3.402 1.00 29.94 353 ASN A C 1
ATOM 2721 O O . ASN A 1 353 ? -30.581 63.827 4.532 1.00 29.94 353 ASN A O 1
ATOM 2725 N N . ASN A 1 354 ? -28.902 63.602 3.013 1.00 30.95 354 ASN A N 1
ATOM 2726 C CA . ASN A 1 354 ? -27.637 63.548 3.767 1.00 30.95 354 ASN A CA 1
ATOM 2727 C C . ASN A 1 354 ? -27.451 62.618 4.993 1.00 30.95 354 ASN A C 1
ATOM 2729 O O . ASN A 1 354 ? -27.763 62.962 6.129 1.00 30.95 354 ASN A O 1
ATOM 2733 N N . ASP A 1 355 ? -26.761 61.512 4.698 1.00 27.05 355 ASP A N 1
ATOM 2734 C CA . ASP A 1 355 ? -25.759 60.731 5.459 1.00 27.05 355 ASP A CA 1
ATOM 2735 C C . ASP A 1 355 ? -24.659 61.552 6.193 1.00 27.05 355 ASP A C 1
ATOM 2737 O O . ASP A 1 355 ? -24.554 62.760 5.947 1.00 27.05 355 ASP A O 1
ATOM 2741 N N . PRO A 1 356 ? -23.680 60.935 6.917 1.00 46.22 356 PRO A N 1
ATOM 2742 C CA . PRO A 1 356 ? -23.604 59.592 7.555 1.00 46.22 356 PRO A CA 1
ATOM 2743 C C . PRO A 1 356 ? -22.922 59.600 8.954 1.00 46.22 356 PRO A C 1
ATOM 2745 O O . PRO A 1 356 ? -22.250 60.567 9.286 1.00 46.22 356 PRO A O 1
ATOM 2748 N N . VAL A 1 357 ? -22.946 58.480 9.703 1.00 29.44 357 VAL A N 1
ATOM 2749 C CA . VAL A 1 357 ? -21.764 57.921 10.423 1.00 29.44 357 VAL A CA 1
ATOM 2750 C C . VAL A 1 357 ? -21.960 56.407 10.653 1.00 29.44 357 VAL A C 1
ATOM 2752 O O . VAL A 1 357 ? -22.804 56.032 11.456 1.00 29.44 357 VAL A O 1
ATOM 2755 N N . ALA A 1 358 ? -21.172 55.599 9.922 1.00 28.97 358 ALA A N 1
ATOM 2756 C CA . ALA A 1 358 ? -20.305 54.473 10.345 1.00 28.97 358 ALA A CA 1
ATOM 2757 C C . ALA A 1 358 ? -20.846 53.434 11.366 1.00 28.97 358 ALA A C 1
ATOM 2759 O O . ALA A 1 358 ? -21.435 53.785 12.375 1.00 28.97 358 ALA A O 1
ATOM 2760 N N . GLU A 1 359 ? -20.617 52.124 11.255 1.00 27.95 359 GLU A N 1
ATOM 2761 C CA . GLU A 1 359 ? -19.452 51.390 10.755 1.00 27.95 359 GLU A CA 1
ATOM 2762 C C . GLU A 1 359 ? -19.782 49.874 10.764 1.00 27.95 359 GLU A C 1
ATOM 2764 O O . GLU A 1 359 ? -20.743 49.457 11.409 1.00 27.95 359 GLU A O 1
ATOM 2769 N N . ALA A 1 360 ? -18.900 49.079 10.150 1.00 30.22 360 ALA A N 1
ATOM 2770 C CA . ALA A 1 360 ? -18.703 47.630 10.313 1.00 30.22 360 ALA A CA 1
ATOM 2771 C C . ALA A 1 360 ? -19.458 46.661 9.376 1.00 30.22 360 ALA A C 1
ATOM 2773 O O . ALA A 1 360 ? -20.581 46.221 9.605 1.00 30.22 360 ALA A O 1
ATOM 2774 N N . GLN A 1 361 ? -18.703 46.272 8.345 1.00 29.20 361 GLN A N 1
ATOM 2775 C CA . GLN A 1 361 ? -18.746 45.005 7.613 1.00 29.20 361 GLN A CA 1
ATOM 2776 C C . GLN A 1 361 ? -18.733 43.793 8.564 1.00 29.20 361 GLN A C 1
ATOM 2778 O O . GLN A 1 361 ? -18.113 43.876 9.619 1.00 29.20 361 GLN A O 1
ATOM 2783 N N . VAL A 1 362 ? -19.328 42.671 8.149 1.00 30.70 362 VAL A N 1
ATOM 2784 C CA . VAL A 1 362 ? -18.652 41.380 7.880 1.00 30.70 362 VAL A CA 1
ATOM 2785 C C . VAL A 1 362 ? -19.664 40.489 7.146 1.00 30.70 362 VAL A C 1
ATOM 2787 O O . VAL A 1 362 ? -20.726 40.167 7.677 1.00 30.70 362 VAL A O 1
ATOM 2790 N N . ASP A 1 363 ? -19.300 40.108 5.924 1.00 28.56 363 ASP A N 1
ATOM 2791 C CA . ASP A 1 363 ? -19.957 39.103 5.095 1.00 28.56 363 ASP A CA 1
ATOM 2792 C C . ASP A 1 363 ? -19.685 37.689 5.631 1.00 28.56 363 ASP A C 1
ATOM 2794 O O . ASP A 1 363 ? -18.551 37.348 5.975 1.00 28.56 363 ASP A O 1
ATOM 2798 N N . ALA A 1 364 ? -20.720 36.851 5.650 1.00 30.66 364 ALA A N 1
ATOM 2799 C CA . ALA A 1 364 ? -20.591 35.399 5.687 1.00 30.66 364 ALA A CA 1
ATOM 2800 C C . ALA A 1 364 ? -21.767 34.783 4.914 1.00 30.66 364 ALA A C 1
ATOM 2802 O O . ALA A 1 364 ? -22.867 34.622 5.441 1.00 30.66 364 ALA A O 1
ATOM 2803 N N . GLU A 1 365 ? -21.523 34.469 3.642 1.00 33.03 365 GLU A N 1
ATOM 2804 C CA . GLU A 1 365 ? -22.334 33.540 2.858 1.00 33.03 365 GLU A CA 1
ATOM 2805 C C . GLU A 1 365 ? -22.149 32.122 3.411 1.00 33.03 365 GLU A C 1
ATOM 2807 O O . GLU A 1 365 ? -21.031 31.654 3.637 1.00 33.03 365 GLU A O 1
ATOM 2812 N N . THR A 1 366 ? -23.250 31.404 3.615 1.00 30.55 366 THR A N 1
ATOM 2813 C CA . THR A 1 366 ? -23.243 29.939 3.619 1.00 30.55 366 THR A CA 1
ATOM 2814 C C . THR A 1 366 ? -24.569 29.468 3.038 1.00 30.55 366 THR A C 1
ATOM 2816 O O . THR A 1 366 ? -25.609 29.523 3.692 1.00 30.55 366 THR A O 1
ATOM 2819 N N . GLU A 1 367 ? -24.518 29.046 1.776 1.00 32.72 367 GLU A N 1
ATOM 2820 C CA . GLU A 1 367 ? -25.534 28.216 1.139 1.00 32.72 367 GLU A CA 1
ATOM 2821 C C . GLU A 1 367 ? -25.581 26.854 1.848 1.00 32.72 367 GLU A C 1
ATOM 2823 O O . GLU A 1 367 ? -24.549 26.213 2.051 1.00 32.72 367 GLU A O 1
ATOM 2828 N N . ILE A 1 368 ? -26.779 26.406 2.227 1.00 31.98 368 ILE A N 1
ATOM 2829 C CA . ILE A 1 368 ? -27.041 25.002 2.553 1.00 31.98 368 ILE A CA 1
ATOM 2830 C C . ILE A 1 368 ? -28.128 24.526 1.598 1.00 31.98 368 ILE A C 1
ATOM 2832 O O . ILE A 1 368 ? -29.301 24.874 1.728 1.00 31.98 368 ILE A O 1
ATOM 2836 N N . GLU A 1 369 ? -27.682 23.738 0.628 1.00 32.88 369 GLU A N 1
ATOM 2837 C CA . GLU A 1 369 ? -28.489 22.925 -0.265 1.00 32.88 369 GLU A CA 1
ATOM 2838 C C . GLU A 1 369 ? -29.015 21.714 0.518 1.00 32.88 369 GLU A C 1
ATOM 2840 O O . GLU A 1 369 ? -28.270 20.953 1.140 1.00 32.88 369 GLU A O 1
ATOM 2845 N N . THR A 1 370 ? -30.336 21.592 0.546 1.00 31.05 370 THR A N 1
ATOM 2846 C CA . THR A 1 370 ? -31.075 20.468 1.108 1.00 31.05 370 THR A CA 1
ATOM 2847 C C . THR A 1 370 ? -31.147 19.354 0.078 1.00 31.05 370 THR A C 1
ATOM 2849 O O . THR A 1 370 ? -31.675 19.594 -1.005 1.00 31.05 370 THR A O 1
ATOM 2852 N N . ASP A 1 371 ? -30.750 18.135 0.437 1.00 32.03 371 ASP A N 1
ATOM 2853 C CA . ASP A 1 371 ? -31.241 16.964 -0.283 1.00 32.03 371 ASP A CA 1
ATOM 2854 C C . ASP A 1 371 ? -31.640 15.845 0.678 1.00 32.03 371 ASP A C 1
ATOM 2856 O O . ASP A 1 371 ? -30.890 15.405 1.555 1.00 32.03 371 ASP A O 1
ATOM 2860 N N . ALA A 1 372 ? -32.902 15.458 0.537 1.00 32.50 372 ALA A N 1
ATOM 2861 C CA . ALA A 1 372 ? -33.606 14.497 1.355 1.00 32.50 372 ALA A CA 1
ATOM 2862 C C . ALA A 1 372 ? -33.392 13.087 0.799 1.00 32.50 372 ALA A C 1
ATOM 2864 O O . ALA A 1 372 ? -33.610 12.840 -0.384 1.00 32.50 372 ALA A O 1
ATOM 2865 N N . VAL A 1 373 ? -33.053 12.130 1.666 1.00 32.78 373 VAL A N 1
ATOM 2866 C CA . VAL A 1 373 ? -33.146 10.702 1.342 1.00 32.78 373 VAL A CA 1
ATOM 2867 C C . VAL A 1 373 ? -34.097 10.027 2.320 1.00 32.78 373 VAL A C 1
ATOM 2869 O O . VAL A 1 373 ? -33.861 9.944 3.524 1.00 32.78 373 VAL A O 1
ATOM 2872 N N . THR A 1 374 ? -35.205 9.571 1.750 1.00 31.52 374 THR A N 1
ATOM 2873 C CA . THR A 1 374 ? -36.256 8.742 2.333 1.00 31.52 374 THR A CA 1
ATOM 2874 C C . THR A 1 374 ? -35.726 7.339 2.638 1.00 31.52 374 THR A C 1
ATOM 2876 O O . THR A 1 374 ? -35.105 6.718 1.779 1.00 31.52 374 THR A O 1
ATOM 2879 N N . VAL A 1 375 ? -36.012 6.807 3.830 1.00 33.19 375 VAL A N 1
ATOM 2880 C CA . VAL A 1 375 ? -35.802 5.387 4.161 1.00 33.19 375 VAL A CA 1
ATOM 2881 C C . VAL A 1 375 ? -37.114 4.808 4.694 1.00 33.19 375 VAL A C 1
ATOM 2883 O O . VAL A 1 375 ? -37.601 5.221 5.746 1.00 33.19 375 VAL A O 1
ATOM 2886 N N . GLU A 1 376 ? -37.689 3.868 3.942 1.00 33.72 376 GLU A N 1
ATOM 2887 C CA . GLU A 1 376 ? -38.757 2.963 4.386 1.00 33.72 376 GLU A CA 1
ATOM 2888 C C . GLU A 1 376 ? -38.212 1.919 5.385 1.00 33.72 376 GLU A C 1
ATOM 2890 O O . GLU A 1 376 ? -37.082 1.455 5.219 1.00 33.72 376 GLU A O 1
ATOM 2895 N N . PRO A 1 377 ? -38.992 1.504 6.403 1.00 37.84 377 PRO A N 1
ATOM 2896 C CA . PRO A 1 377 ? -38.570 0.482 7.358 1.00 37.84 377 PRO A CA 1
ATOM 2897 C C . PRO A 1 377 ? -38.974 -0.940 6.923 1.00 37.84 377 PRO A C 1
ATOM 2899 O O . PRO A 1 377 ? -40.147 -1.217 6.672 1.00 37.84 377 PRO A O 1
ATOM 2902 N N . GLU A 1 378 ? -38.013 -1.867 6.924 1.00 36.88 378 GLU A N 1
ATOM 2903 C CA . GLU A 1 378 ? -38.258 -3.317 6.844 1.00 36.88 378 GLU A CA 1
ATOM 2904 C C . GLU A 1 378 ? -38.579 -3.941 8.228 1.00 36.88 378 GLU A C 1
ATOM 2906 O O . GLU A 1 378 ? -38.231 -3.373 9.269 1.00 36.88 378 GLU A O 1
ATOM 2911 N N . PRO A 1 379 ? -39.270 -5.102 8.267 1.00 37.09 379 PRO A N 1
ATOM 2912 C CA . PRO A 1 379 ? -40.003 -5.586 9.436 1.00 37.09 379 PRO A CA 1
ATOM 2913 C C . PRO A 1 379 ? -39.156 -6.389 10.437 1.00 37.09 379 PRO A C 1
ATOM 2915 O O . PRO A 1 379 ? -38.265 -7.160 10.088 1.00 37.09 379 PRO A O 1
ATOM 2918 N N . ILE A 1 380 ? -39.516 -6.253 11.715 1.00 38.53 380 ILE A N 1
ATOM 2919 C CA . ILE A 1 380 ? -38.917 -6.938 12.866 1.00 38.53 380 ILE A CA 1
ATOM 2920 C C . ILE A 1 380 ? -39.416 -8.392 12.926 1.00 38.53 380 ILE A C 1
ATOM 2922 O O . ILE A 1 380 ? -40.618 -8.635 13.015 1.00 38.53 380 ILE A O 1
ATOM 2926 N N . ALA A 1 381 ? -38.492 -9.356 12.919 1.00 36.94 381 ALA A N 1
ATOM 2927 C CA . ALA A 1 381 ? -38.782 -10.772 13.137 1.00 36.94 381 ALA A CA 1
ATOM 2928 C C . ALA A 1 381 ? -38.959 -11.097 14.637 1.00 36.94 381 ALA A C 1
ATOM 2930 O O . ALA A 1 381 ? -38.165 -10.669 15.477 1.00 36.94 381 ALA A O 1
ATOM 2931 N N . GLU A 1 382 ? -39.995 -11.877 14.959 1.00 41.84 382 GLU A N 1
ATOM 2932 C CA . GLU A 1 382 ? -40.322 -12.360 16.308 1.00 41.84 382 GLU A CA 1
ATOM 2933 C C . GLU A 1 382 ? -39.275 -13.346 16.877 1.00 41.84 382 GLU A C 1
ATOM 2935 O O . GLU A 1 382 ? -38.685 -14.135 16.131 1.00 41.84 382 GLU A O 1
ATOM 2940 N N . PRO A 1 383 ? -39.070 -13.373 18.209 1.00 38.22 383 PRO A N 1
ATOM 2941 C CA . PRO A 1 383 ? -38.161 -14.312 18.859 1.00 38.22 383 PRO A CA 1
ATOM 2942 C C . PRO A 1 383 ? -38.770 -15.719 19.001 1.00 38.22 383 PRO A C 1
ATOM 2944 O O . PRO A 1 383 ? -39.883 -15.895 19.493 1.00 38.22 383 PRO A O 1
ATOM 2947 N N . GLN A 1 384 ? -37.996 -16.743 18.626 1.00 41.00 384 GLN A N 1
ATOM 2948 C CA . GLN A 1 384 ? -38.345 -18.154 18.831 1.00 41.00 384 GLN A CA 1
ATOM 2949 C C . GLN A 1 384 ? -38.208 -18.607 20.302 1.00 41.00 384 GLN A C 1
ATOM 2951 O O . GLN A 1 384 ? -37.377 -18.070 21.040 1.00 41.00 384 GLN A O 1
ATOM 2956 N N . PRO A 1 385 ? -38.994 -19.615 20.739 1.00 38.59 385 PRO A N 1
ATOM 2957 C CA . PRO A 1 385 ? -39.066 -20.040 22.132 1.00 38.59 385 PRO A CA 1
ATOM 2958 C C . PRO A 1 385 ? -37.862 -20.887 22.565 1.00 38.59 385 PRO A C 1
ATOM 2960 O O . PRO A 1 385 ? -37.346 -21.728 21.829 1.00 38.59 385 PRO A O 1
ATOM 2963 N N . VAL A 1 386 ? -37.460 -20.684 23.819 1.00 40.84 386 VAL A N 1
ATOM 2964 C CA . VAL A 1 386 ? -36.369 -21.386 24.501 1.00 40.84 386 VAL A CA 1
ATOM 2965 C C . VAL A 1 386 ? -36.766 -22.844 24.758 1.00 40.84 386 VAL A C 1
ATOM 2967 O O . VAL A 1 386 ? -37.745 -23.114 25.454 1.00 40.84 386 VAL A O 1
ATOM 2970 N N . ALA A 1 387 ? -35.995 -23.786 24.213 1.00 43.16 387 ALA A N 1
ATOM 2971 C CA . ALA A 1 387 ? -36.133 -25.205 24.516 1.00 43.16 387 ALA A CA 1
ATOM 2972 C C . ALA A 1 387 ? -35.656 -25.506 25.947 1.00 43.16 387 ALA A C 1
ATOM 2974 O O . ALA A 1 387 ? -34.607 -25.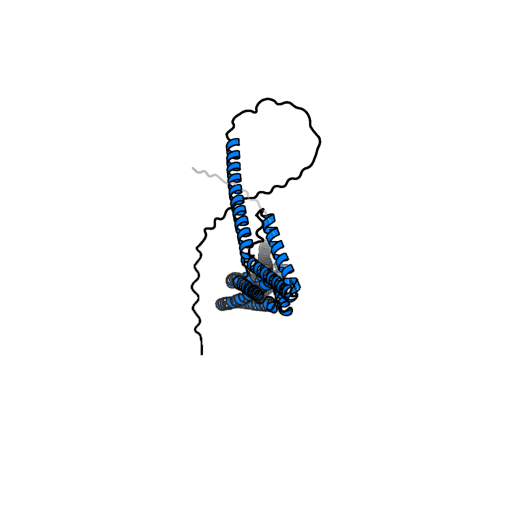047 26.401 1.00 43.16 387 ALA A O 1
ATOM 2975 N N . SER A 1 388 ? -36.470 -26.288 26.644 1.00 37.75 388 SER A N 1
ATOM 2976 C CA . SER A 1 388 ? -36.317 -26.747 28.015 1.00 37.75 388 SER A CA 1
ATOM 2977 C C . SER A 1 388 ? -35.126 -27.692 28.218 1.00 37.75 388 SER A C 1
ATOM 2979 O O . SER A 1 388 ? -34.843 -28.585 27.425 1.00 37.75 388 SER A O 1
ATOM 2981 N N . SER A 1 389 ? -34.473 -27.508 29.363 1.00 38.78 389 SER A N 1
ATOM 2982 C CA . SER A 1 389 ? -33.518 -28.431 29.982 1.00 38.78 389 SER A CA 1
ATOM 2983 C C . SER A 1 389 ? -34.159 -29.792 30.304 1.00 38.78 389 SER A C 1
ATOM 2985 O O . SER A 1 389 ? -35.308 -29.805 30.759 1.00 38.78 389 SER A O 1
ATOM 2987 N N . PRO A 1 390 ? -33.443 -30.928 30.198 1.00 48.44 390 PRO A N 1
ATOM 2988 C CA . PRO A 1 390 ? -33.775 -32.121 30.955 1.00 48.44 390 PRO A CA 1
ATOM 2989 C C . PRO A 1 390 ? -32.819 -32.310 32.139 1.00 48.44 390 PRO A C 1
ATOM 2991 O O . PRO A 1 390 ? -31.594 -32.281 32.022 1.00 48.44 390 PRO A O 1
ATOM 2994 N N . ALA A 1 391 ? -33.431 -32.539 33.296 1.00 41.88 391 ALA A N 1
ATOM 2995 C CA . ALA A 1 391 ? -32.786 -32.909 34.539 1.00 41.88 391 ALA A CA 1
ATOM 2996 C C . ALA A 1 391 ? -32.233 -34.350 34.530 1.00 41.88 391 ALA A C 1
ATOM 2998 O O . ALA A 1 391 ? -32.811 -35.247 33.925 1.00 41.88 391 ALA A O 1
ATOM 2999 N N . ALA A 1 392 ? -31.191 -34.527 35.349 1.00 43.47 392 ALA A N 1
ATOM 3000 C CA . ALA A 1 392 ? -30.812 -35.712 36.124 1.00 43.47 392 ALA A CA 1
ATOM 3001 C C . ALA A 1 392 ? -30.425 -37.020 35.399 1.00 43.47 392 ALA A C 1
ATOM 3003 O O . ALA A 1 392 ? -31.275 -37.782 34.936 1.00 43.47 392 ALA A O 1
ATOM 3004 N N . ARG A 1 393 ? -29.146 -37.391 35.548 1.00 41.72 393 ARG A N 1
ATOM 3005 C CA . ARG A 1 393 ? -28.731 -38.505 36.421 1.00 41.72 393 ARG A CA 1
ATOM 3006 C C . ARG A 1 393 ? -27.301 -38.333 36.907 1.00 41.72 393 ARG A C 1
ATOM 3008 O O . ARG A 1 393 ? -26.472 -37.874 36.094 1.00 41.72 393 ARG A O 1
#

Organism: NCBI:txid718193

Sequence (393 aa):
MKPRITLTALFVSSLILGGCQSTPKIVAEQQADAQATEFFIQAQSAVDGLSQRLIQAKTDNIALYAPELLDDALDQQKDAQTEFDDIRYTPADADQDTVDDILVAVLKANQALDSGYLIKQTAEKVLADAMAMRERLQQLDAASYFGKQMRRAEQQYLDLLEEVADGDIEDAQEGQAELIKLLNAIEVKTVERLTLTGMKKQLASMQKNRVARSAPLSFQRAVASMERAKSVIASDPRNDKAIDAAATQVQFDLDHAQHIAQAVKNLDALDDDDFESYILAQENRLNQVVQALGSDDVRDRPFSQQTQAIVEVATKLTHSAAQQQVEIERLMLALASQKTDSPAQEAVVETANNDPVAEAQVDAETEIETDAVTVEPEPIAEPQPVASSPAAR

Radius of gyration: 46.21 Å; Cα contacts (8 Å, |Δi|>4): 265; chains: 1; bounding box: 91×103×154 Å

Solvent-accessible surface area (backbone atoms only — not comparable to full-atom values): 22800 Å² total; per-residue (Å²): 138,89,82,91,85,86,90,85,88,81,91,82,89,78,90,83,88,78,86,76,94,62,53,72,60,54,52,52,50,53,51,49,49,52,49,9,49,50,42,44,51,53,44,50,54,48,55,52,50,50,53,52,51,52,53,49,40,58,76,70,44,35,61,79,37,25,45,67,32,47,50,52,22,51,53,23,46,51,53,24,50,53,56,47,54,64,29,68,82,39,42,80,72,34,46,69,66,61,37,50,52,27,51,51,25,45,49,52,18,50,51,29,46,55,50,27,51,51,33,38,56,47,40,56,64,72,44,41,68,52,51,55,51,51,53,50,36,56,77,66,48,35,53,86,80,39,47,71,58,47,53,51,52,50,50,54,52,51,53,37,32,49,31,37,56,76,63,41,52,66,58,25,52,57,52,43,58,54,48,41,54,52,50,50,57,49,46,29,52,42,47,48,48,75,71,40,48,67,58,56,52,52,52,51,50,38,58,75,70,44,33,51,76,53,16,46,68,42,36,51,49,20,51,52,34,46,53,49,31,52,49,47,29,66,76,43,66,79,45,60,70,62,43,51,53,31,49,51,51,22,52,51,30,46,53,48,18,52,51,46,19,51,52,41,51,51,57,75,67,57,54,85,86,46,50,63,61,52,52,53,52,53,50,51,56,54,47,52,53,30,52,74,71,71,49,78,92,47,82,94,46,59,69,71,57,39,51,49,53,44,52,54,52,52,50,51,50,53,52,51,50,54,52,48,52,52,50,51,54,51,50,52,53,50,54,57,56,54,68,74,71,66,84,85,89,89,79,90,81,92,80,89,85,85,87,88,81,90,84,83,88,82,90,79,91,77,91,79,88,85,81,88,81,89,78,85,86,82,86,86,81,83,86,81,83,84,82,80,85,83,82,89,131

Nearest PDB structures (foldseek):
  6rjx-assembly1_A  TM=4.499E-01  e=2.142E+00  Borreliella burgdorferi B31
  4e17-assembly1_A  TM=2.382E-01  e=7.821E-01  Gallus gallus
  7n6g-assembly1_3Q  TM=1.395E-01  e=2.170E-01  Chlamydomonas reinhardtii

pLDDT: mean 83.26, std 23.2, range [27.05, 98.75]

Mean predicted aligned error: 14.64 Å

Foldseek 3Di:
DDDDDDDDDDDDDDDDPDDDPPPVVVVVLVVLLVVLVVLLVLLVVLLVVLVVLLVVCVVVVLCLQAVPLNVLLVVLSVQLVVLSVVCVVPSSPRDPVSSVSSVVSSVSSVVSSVLSVVLVVLLCVLLVLLVVLLVVCVVLVLCVVPVVLNVVLVVLSSVLSVCSSVVVSVVSNVSSVVSNVSSLVSLLVSLCCVQCVVLVVLLVVCVVVPLCVQQVPLNVQLVVLNVVLSVQCSVPVPPPVVNVVSSVSSVVSSVVSVVSSVVSVVVVPDDPVCPVVVVVVVLVVLQVLCVVLVHDRPSVDPPVVSVVSSVVSVVVVVVVVVVVVVVVVVVVVVVVVVVVPDDDDDDDDDDDDDDDDDDDDDDDDDDDDDDDDDDDDDDDDDDDDDDDDDDDD

Secondary structure (DSSP, 8-state):
------------------S-S-HHHHHHHHHHHHHHHHHHHHHHHHHHHHHHHHHHHHHTTHHHH-HHHHHHHHHHHHHHHHHHHHHHH-GGG--HHHHHHHHHHHHHHHHHHHHHHHHHHHHHHHTHHHHHHHHHHHHTTHHHHHHHHHHHHHHHHHHHHHHHHHT-HHHHHHHHHHHHHHHHHHHHHHHHHHHHHHHHHHHHHHHHTTHHHH-HHHHHHHHHHHHHHHHHHHH-TT-HHHHHHHHHHHHHHHHHHHHHHHHHHHHHT--GGGHHHHHHHHHHHHHHHHHHTTPPP-TTS-HHHHHHHHHHHHHHHHHHHHHHHHHHHHHHHHHHHHHHS----------------------------------PPPPPPPPPPPPPPPP--